Protein AF-A0A925TEC0-F1 (afdb_monomer_lite)

pLDDT: mean 92.55, std 8.25, range [44.81, 98.62]

Radius of gyration: 23.06 Å; chains: 1; bounding box: 63×45×70 Å

Structure (mmCIF, N/CA/C/O backbone):
data_AF-A0A925TEC0-F1
#
_entry.id   AF-A0A925TEC0-F1
#
loop_
_atom_site.group_PDB
_atom_site.id
_atom_site.type_symbol
_atom_site.label_atom_id
_atom_site.label_alt_id
_atom_site.label_comp_id
_atom_site.label_asym_id
_atom_site.label_entity_id
_atom_site.label_seq_id
_atom_site.pdbx_PDB_ins_code
_atom_site.Cartn_x
_atom_site.Cartn_y
_atom_site.Cartn_z
_atom_site.occupancy
_atom_site.B_iso_or_equiv
_atom_site.auth_seq_id
_atom_site.auth_comp_id
_atom_site.auth_asym_id
_atom_site.auth_atom_id
_atom_site.pdbx_PDB_model_num
ATOM 1 N N . MET A 1 1 ? -10.797 -6.899 39.713 1.00 44.81 1 MET A N 1
ATOM 2 C CA . MET A 1 1 ? -11.360 -7.718 38.610 1.00 44.81 1 MET A CA 1
ATOM 3 C C . MET A 1 1 ? -12.288 -6.944 37.660 1.00 44.81 1 MET A C 1
ATOM 5 O O . MET A 1 1 ? -12.122 -7.092 36.457 1.00 44.81 1 MET A O 1
ATOM 9 N N . ALA A 1 2 ? -13.184 -6.059 38.125 1.00 48.16 2 ALA A N 1
ATOM 10 C CA . ALA A 1 2 ? -14.105 -5.312 37.243 1.00 48.16 2 ALA A CA 1
ATOM 11 C C . ALA A 1 2 ? -13.432 -4.383 36.196 1.00 48.16 2 ALA A C 1
ATOM 13 O O . ALA A 1 2 ? -13.898 -4.311 35.063 1.00 48.16 2 ALA A O 1
ATOM 14 N N . LYS A 1 3 ? -12.300 -3.728 36.520 1.00 51.12 3 LYS A N 1
ATOM 15 C CA . LYS A 1 3 ? -11.536 -2.901 35.553 1.00 51.12 3 LYS A CA 1
ATOM 16 C C . LYS A 1 3 ? -10.879 -3.727 34.434 1.00 51.12 3 LYS A C 1
ATOM 18 O O . LYS A 1 3 ? -10.904 -3.309 33.281 1.00 51.12 3 LYS A O 1
ATOM 23 N N . ALA A 1 4 ? -10.361 -4.918 34.747 1.00 52.28 4 ALA A N 1
ATOM 24 C CA . ALA A 1 4 ? -9.819 -5.840 33.741 1.00 52.28 4 ALA A CA 1
ATOM 25 C C . ALA A 1 4 ? -10.928 -6.365 32.804 1.00 52.28 4 ALA A C 1
ATOM 27 O O . ALA A 1 4 ? -10.730 -6.463 31.595 1.00 52.28 4 ALA A O 1
ATOM 28 N N . ALA A 1 5 ? -12.135 -6.588 33.343 1.00 57.97 5 ALA A N 1
ATOM 29 C CA . ALA A 1 5 ? -13.320 -6.966 32.572 1.00 57.97 5 ALA A CA 1
ATOM 30 C C . ALA A 1 5 ? -13.859 -5.848 31.644 1.00 57.97 5 ALA A C 1
ATOM 32 O O . ALA A 1 5 ? -14.655 -6.126 30.752 1.00 57.97 5 ALA A O 1
ATOM 33 N N . ALA A 1 6 ? -13.451 -4.588 31.828 1.00 70.50 6 ALA A N 1
ATOM 34 C CA . ALA A 1 6 ? -13.818 -3.488 30.931 1.00 70.50 6 ALA A CA 1
ATOM 35 C C . ALA A 1 6 ? -12.845 -3.348 29.745 1.00 70.50 6 ALA A C 1
ATOM 37 O O . ALA A 1 6 ? -13.259 -2.970 28.649 1.00 70.50 6 ALA A O 1
ATOM 38 N N . GLY A 1 7 ? -11.565 -3.689 29.945 1.00 84.62 7 GLY A N 1
ATOM 39 C CA . GLY A 1 7 ? -10.521 -3.570 28.924 1.00 84.62 7 GLY A CA 1
ATOM 40 C C . GLY A 1 7 ? -10.767 -4.463 27.709 1.00 84.62 7 GLY A C 1
ATOM 41 O O . GLY A 1 7 ? -10.764 -3.972 26.583 1.00 84.62 7 GLY A O 1
ATOM 42 N N . TRP A 1 8 ? -11.062 -5.750 27.921 1.00 92.38 8 TRP A N 1
ATOM 43 C CA . TRP A 1 8 ? -11.270 -6.694 26.812 1.00 92.38 8 TRP A CA 1
ATOM 44 C C . TRP A 1 8 ? -12.442 -6.301 25.906 1.00 92.38 8 TRP A C 1
ATOM 46 O O . TRP A 1 8 ? -12.371 -6.508 24.700 1.00 92.38 8 TRP A O 1
ATOM 56 N N . ARG A 1 9 ? -13.497 -5.679 26.456 1.00 95.12 9 ARG A N 1
ATOM 57 C CA . ARG A 1 9 ? -14.646 -5.213 25.667 1.00 95.12 9 ARG A CA 1
ATOM 58 C C . ARG A 1 9 ? -14.238 -4.122 24.688 1.00 95.12 9 ARG A C 1
ATOM 60 O O . ARG A 1 9 ? -14.640 -4.180 23.536 1.00 95.12 9 ARG A O 1
ATOM 67 N N . LYS A 1 10 ? -13.410 -3.165 25.118 1.00 96.00 10 LYS A N 1
ATOM 68 C CA . LYS A 1 10 ? -12.874 -2.105 24.246 1.00 96.00 10 LYS A CA 1
ATOM 69 C C . LYS A 1 10 ? -12.049 -2.692 23.103 1.00 96.00 10 LYS A C 1
ATOM 71 O O . LYS A 1 10 ? -12.270 -2.334 21.951 1.00 96.00 10 LYS A O 1
ATOM 76 N N . PHE A 1 11 ? -11.180 -3.657 23.409 1.00 96.38 11 PHE A N 1
ATOM 77 C CA . PHE A 1 11 ? -10.449 -4.397 22.379 1.00 96.38 11 PHE A CA 1
ATOM 78 C C . PHE A 1 11 ? -11.386 -5.156 21.435 1.00 96.38 11 PHE A C 1
ATOM 80 O O . PHE A 1 11 ? -11.196 -5.090 20.228 1.00 96.38 11 PHE A O 1
ATOM 87 N N . ALA A 1 12 ? -12.432 -5.806 21.948 1.00 97.31 12 ALA A N 1
ATOM 88 C CA . ALA A 1 12 ? -13.419 -6.487 21.116 1.00 97.31 12 ALA A CA 1
ATOM 89 C C . ALA A 1 12 ? -14.160 -5.517 20.176 1.00 97.31 12 ALA A C 1
ATOM 91 O O . ALA A 1 12 ? -14.322 -5.834 19.003 1.00 97.31 12 ALA A O 1
ATOM 92 N N . VAL A 1 13 ? -14.544 -4.316 20.634 1.00 98.19 13 VAL A N 1
ATOM 93 C CA . VAL A 1 13 ? -15.137 -3.295 19.745 1.00 98.19 13 VAL A CA 1
ATOM 94 C C . VAL A 1 13 ? -14.142 -2.848 18.673 1.00 98.19 13 VAL A C 1
ATOM 96 O O . VAL A 1 13 ? -14.525 -2.731 17.512 1.00 98.19 13 VAL A O 1
ATOM 99 N N . LEU A 1 14 ? -12.868 -2.641 19.026 1.00 97.94 14 LEU A N 1
ATOM 100 C CA . LEU A 1 14 ? -11.838 -2.298 18.042 1.00 97.94 14 LEU A CA 1
ATOM 101 C C . LEU A 1 14 ? -11.656 -3.418 17.007 1.00 97.94 14 LEU A C 1
ATOM 103 O O . LEU A 1 14 ? -11.556 -3.127 15.821 1.00 97.94 14 LEU A O 1
ATOM 107 N N . LEU A 1 15 ? -11.668 -4.686 17.426 1.00 97.75 15 LEU A N 1
ATOM 108 C CA . LEU A 1 15 ? -11.610 -5.827 16.510 1.00 97.75 15 LEU A CA 1
ATOM 109 C C . LEU A 1 15 ? -12.811 -5.848 15.556 1.00 97.75 15 LEU A C 1
ATOM 111 O O . LEU A 1 15 ? -12.622 -6.046 14.361 1.00 97.75 15 LEU A O 1
ATOM 115 N N . LEU A 1 16 ? -14.029 -5.577 16.040 1.00 98.44 16 LEU A N 1
ATOM 116 C CA . LEU A 1 16 ? -15.203 -5.444 15.167 1.00 98.44 16 LEU A CA 1
ATOM 117 C C . LEU A 1 16 ? -15.046 -4.284 14.171 1.00 98.44 16 LEU A C 1
ATOM 119 O O . LEU A 1 16 ? -15.406 -4.432 13.007 1.00 98.44 16 LEU A O 1
ATOM 123 N N . ALA A 1 17 ? -14.472 -3.155 14.597 1.00 98.38 17 ALA A N 1
ATOM 124 C CA . ALA A 1 17 ? -14.176 -2.034 13.707 1.00 98.38 17 ALA A CA 1
ATOM 125 C C . ALA A 1 17 ? -13.133 -2.402 12.635 1.00 98.38 17 ALA A C 1
ATOM 127 O O . ALA A 1 17 ? -13.307 -2.044 11.473 1.00 98.38 17 ALA A O 1
ATOM 128 N N . LEU A 1 18 ? -12.091 -3.161 12.998 1.00 97.44 18 LEU A N 1
ATOM 129 C CA . LEU A 1 18 ? -11.103 -3.689 12.049 1.00 97.44 18 LEU A CA 1
ATOM 130 C C . LEU A 1 18 ? -11.749 -4.640 11.032 1.00 97.44 18 LEU A C 1
ATOM 132 O O . LEU A 1 18 ? -11.446 -4.552 9.847 1.00 97.44 18 LEU A O 1
ATOM 136 N N . VAL A 1 19 ? -12.682 -5.496 11.465 1.00 97.81 19 VAL A N 1
ATOM 137 C CA . VAL A 1 19 ? -13.437 -6.385 10.563 1.00 97.81 19 VAL A CA 1
ATOM 138 C C . VAL A 1 19 ? -14.316 -5.589 9.596 1.00 97.81 19 VAL A C 1
ATOM 140 O O . VAL A 1 19 ? -14.355 -5.926 8.419 1.00 97.81 19 VAL A O 1
ATOM 143 N N . ILE A 1 20 ? -14.988 -4.525 10.060 1.00 97.88 20 ILE A N 1
ATOM 144 C CA . ILE A 1 20 ? -15.769 -3.636 9.181 1.00 97.88 20 ILE A CA 1
ATOM 145 C C . ILE A 1 20 ? -14.870 -2.970 8.147 1.00 97.88 20 ILE A C 1
ATOM 147 O O . ILE A 1 20 ? -15.275 -2.802 7.008 1.00 97.88 20 ILE A O 1
ATOM 151 N N . VAL A 1 21 ? -13.679 -2.530 8.533 1.00 96.44 21 VAL A N 1
ATOM 152 C CA . VAL A 1 21 ? -12.781 -1.841 7.607 1.00 96.44 21 VAL A CA 1
ATOM 153 C C . VAL A 1 21 ? -12.166 -2.792 6.579 1.00 96.44 21 VAL A C 1
ATOM 155 O O . VAL A 1 21 ? -12.008 -2.408 5.421 1.00 96.44 21 VAL A O 1
ATOM 158 N N . GLY A 1 22 ? -11.864 -4.022 6.989 1.00 94.94 22 GLY A N 1
ATOM 159 C CA . GLY A 1 22 ? -11.175 -5.002 6.160 1.00 94.94 22 GLY A CA 1
ATOM 160 C C . GLY A 1 22 ? -9.656 -4.818 6.163 1.00 94.94 22 GLY A C 1
ATOM 161 O O . GLY A 1 22 ? -9.122 -3.806 6.617 1.00 94.94 22 GLY A O 1
ATOM 162 N N . LEU A 1 23 ? -8.951 -5.837 5.672 1.00 94.38 23 LEU A N 1
ATOM 163 C CA . LEU A 1 23 ? -7.495 -5.835 5.536 1.00 94.38 23 LEU A CA 1
ATOM 164 C C . LEU A 1 23 ? -7.096 -5.908 4.052 1.00 94.38 23 LEU A C 1
ATOM 166 O O . LEU A 1 23 ? -7.804 -6.550 3.272 1.00 94.38 23 LEU A O 1
ATOM 170 N N . PRO A 1 24 ? -5.963 -5.294 3.663 1.00 94.62 24 PRO A N 1
ATOM 171 C CA . PRO A 1 24 ? -5.069 -4.482 4.495 1.00 94.62 24 PRO A CA 1
ATOM 172 C C . PRO A 1 24 ? -5.565 -3.028 4.649 1.00 94.62 24 PRO A C 1
ATOM 174 O O . PRO A 1 24 ? -6.241 -2.483 3.780 1.00 94.62 24 PRO A O 1
ATOM 177 N N . ILE A 1 25 ? -5.193 -2.371 5.750 1.00 95.12 25 ILE A N 1
ATOM 178 C CA . ILE A 1 25 ? -5.482 -0.959 6.051 1.00 95.12 25 ILE A CA 1
ATOM 179 C C . ILE A 1 25 ? -4.328 -0.106 5.520 1.00 95.12 25 ILE A C 1
ATOM 181 O O . ILE A 1 25 ? -3.507 0.401 6.279 1.00 95.12 25 ILE A O 1
ATOM 185 N N . ASN A 1 26 ? -4.237 0.025 4.202 1.00 92.00 26 ASN A N 1
ATOM 186 C CA . ASN A 1 26 ? -3.167 0.780 3.538 1.00 92.00 26 ASN A CA 1
ATOM 187 C C . ASN A 1 26 ? -3.622 2.162 3.024 1.00 92.00 26 ASN A C 1
ATOM 189 O O . ASN A 1 26 ? -2.804 2.971 2.598 1.00 92.00 26 ASN A O 1
ATOM 193 N N . GLY A 1 27 ? -4.920 2.475 3.110 1.00 91.75 27 GLY A N 1
ATOM 194 C CA . GLY A 1 27 ? -5.467 3.787 2.763 1.00 91.75 27 GLY A CA 1
ATOM 195 C C . GLY A 1 27 ? -5.484 4.762 3.944 1.00 91.75 27 GLY A C 1
ATOM 196 O O . GLY A 1 27 ? -6.071 4.469 4.989 1.00 91.75 27 GLY A O 1
ATOM 197 N N . PHE A 1 28 ? -4.939 5.968 3.753 1.00 92.25 28 PHE A N 1
ATOM 198 C CA . PHE A 1 28 ? -4.869 7.003 4.794 1.00 92.25 28 PHE A CA 1
ATOM 199 C C . PHE A 1 28 ? -6.225 7.339 5.430 1.00 92.25 28 PHE A C 1
ATOM 201 O O . PHE A 1 28 ? -6.346 7.393 6.651 1.00 92.25 28 PHE A O 1
ATOM 208 N N . TYR A 1 29 ? -7.264 7.552 4.617 1.00 93.81 29 TYR A N 1
ATOM 209 C CA . TYR A 1 29 ? -8.585 7.952 5.119 1.00 93.81 29 TYR A CA 1
ATOM 210 C C . TYR A 1 29 ? -9.202 6.889 6.026 1.00 93.81 29 TYR A C 1
ATOM 212 O O . TYR A 1 29 ? -9.751 7.193 7.082 1.00 93.81 29 TYR A O 1
ATOM 220 N N . VAL A 1 30 ? -9.077 5.630 5.619 1.00 94.31 30 VAL A N 1
ATOM 221 C CA . VAL A 1 30 ? -9.582 4.477 6.358 1.00 94.31 30 VAL A CA 1
ATOM 222 C C . VAL A 1 30 ? -8.807 4.298 7.666 1.00 94.31 30 VAL A C 1
ATOM 224 O O . VAL A 1 30 ? -9.407 4.098 8.722 1.00 94.31 30 VAL A O 1
ATOM 227 N N . TYR A 1 31 ? -7.485 4.463 7.621 1.00 96.75 31 TYR A N 1
ATOM 228 C CA . TYR A 1 31 ? -6.643 4.491 8.811 1.00 96.75 31 TYR A CA 1
ATOM 229 C C . TYR A 1 31 ? -7.041 5.611 9.784 1.00 96.75 31 TYR A C 1
ATOM 231 O O . TYR A 1 31 ? -7.231 5.360 10.973 1.00 96.75 31 TYR A O 1
ATOM 239 N N . ALA A 1 32 ? -7.236 6.837 9.292 1.00 96.81 32 ALA A N 1
ATOM 240 C CA . ALA A 1 32 ? -7.643 7.974 10.113 1.00 96.81 32 ALA A CA 1
ATOM 241 C C . ALA A 1 32 ? -9.000 7.730 10.797 1.00 96.81 32 ALA A C 1
ATOM 243 O O . ALA A 1 32 ? -9.152 8.022 11.984 1.00 96.81 32 ALA A O 1
ATOM 244 N N . LEU A 1 33 ? -9.964 7.129 10.087 1.00 96.88 33 LEU A N 1
ATOM 245 C CA . LEU A 1 33 ? -11.244 6.712 10.669 1.00 96.88 33 LEU A CA 1
ATOM 246 C C . LEU A 1 33 ? -11.056 5.699 11.804 1.00 96.88 33 LEU A C 1
ATOM 248 O O . LEU A 1 33 ? -11.700 5.832 12.844 1.00 96.88 33 LEU A O 1
ATOM 252 N N . LEU A 1 34 ? -10.159 4.722 11.644 1.00 97.75 34 LEU A N 1
ATOM 253 C CA . LEU A 1 34 ? -9.844 3.761 12.702 1.00 97.75 34 LEU A CA 1
ATOM 254 C C . LEU A 1 34 ? -9.149 4.404 13.900 1.00 97.75 34 LEU A C 1
ATOM 256 O O . LEU A 1 34 ? -9.467 4.044 15.030 1.00 97.75 34 LEU A O 1
ATOM 260 N N . VAL A 1 35 ? -8.253 5.371 13.691 1.00 97.75 35 VAL A N 1
ATOM 261 C CA . VAL A 1 35 ? -7.633 6.131 14.789 1.00 97.75 35 VAL A CA 1
ATOM 262 C C . VAL A 1 35 ? -8.696 6.909 15.566 1.00 97.75 35 VAL A C 1
ATOM 264 O O . VAL A 1 35 ? -8.737 6.831 16.794 1.00 97.75 35 VAL A O 1
ATOM 267 N N . ILE A 1 36 ? -9.606 7.600 14.871 1.00 97.69 36 ILE A N 1
ATOM 268 C CA . ILE A 1 36 ? -10.729 8.314 15.497 1.00 97.69 36 ILE A CA 1
ATOM 269 C C . ILE A 1 36 ? -11.619 7.335 16.274 1.00 97.69 36 ILE A C 1
ATOM 271 O O . ILE A 1 36 ? -11.936 7.576 17.441 1.00 97.69 36 ILE A O 1
ATOM 275 N N . ALA A 1 37 ? -11.984 6.204 15.665 1.00 97.94 37 ALA A N 1
ATOM 276 C CA . ALA A 1 37 ? -12.775 5.167 16.316 1.00 97.94 37 ALA A CA 1
ATOM 277 C C . ALA A 1 37 ? -12.063 4.608 17.556 1.00 97.94 37 ALA A C 1
ATOM 279 O O . ALA A 1 37 ? -12.692 4.462 18.602 1.00 97.94 37 ALA A O 1
ATOM 280 N N . ALA A 1 38 ? -10.754 4.356 17.482 1.00 97.75 38 ALA A N 1
ATOM 281 C CA . ALA A 1 38 ? -9.958 3.885 18.608 1.00 97.75 38 ALA A CA 1
ATOM 282 C C . ALA A 1 38 ? -9.974 4.897 19.760 1.00 97.75 38 ALA A C 1
ATOM 284 O O . ALA A 1 38 ? -10.249 4.510 20.897 1.00 97.75 38 ALA A O 1
ATOM 285 N N . VAL A 1 39 ? -9.769 6.191 19.487 1.00 97.00 39 VAL A N 1
ATOM 286 C CA . VAL A 1 39 ? -9.889 7.238 20.515 1.00 97.00 39 VAL A CA 1
ATOM 287 C C . VAL A 1 39 ? -11.272 7.175 21.168 1.00 97.00 39 VAL A C 1
ATOM 289 O O . VAL A 1 39 ? -11.348 7.031 22.387 1.00 97.00 39 VAL A O 1
ATOM 292 N N . ILE A 1 40 ? -12.349 7.156 20.374 1.00 97.44 40 ILE A N 1
ATOM 293 C CA . ILE A 1 40 ? -13.733 7.082 20.872 1.00 97.44 40 ILE A CA 1
ATOM 294 C C . ILE A 1 40 ? -13.965 5.847 21.752 1.00 97.44 40 ILE A C 1
ATOM 296 O O . ILE A 1 40 ? -14.497 5.965 22.858 1.00 97.44 40 ILE A O 1
ATOM 300 N N . ILE A 1 41 ? -13.542 4.667 21.296 1.00 96.81 41 ILE A N 1
ATOM 301 C CA . ILE A 1 41 ? -13.701 3.394 22.009 1.00 96.81 41 ILE A CA 1
ATOM 302 C C . ILE A 1 41 ? -12.943 3.416 23.340 1.00 96.81 41 ILE A C 1
ATOM 304 O O . ILE A 1 41 ? -13.470 2.988 24.372 1.00 96.81 41 ILE A O 1
ATOM 308 N N . PHE A 1 42 ? -11.701 3.909 23.349 1.00 95.06 42 PHE A N 1
ATOM 309 C CA . PHE A 1 42 ? -10.857 3.848 24.539 1.00 95.06 42 PHE A CA 1
ATOM 310 C C . PHE A 1 42 ? -11.163 4.931 25.573 1.00 95.06 42 PHE A C 1
ATOM 312 O O . PHE A 1 42 ? -10.939 4.685 26.765 1.00 95.06 42 PHE A O 1
ATOM 319 N N . THR A 1 43 ? -11.735 6.069 25.177 1.00 93.75 43 THR A N 1
ATOM 320 C CA . THR A 1 43 ? -12.199 7.114 26.107 1.00 93.75 43 THR A CA 1
ATOM 321 C C . THR A 1 43 ? -13.650 6.936 26.547 1.00 93.75 43 THR A C 1
ATOM 323 O O . THR A 1 43 ? -14.013 7.398 27.627 1.00 93.75 43 THR A O 1
ATOM 326 N N . GLY A 1 44 ? -14.478 6.291 25.722 1.00 93.69 44 GLY A N 1
ATOM 327 C CA . GLY A 1 44 ? -15.888 6.043 26.003 1.00 93.69 44 GLY A CA 1
ATOM 328 C C . GLY A 1 44 ? -16.134 4.882 26.968 1.00 93.69 44 GLY A C 1
ATOM 329 O O . GLY A 1 44 ? -15.218 4.143 27.353 1.00 93.69 44 GLY A O 1
ATOM 330 N N . GLU A 1 45 ? -17.401 4.720 27.341 1.00 94.81 45 GLU A N 1
ATOM 331 C CA . GLU A 1 45 ? -17.898 3.574 28.105 1.00 94.81 45 GLU A CA 1
ATOM 332 C C . GLU A 1 45 ? -18.559 2.572 27.153 1.00 94.81 45 GLU A C 1
ATOM 334 O O . GLU A 1 45 ? -19.419 2.935 26.348 1.00 94.81 45 GLU A O 1
ATOM 339 N N . VAL A 1 46 ? -18.149 1.302 27.228 1.00 96.00 46 VAL A N 1
ATOM 340 C CA . VAL A 1 46 ? -18.684 0.248 26.355 1.00 96.00 46 VAL A CA 1
ATOM 341 C C . VAL A 1 46 ? -19.901 -0.388 27.009 1.00 96.00 46 VAL A C 1
ATOM 343 O O . VAL A 1 46 ? -19.820 -0.924 28.118 1.00 96.00 46 VAL A O 1
ATOM 346 N N . ARG A 1 47 ? -21.031 -0.365 26.302 1.00 95.50 47 ARG A N 1
ATOM 347 C CA . ARG A 1 47 ? -22.288 -0.957 26.758 1.00 95.50 47 ARG A CA 1
ATOM 348 C C . ARG A 1 47 ? -22.128 -2.460 26.971 1.00 95.50 47 ARG A C 1
ATOM 350 O O . ARG A 1 47 ? -21.486 -3.166 26.196 1.00 95.50 47 ARG A O 1
ATOM 357 N N . THR A 1 48 ? -22.756 -2.965 28.024 1.00 94.38 48 THR A N 1
ATOM 358 C CA . THR A 1 48 ? -22.693 -4.383 28.417 1.00 94.38 48 THR A CA 1
ATOM 359 C C . THR A 1 48 ? -23.943 -5.166 28.033 1.00 94.38 48 THR A C 1
ATOM 361 O O . THR A 1 48 ? -23.959 -6.388 28.149 1.00 94.38 48 THR A O 1
ATOM 364 N N . ALA A 1 49 ? -24.986 -4.473 27.570 1.00 95.81 49 ALA A N 1
ATOM 365 C CA . ALA A 1 49 ? -26.264 -5.073 27.225 1.00 95.81 49 ALA A CA 1
ATOM 366 C C . ALA A 1 49 ? -26.103 -6.082 26.067 1.00 95.81 49 ALA A C 1
ATOM 368 O O . ALA A 1 49 ? -25.678 -5.676 24.980 1.00 95.81 49 ALA A O 1
ATOM 369 N N . PRO A 1 50 ? -26.505 -7.359 26.234 1.00 95.44 50 PRO A N 1
ATOM 370 C CA . PRO A 1 50 ? -26.373 -8.379 25.189 1.00 95.44 50 PRO A CA 1
ATOM 371 C C . PRO A 1 50 ? -27.051 -7.995 23.869 1.00 95.44 50 PRO A C 1
ATOM 373 O O . PRO A 1 50 ? -26.519 -8.260 22.797 1.00 95.44 50 PRO A O 1
ATOM 376 N N . ARG A 1 51 ? -28.193 -7.294 23.937 1.00 97.38 51 ARG A N 1
ATOM 377 C CA . ARG A 1 51 ? -28.911 -6.798 22.751 1.00 97.38 51 ARG A CA 1
ATOM 378 C C . ARG A 1 51 ? -28.080 -5.814 21.921 1.00 97.38 51 ARG A C 1
ATOM 380 O O . ARG A 1 51 ? -28.155 -5.853 20.700 1.00 97.38 51 ARG A O 1
ATOM 387 N N . ALA A 1 52 ? -27.279 -4.963 22.568 1.00 97.12 52 ALA A N 1
ATOM 388 C CA . ALA A 1 52 ? -26.408 -4.020 21.868 1.00 97.12 52 ALA A CA 1
ATOM 389 C C . ALA A 1 52 ? -25.262 -4.751 21.151 1.00 97.12 52 ALA A C 1
ATOM 391 O O . ALA A 1 52 ? -24.952 -4.436 20.008 1.00 97.12 52 ALA A O 1
ATOM 392 N N . TRP A 1 53 ? -24.685 -5.774 21.788 1.00 98.12 53 TRP A N 1
ATOM 393 C CA . TRP A 1 53 ? -23.666 -6.628 21.168 1.00 98.12 53 TRP A CA 1
ATOM 394 C C . TRP A 1 53 ? -24.211 -7.441 19.999 1.00 98.12 53 TRP A C 1
ATOM 396 O O . TRP A 1 53 ? -23.562 -7.507 18.961 1.00 98.12 53 TRP A O 1
ATOM 406 N N . LEU A 1 54 ? -25.420 -7.993 20.124 1.00 98.19 54 LEU A N 1
ATOM 407 C CA . LEU A 1 54 ? -26.075 -8.683 19.016 1.00 98.19 54 LEU A CA 1
ATOM 408 C C . LEU A 1 54 ? -26.299 -7.737 17.829 1.00 98.19 54 LEU A C 1
ATOM 410 O O . LEU A 1 54 ? -25.930 -8.072 16.710 1.00 98.19 54 LEU A O 1
ATOM 414 N N . ALA A 1 55 ? -26.829 -6.534 18.075 1.00 98.38 55 ALA A N 1
ATOM 415 C CA . ALA A 1 55 ? -27.014 -5.526 17.031 1.00 98.38 55 ALA A CA 1
ATOM 416 C C . ALA A 1 55 ? -25.685 -5.133 16.362 1.00 98.38 55 ALA A C 1
ATOM 418 O O . ALA A 1 55 ? -25.617 -5.043 15.140 1.00 98.38 55 ALA A O 1
ATOM 419 N N . ALA A 1 56 ? -24.618 -4.958 17.144 1.00 98.31 56 ALA A N 1
ATOM 420 C CA . ALA A 1 56 ? -23.285 -4.660 16.630 1.00 98.31 56 ALA A CA 1
ATOM 421 C C . ALA A 1 56 ? -22.731 -5.766 15.725 1.00 98.31 56 ALA A C 1
ATOM 423 O O . ALA A 1 56 ? -22.225 -5.472 14.645 1.00 98.31 56 ALA A O 1
ATOM 424 N N . VAL A 1 57 ? -22.860 -7.032 16.130 1.00 98.50 57 VAL A N 1
ATOM 425 C CA . VAL A 1 57 ? -22.462 -8.174 15.294 1.00 98.50 57 VAL A CA 1
ATOM 426 C C . VAL A 1 57 ? -23.281 -8.204 14.004 1.00 98.50 57 VAL A C 1
ATOM 428 O O . VAL A 1 57 ? -22.706 -8.378 12.935 1.00 98.50 57 VAL A O 1
ATOM 431 N N . THR A 1 58 ? -24.591 -7.954 14.066 1.00 98.50 58 THR A N 1
ATOM 432 C CA . THR A 1 58 ? -25.433 -7.860 12.864 1.00 98.50 58 THR A CA 1
ATOM 433 C C . THR A 1 58 ? -24.969 -6.744 11.928 1.00 98.50 58 THR A C 1
ATOM 435 O O . THR A 1 58 ? -24.858 -6.978 10.728 1.00 98.50 58 THR A O 1
ATOM 438 N N . ILE A 1 59 ? -24.643 -5.556 12.453 1.00 98.62 59 ILE A N 1
ATOM 439 C CA . ILE A 1 59 ? -24.095 -4.443 11.657 1.00 98.62 59 ILE A CA 1
ATOM 440 C C . ILE A 1 59 ? -22.809 -4.877 10.948 1.00 98.62 59 ILE A C 1
ATOM 442 O O . ILE A 1 59 ? -22.674 -4.654 9.747 1.00 98.62 59 ILE A O 1
ATOM 446 N N . VAL A 1 60 ? -21.890 -5.529 11.666 1.00 98.56 60 VAL A N 1
ATOM 447 C CA . VAL A 1 60 ? -20.622 -6.019 11.105 1.00 98.56 60 VAL A CA 1
ATOM 448 C C . VAL A 1 60 ? -20.878 -7.041 9.996 1.00 98.56 60 VAL A C 1
ATOM 450 O O . VAL A 1 60 ? -20.318 -6.908 8.914 1.00 98.56 60 VAL A O 1
ATOM 453 N N . LEU A 1 61 ? -21.754 -8.024 10.221 1.00 98.44 61 LEU A N 1
ATOM 454 C CA . LEU A 1 61 ? -22.073 -9.053 9.225 1.00 98.44 61 LEU A CA 1
ATOM 455 C C . LEU A 1 61 ? -22.708 -8.462 7.962 1.00 98.44 61 LEU A C 1
ATOM 457 O O . LEU A 1 61 ? -22.321 -8.829 6.855 1.00 98.44 61 LEU A O 1
ATOM 461 N N . VAL A 1 62 ? -23.647 -7.523 8.117 1.00 98.38 62 VAL A N 1
ATOM 462 C CA . VAL A 1 62 ? -24.273 -6.822 6.986 1.00 98.38 62 VAL A CA 1
ATOM 463 C C . VAL A 1 62 ? -23.247 -5.979 6.232 1.00 98.38 62 VAL A C 1
ATOM 465 O O . VAL A 1 62 ? -23.262 -5.972 5.004 1.00 98.38 62 VAL A O 1
ATOM 468 N N . ALA A 1 63 ? -22.336 -5.304 6.938 1.00 98.19 63 ALA A N 1
ATOM 469 C CA . ALA A 1 63 ? -21.277 -4.517 6.317 1.00 98.19 63 ALA A CA 1
ATOM 470 C C . ALA A 1 63 ? -20.305 -5.395 5.519 1.00 98.19 63 ALA A C 1
ATOM 472 O O . ALA A 1 63 ? -20.051 -5.107 4.354 1.00 98.19 63 ALA A O 1
ATOM 473 N N . VAL A 1 64 ? -19.825 -6.497 6.105 1.00 97.88 64 VAL A N 1
ATOM 474 C CA . VAL A 1 64 ? -18.925 -7.447 5.430 1.00 97.88 64 VAL A CA 1
ATOM 475 C C . VAL A 1 64 ? -19.604 -8.058 4.206 1.00 97.88 64 VAL A C 1
ATOM 477 O O . VAL A 1 64 ? -19.016 -8.081 3.127 1.00 97.88 64 VAL A O 1
ATOM 480 N N . ALA A 1 65 ? -20.862 -8.496 4.333 1.00 98.06 65 ALA A N 1
ATOM 481 C CA . ALA A 1 65 ? -21.624 -8.982 3.189 1.00 98.06 65 ALA A CA 1
ATOM 482 C C . ALA A 1 65 ? -21.744 -7.885 2.121 1.00 98.06 65 ALA A C 1
ATOM 484 O O . ALA A 1 65 ? -21.324 -8.085 0.986 1.00 98.06 65 ALA A O 1
ATOM 485 N N . GLY A 1 66 ? -22.224 -6.695 2.479 1.00 97.81 66 GLY A N 1
ATOM 486 C CA . GLY A 1 66 ? -22.369 -5.584 1.541 1.00 97.81 66 GLY A CA 1
ATOM 487 C C . GLY A 1 66 ? -21.062 -5.214 0.834 1.00 97.81 66 GLY A C 1
ATOM 488 O O . GLY A 1 66 ? -21.081 -4.953 -0.362 1.00 97.81 66 GLY A O 1
ATOM 489 N N . GLN A 1 67 ? -19.916 -5.269 1.515 1.00 95.62 67 GLN A N 1
ATOM 490 C CA . GLN A 1 67 ? -18.605 -5.026 0.906 1.00 95.62 67 GLN A CA 1
ATOM 491 C C . GLN A 1 67 ? -18.203 -6.085 -0.118 1.00 95.62 67 GLN A C 1
ATOM 493 O O . GLN A 1 67 ? -17.589 -5.731 -1.120 1.00 95.62 67 GLN A O 1
ATOM 498 N N . ILE A 1 68 ? -18.542 -7.356 0.112 1.00 95.00 68 ILE A N 1
ATOM 499 C CA . ILE A 1 68 ? -18.306 -8.437 -0.855 1.00 95.00 68 ILE A CA 1
ATOM 500 C C . ILE A 1 68 ? -19.186 -8.230 -2.094 1.00 95.00 68 ILE A C 1
ATOM 502 O O . ILE A 1 68 ? -18.701 -8.327 -3.217 1.00 95.00 68 ILE A O 1
ATOM 506 N N . TRP A 1 69 ? -20.465 -7.899 -1.895 1.00 96.44 69 TRP A N 1
ATOM 507 C CA . TRP A 1 69 ? -21.426 -7.691 -2.985 1.00 96.44 69 TRP A CA 1
ATOM 508 C C . TRP A 1 69 ? -21.164 -6.409 -3.792 1.00 96.44 69 TRP A C 1
ATOM 510 O O . TRP A 1 69 ? -21.423 -6.378 -4.991 1.00 96.44 69 TRP A O 1
ATOM 520 N N . LEU A 1 70 ? -20.648 -5.358 -3.149 1.00 95.56 70 LEU A N 1
ATOM 521 C CA . LEU A 1 70 ? -20.331 -4.063 -3.766 1.00 95.56 70 LEU A CA 1
ATOM 522 C C . LEU A 1 70 ? -18.851 -3.925 -4.149 1.00 95.56 70 LEU A C 1
ATOM 524 O O . LEU A 1 70 ? -18.408 -2.816 -4.455 1.00 95.56 70 LEU A O 1
ATOM 528 N N . ALA A 1 71 ? -18.075 -5.011 -4.105 1.00 93.75 71 ALA A N 1
ATOM 529 C CA . ALA A 1 71 ? -16.649 -4.967 -4.393 1.00 93.75 71 ALA A CA 1
ATOM 530 C C . ALA A 1 71 ? -16.415 -4.449 -5.825 1.00 93.75 71 ALA A C 1
ATOM 532 O O . ALA A 1 71 ? -16.882 -5.069 -6.785 1.00 93.75 71 ALA A O 1
ATOM 533 N N . PRO A 1 72 ? -15.701 -3.322 -6.005 1.00 94.50 72 PRO A N 1
ATOM 534 C CA . PRO A 1 72 ? -15.401 -2.828 -7.337 1.00 94.50 72 PRO A CA 1
ATOM 535 C C . PRO A 1 72 ? -14.482 -3.816 -8.075 1.00 94.50 72 PRO A C 1
ATOM 537 O O . PRO A 1 72 ? -13.664 -4.495 -7.441 1.00 94.50 72 PRO A O 1
ATOM 540 N N . PRO A 1 73 ? -14.588 -3.889 -9.415 1.00 95.75 73 PRO A N 1
ATOM 541 C CA . PRO A 1 73 ? -13.691 -4.702 -10.227 1.00 95.75 73 PRO A CA 1
ATOM 542 C C . PRO A 1 73 ? -12.242 -4.292 -9.968 1.00 95.75 73 PRO A C 1
ATOM 544 O O . PRO A 1 73 ? -11.950 -3.110 -9.785 1.00 95.75 73 PRO A O 1
ATOM 547 N N . ARG A 1 74 ? -11.338 -5.272 -9.945 1.00 96.12 74 ARG A N 1
ATOM 548 C CA . ARG A 1 74 ? -9.933 -5.038 -9.619 1.00 96.12 74 ARG A CA 1
ATOM 549 C C . ARG A 1 74 ? -9.033 -5.071 -10.842 1.00 96.12 74 ARG A C 1
ATOM 551 O O . ARG A 1 74 ? -9.281 -5.796 -11.798 1.00 96.12 74 ARG A O 1
ATOM 558 N N . ILE A 1 75 ? -7.980 -4.278 -10.763 1.00 97.44 75 ILE A N 1
ATOM 559 C CA . ILE A 1 75 ? -6.903 -4.130 -11.727 1.00 97.44 75 ILE A CA 1
ATOM 560 C C . ILE A 1 75 ? -5.753 -4.992 -11.227 1.00 97.44 75 ILE A C 1
ATOM 562 O O . ILE A 1 75 ? -5.320 -4.832 -10.083 1.00 97.44 75 ILE A O 1
ATOM 566 N N . ASP A 1 76 ? -5.257 -5.889 -12.069 1.00 98.00 76 ASP A N 1
ATOM 567 C CA . ASP A 1 76 ? -4.011 -6.578 -11.754 1.00 98.00 76 ASP A CA 1
ATOM 568 C C . ASP A 1 76 ? -2.856 -5.608 -11.952 1.00 98.00 76 ASP A C 1
ATOM 570 O O . ASP A 1 76 ? -2.756 -4.950 -12.989 1.00 98.00 76 ASP A O 1
ATOM 574 N N . GLU A 1 77 ? -1.999 -5.517 -10.945 1.00 98.38 77 GLU A N 1
ATOM 575 C CA . GLU A 1 77 ? -0.870 -4.608 -10.919 1.00 98.38 77 GLU A CA 1
ATOM 576 C C . GLU A 1 77 ? 0.387 -5.377 -10.522 1.00 98.38 77 GLU A C 1
ATOM 578 O O . GLU A 1 77 ? 0.487 -5.954 -9.437 1.00 98.38 77 GLU A O 1
ATOM 583 N N . GLY A 1 78 ? 1.372 -5.372 -11.410 1.00 98.06 78 GLY A N 1
ATOM 584 C CA . GLY A 1 78 ? 2.683 -5.958 -11.189 1.00 98.06 78 GLY A CA 1
ATOM 585 C C . GLY A 1 78 ? 3.748 -4.897 -11.279 1.00 98.06 78 GLY A C 1
ATOM 586 O O . GLY A 1 78 ? 3.700 -4.023 -12.135 1.00 98.06 78 GLY A O 1
ATOM 587 N N . HIS A 1 79 ? 4.725 -4.971 -10.397 1.00 98.19 79 HIS A N 1
ATOM 588 C CA . HIS A 1 79 ? 5.829 -4.033 -10.392 1.00 98.19 79 HIS A CA 1
ATOM 589 C C . HIS A 1 79 ? 7.088 -4.736 -9.915 1.00 98.19 79 HIS A C 1
ATOM 591 O O . HIS A 1 79 ? 7.033 -5.697 -9.144 1.00 98.19 79 HIS A O 1
ATOM 597 N N . ASN A 1 80 ? 8.234 -4.273 -10.389 1.00 97.94 80 ASN A N 1
ATOM 598 C CA . ASN A 1 80 ? 9.514 -4.749 -9.896 1.00 97.94 80 ASN A CA 1
ATOM 599 C C . ASN A 1 80 ? 10.615 -3.742 -10.206 1.00 97.94 80 ASN A C 1
ATOM 601 O O . ASN A 1 80 ? 10.492 -2.905 -11.105 1.00 97.94 80 ASN A O 1
ATOM 605 N N . LEU A 1 81 ? 11.712 -3.886 -9.477 1.00 97.00 81 LEU A N 1
ATOM 606 C CA . LEU A 1 81 ? 12.991 -3.308 -9.832 1.00 97.00 81 LEU A CA 1
ATOM 607 C C . LEU A 1 81 ? 13.423 -3.833 -11.211 1.00 97.00 81 LEU A C 1
ATOM 609 O O . LEU A 1 81 ? 13.296 -5.025 -11.497 1.00 97.00 81 LEU A O 1
ATOM 613 N N . PHE A 1 82 ? 13.978 -2.958 -12.044 1.00 97.62 82 PHE A N 1
ATOM 614 C CA . PHE A 1 82 ? 14.596 -3.335 -13.308 1.00 97.62 82 PHE A CA 1
ATOM 615 C C . PHE A 1 82 ? 16.119 -3.280 -13.194 1.00 97.62 82 PHE A C 1
ATOM 617 O O . PHE A 1 82 ? 16.718 -2.214 -13.277 1.00 97.62 82 PHE A O 1
ATOM 624 N N . LEU A 1 83 ? 16.743 -4.446 -13.031 1.00 96.00 83 LEU A N 1
ATOM 625 C CA . LEU A 1 83 ? 18.187 -4.620 -13.182 1.00 96.00 83 LEU A CA 1
ATOM 626 C C . LEU A 1 83 ? 18.439 -5.669 -14.274 1.00 96.00 83 LEU A C 1
ATOM 628 O O . LEU A 1 83 ? 18.072 -6.837 -14.077 1.00 96.00 83 LEU A O 1
ATOM 632 N N . PRO A 1 84 ? 19.023 -5.293 -15.426 1.00 94.19 84 PRO A N 1
ATOM 633 C CA . PRO A 1 84 ? 19.314 -6.246 -16.487 1.00 94.19 84 PRO A CA 1
ATOM 634 C C . PRO A 1 84 ? 20.459 -7.188 -16.084 1.00 94.19 84 PRO A C 1
ATOM 636 O O . PRO A 1 84 ? 21.278 -6.880 -15.222 1.00 94.19 84 PRO A O 1
ATOM 639 N N . GLY A 1 85 ? 20.526 -8.362 -16.717 1.00 87.12 85 GLY A N 1
ATOM 640 C CA . GLY A 1 85 ? 21.685 -9.256 -16.584 1.00 87.12 85 GLY A CA 1
ATOM 641 C C . GLY A 1 85 ? 21.718 -10.159 -15.343 1.00 87.12 85 GLY A C 1
ATOM 642 O O . GLY A 1 85 ? 22.690 -10.886 -15.163 1.00 87.12 85 GLY A O 1
ATOM 643 N N . GLY A 1 86 ? 20.665 -10.182 -14.519 1.00 89.62 86 GLY A N 1
ATOM 644 C CA . GLY A 1 86 ? 20.601 -11.068 -13.351 1.00 89.62 86 GLY A CA 1
ATOM 645 C C . GLY A 1 86 ? 20.732 -12.566 -13.696 1.00 89.62 86 GLY A C 1
ATOM 646 O O . GLY A 1 86 ? 20.312 -12.993 -14.775 1.00 89.62 86 GLY A O 1
ATOM 647 N N . PRO A 1 87 ? 21.255 -13.407 -12.783 1.00 90.94 87 PRO A N 1
ATOM 648 C CA . PRO A 1 87 ? 21.596 -14.808 -13.065 1.00 90.94 87 PRO A CA 1
ATOM 649 C C . PRO A 1 87 ? 20.387 -15.665 -13.460 1.00 90.94 87 PRO A C 1
ATOM 651 O O . PRO A 1 87 ? 20.490 -16.563 -14.289 1.00 90.94 87 PRO A O 1
ATOM 654 N N . THR A 1 88 ? 19.213 -15.371 -12.899 1.00 92.12 88 THR A N 1
ATOM 655 C CA . THR A 1 88 ? 17.961 -16.072 -13.215 1.00 92.12 88 THR A CA 1
ATOM 656 C C . THR A 1 88 ? 17.323 -15.586 -14.514 1.00 92.12 88 THR A C 1
ATOM 658 O O . THR A 1 88 ? 16.389 -16.226 -15.001 1.00 92.12 88 THR A O 1
ATOM 661 N N . GLN A 1 89 ? 17.751 -14.437 -15.053 1.00 94.75 89 GLN A N 1
ATOM 662 C CA . GLN A 1 89 ? 17.128 -13.774 -16.203 1.00 94.75 89 GLN A CA 1
ATOM 663 C C . GLN A 1 89 ? 15.594 -13.653 -16.058 1.00 94.75 89 GLN A C 1
ATOM 665 O O . GLN A 1 89 ? 14.859 -13.738 -17.041 1.00 94.75 89 GLN A O 1
ATOM 670 N N . ALA A 1 90 ? 15.083 -13.520 -14.825 1.00 96.56 90 ALA A N 1
ATOM 671 C CA . ALA A 1 90 ? 13.650 -13.617 -14.540 1.00 96.56 90 ALA A CA 1
ATOM 672 C C . ALA A 1 90 ? 12.825 -12.520 -15.231 1.00 96.56 90 ALA A C 1
ATOM 674 O O . ALA A 1 90 ? 11.726 -12.783 -15.720 1.00 96.56 90 ALA A O 1
ATOM 675 N N . LEU A 1 91 ? 13.381 -11.308 -15.328 1.00 97.69 91 LEU A N 1
ATOM 676 C CA . LEU A 1 91 ? 12.753 -10.206 -16.055 1.00 97.69 91 LEU A CA 1
ATOM 677 C C . LEU A 1 91 ? 12.693 -10.496 -17.559 1.00 97.69 91 LEU A C 1
ATOM 679 O O . LEU A 1 91 ? 11.625 -10.397 -18.148 1.00 97.69 91 LEU A O 1
ATOM 683 N N . LYS A 1 92 ? 13.804 -10.941 -18.161 1.00 97.56 92 LYS A N 1
ATOM 684 C CA . LYS A 1 92 ? 13.877 -11.269 -19.594 1.00 97.56 92 LYS A CA 1
ATOM 685 C C . LYS A 1 92 ? 12.940 -12.411 -19.992 1.00 97.56 92 LYS A C 1
ATOM 687 O O . LYS A 1 92 ? 12.399 -12.403 -21.088 1.00 97.56 92 LYS A O 1
ATOM 692 N N . ARG A 1 93 ? 12.764 -13.404 -19.113 1.00 96.38 93 ARG A N 1
ATOM 693 C CA . ARG A 1 93 ? 11.902 -14.568 -19.374 1.00 96.38 93 ARG A CA 1
ATOM 694 C C . ARG A 1 93 ? 10.413 -14.287 -19.191 1.00 96.38 93 ARG A C 1
ATOM 696 O O . ARG A 1 93 ? 9.618 -14.954 -19.840 1.00 96.38 93 ARG A O 1
ATOM 703 N N . GLY A 1 94 ? 10.038 -13.380 -18.288 1.00 96.12 94 GLY A N 1
ATOM 704 C CA . GLY A 1 94 ? 8.625 -13.152 -17.967 1.00 96.12 94 GLY A CA 1
ATOM 705 C C . GLY A 1 94 ? 8.030 -11.841 -18.472 1.00 96.12 94 GLY A C 1
ATOM 706 O O . GLY A 1 94 ? 6.808 -11.721 -18.498 1.00 96.12 94 GLY A O 1
ATOM 707 N N . LEU A 1 95 ? 8.843 -10.863 -18.883 1.00 97.38 95 LEU A N 1
ATOM 708 C CA . LEU A 1 95 ? 8.341 -9.675 -19.575 1.00 97.38 95 LEU A CA 1
ATOM 709 C C . LEU A 1 95 ? 8.155 -9.952 -21.073 1.00 97.38 95 LEU A C 1
ATOM 711 O O . LEU A 1 95 ? 8.926 -10.722 -21.649 1.00 97.38 95 LEU A O 1
ATOM 715 N N . PRO A 1 96 ? 7.186 -9.288 -21.733 1.00 97.19 96 PRO A N 1
ATOM 716 C CA . PRO A 1 96 ? 7.117 -9.279 -23.188 1.00 97.19 96 PRO A CA 1
ATOM 717 C C . PRO A 1 96 ? 8.452 -8.807 -23.792 1.00 97.19 96 PRO A C 1
ATOM 719 O O . PRO A 1 96 ? 8.999 -7.814 -23.300 1.00 97.19 96 PRO A O 1
ATOM 722 N N . PRO A 1 97 ? 8.968 -9.449 -24.859 1.00 96.94 97 PRO A N 1
ATOM 723 C CA . PRO A 1 97 ? 10.292 -9.138 -25.401 1.00 96.94 97 PRO A CA 1
ATOM 724 C C . PRO A 1 97 ? 10.491 -7.653 -25.723 1.00 96.94 97 PRO A C 1
ATOM 726 O O . PRO A 1 97 ? 11.459 -7.053 -25.272 1.00 96.94 97 PRO A O 1
ATOM 729 N N . GLN A 1 98 ? 9.511 -7.025 -26.383 1.00 97.62 98 GLN A N 1
ATOM 730 C CA . GLN A 1 98 ? 9.562 -5.598 -26.728 1.00 97.62 98 GLN A CA 1
ATOM 731 C C . GLN A 1 98 ? 9.666 -4.688 -25.500 1.00 97.62 98 GLN A C 1
ATOM 733 O O . GLN A 1 98 ? 10.341 -3.665 -25.545 1.00 97.62 98 GLN A O 1
ATOM 738 N N . VAL A 1 99 ? 9.009 -5.066 -24.401 1.00 97.94 99 VAL A N 1
ATOM 739 C CA . VAL A 1 99 ? 9.041 -4.310 -23.146 1.00 97.94 99 VAL A CA 1
ATOM 740 C C . VAL A 1 99 ? 10.401 -4.457 -22.474 1.00 97.94 99 VAL A C 1
ATOM 742 O O . VAL A 1 99 ? 10.975 -3.462 -22.040 1.00 97.94 99 VAL A O 1
ATOM 745 N N . TYR A 1 100 ? 10.937 -5.680 -22.405 1.00 98.12 100 TYR A N 1
ATOM 746 C CA . TYR A 1 100 ? 12.266 -5.917 -21.841 1.00 98.12 100 TYR A CA 1
ATOM 747 C C . TYR A 1 100 ? 13.351 -5.176 -22.627 1.00 98.12 100 TYR A C 1
ATOM 749 O O . TYR A 1 100 ? 14.186 -4.506 -22.024 1.00 98.12 100 TYR A O 1
ATOM 757 N N . ASP A 1 101 ? 13.319 -5.274 -23.956 1.00 97.75 101 ASP A N 1
ATOM 758 C CA . ASP A 1 101 ? 14.311 -4.646 -24.826 1.00 97.75 101 ASP A CA 1
ATOM 759 C C . ASP A 1 101 ? 14.268 -3.118 -24.692 1.00 97.75 101 ASP A C 1
ATOM 761 O O . ASP A 1 101 ? 15.314 -2.484 -24.565 1.00 97.75 101 ASP A O 1
ATOM 765 N N . GLN A 1 102 ? 13.070 -2.524 -24.624 1.00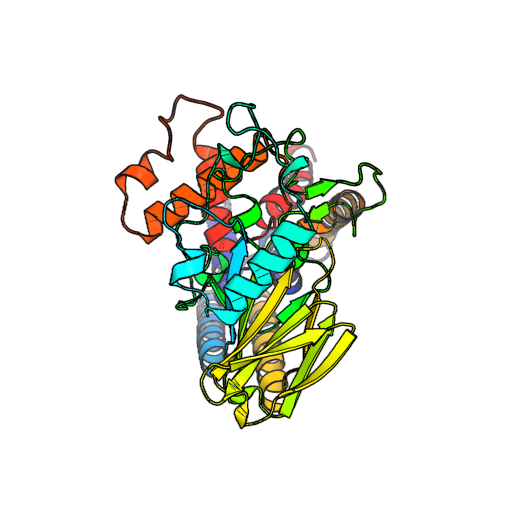 97.94 102 GLN A N 1
ATOM 766 C CA . GLN A 1 102 ? 12.922 -1.087 -24.394 1.00 97.94 102 GLN A CA 1
ATOM 767 C C . GLN A 1 102 ? 13.459 -0.666 -23.016 1.00 97.94 102 GLN A C 1
ATOM 769 O O . GLN A 1 102 ? 14.236 0.284 -22.935 1.00 97.94 102 GLN A O 1
ATOM 774 N N . LEU A 1 103 ? 13.115 -1.392 -21.944 1.00 98.12 103 LEU A N 1
ATOM 775 C CA . LEU A 1 103 ? 13.637 -1.121 -20.597 1.00 98.12 103 LEU A CA 1
ATOM 776 C C . LEU A 1 103 ? 15.167 -1.242 -20.538 1.00 98.12 103 LEU A C 1
ATOM 778 O O . LEU A 1 103 ? 15.812 -0.435 -19.875 1.00 98.12 103 LEU A O 1
ATOM 782 N N . ALA A 1 104 ? 15.749 -2.225 -21.230 1.00 97.56 104 ALA A N 1
ATOM 783 C CA . ALA A 1 104 ? 17.196 -2.410 -21.305 1.00 97.56 104 ALA A CA 1
ATOM 784 C C . ALA A 1 104 ? 17.877 -1.241 -22.032 1.00 97.56 104 ALA A C 1
ATOM 786 O O . ALA A 1 104 ? 18.844 -0.688 -21.517 1.00 97.56 104 ALA A O 1
ATOM 787 N N . VAL A 1 105 ? 17.326 -0.806 -23.171 1.00 96.62 105 VAL A N 1
ATOM 788 C CA . VAL A 1 105 ? 17.821 0.371 -23.907 1.00 96.62 105 VAL A CA 1
ATOM 789 C C . VAL A 1 105 ? 17.767 1.630 -23.040 1.00 96.62 105 VAL A C 1
ATOM 791 O O . VAL A 1 105 ? 18.729 2.399 -23.000 1.00 96.62 105 VAL A O 1
ATOM 794 N N . ASP A 1 106 ? 16.661 1.845 -22.327 1.00 96.81 106 ASP A N 1
ATOM 795 C CA . ASP A 1 106 ? 16.518 3.002 -21.443 1.00 96.81 106 ASP A CA 1
ATOM 796 C C . ASP A 1 106 ? 17.468 2.918 -20.240 1.00 96.81 106 ASP A C 1
ATOM 798 O O . ASP A 1 106 ? 17.998 3.944 -19.805 1.00 96.81 106 ASP A O 1
ATOM 802 N N . PHE A 1 107 ? 17.728 1.709 -19.730 1.00 96.94 107 PHE A N 1
ATOM 803 C CA . PHE A 1 107 ? 18.678 1.469 -18.644 1.00 96.94 107 PHE A CA 1
ATOM 804 C C . PHE A 1 107 ? 20.105 1.790 -19.074 1.00 96.94 107 PHE A C 1
ATOM 806 O O . PHE A 1 107 ? 20.745 2.608 -18.421 1.00 96.94 107 PHE A O 1
ATOM 813 N N . ASP A 1 108 ? 20.576 1.241 -20.193 1.00 95.62 108 ASP A N 1
ATOM 814 C CA . ASP A 1 108 ? 21.938 1.471 -20.690 1.00 95.62 108 ASP A CA 1
ATOM 815 C C . ASP A 1 108 ? 22.177 2.953 -21.019 1.00 95.62 108 ASP A C 1
ATOM 817 O O . ASP A 1 108 ? 23.259 3.499 -20.797 1.00 95.62 108 ASP A O 1
ATOM 821 N N . LYS A 1 109 ? 21.136 3.645 -21.500 1.00 95.12 109 LYS A N 1
ATOM 822 C CA . LYS A 1 109 ? 21.177 5.091 -21.736 1.00 95.12 109 LYS A CA 1
ATOM 823 C C . LYS A 1 109 ? 21.290 5.893 -20.436 1.00 95.12 109 LYS A C 1
ATOM 825 O O . LYS A 1 109 ? 21.970 6.921 -20.410 1.00 95.12 109 LYS A O 1
ATOM 830 N N . GLN A 1 110 ? 20.591 5.475 -19.382 1.00 95.50 110 GLN A N 1
ATOM 831 C CA . GLN A 1 110 ? 20.569 6.166 -18.091 1.00 95.50 110 GLN A CA 1
ATOM 832 C C . GLN A 1 110 ? 21.804 5.846 -17.232 1.00 95.50 110 GLN A C 1
ATOM 834 O O . GLN A 1 110 ? 22.283 6.725 -16.508 1.00 95.50 110 GLN A O 1
ATOM 839 N N . TYR A 1 111 ? 22.330 4.626 -17.345 1.00 93.94 111 TYR A N 1
ATOM 840 C CA . TYR A 1 111 ? 23.462 4.090 -16.590 1.00 93.94 111 TYR A CA 1
ATOM 841 C C . TYR A 1 111 ? 24.527 3.527 -17.554 1.00 93.94 111 TYR A C 1
ATOM 843 O O . TYR A 1 111 ? 24.637 2.312 -17.721 1.00 93.94 111 TYR A O 1
ATOM 851 N N . PRO A 1 112 ? 25.316 4.400 -18.218 1.00 91.69 112 PRO A N 1
ATOM 852 C CA . PRO A 1 112 ? 26.323 3.970 -19.185 1.00 91.69 112 PRO A CA 1
ATOM 853 C C . PRO A 1 112 ? 27.394 3.081 -18.554 1.00 91.69 112 PRO A C 1
ATOM 855 O O . PRO A 1 112 ? 27.855 3.354 -17.442 1.00 91.69 112 PRO A O 1
ATOM 858 N N . SER A 1 113 ? 27.838 2.064 -19.298 1.00 87.88 113 SER A N 1
ATOM 859 C CA . SER A 1 113 ? 28.775 1.036 -18.820 1.00 87.88 113 SER A CA 1
ATOM 860 C C . SER A 1 113 ? 30.085 1.586 -18.236 1.00 87.88 113 SER A C 1
ATOM 862 O O . SER A 1 113 ? 30.660 0.973 -17.340 1.00 87.88 113 SER A O 1
ATOM 864 N N . GLU A 1 114 ? 30.535 2.767 -18.672 1.00 88.69 114 GLU A N 1
ATOM 865 C CA . GLU A 1 114 ? 31.763 3.405 -18.188 1.00 88.69 114 GLU A CA 1
ATOM 866 C C . GLU A 1 114 ? 31.632 3.964 -16.763 1.00 88.69 114 GLU A C 1
ATOM 868 O O . GLU A 1 114 ? 32.641 4.251 -16.118 1.00 88.69 114 GLU A O 1
ATOM 873 N N . LYS A 1 115 ? 30.398 4.158 -16.280 1.00 88.25 115 LYS A N 1
ATOM 874 C CA . LYS A 1 115 ? 30.088 4.697 -14.946 1.00 88.25 115 LYS A CA 1
ATOM 875 C C . LYS A 1 115 ? 29.629 3.629 -13.958 1.00 88.25 115 LYS A C 1
ATOM 877 O O . LYS A 1 115 ? 29.470 3.950 -12.783 1.00 88.25 115 LYS A O 1
ATOM 882 N N . VAL A 1 116 ? 29.410 2.401 -14.424 1.00 91.12 116 VAL A N 1
ATOM 883 C CA . VAL A 1 116 ? 28.913 1.302 -13.594 1.00 91.12 116 VAL A CA 1
ATOM 884 C C . VAL A 1 116 ? 29.942 0.956 -12.519 1.00 91.12 116 VAL A C 1
ATOM 886 O O . VAL A 1 116 ? 31.134 0.811 -12.806 1.00 91.12 116 VAL A O 1
ATOM 889 N N . CYS A 1 117 ? 29.487 0.834 -11.269 1.00 92.12 117 CYS A N 1
ATOM 890 C CA . CYS A 1 117 ? 30.352 0.433 -10.160 1.00 92.12 117 CYS A CA 1
ATOM 891 C C . CYS A 1 117 ? 30.953 -0.963 -10.384 1.00 92.12 117 CYS A C 1
ATOM 893 O O . CYS A 1 117 ? 30.411 -1.789 -11.121 1.00 92.12 117 CYS A O 1
ATOM 895 N N . LYS A 1 118 ? 32.079 -1.275 -9.736 1.00 90.62 118 LYS A N 1
ATOM 896 C CA . LYS A 1 118 ? 32.691 -2.605 -9.892 1.00 90.62 118 LYS A CA 1
ATOM 897 C C . LYS A 1 118 ? 32.033 -3.602 -8.948 1.00 90.62 118 LYS A C 1
ATOM 899 O O . LYS A 1 118 ? 31.874 -3.324 -7.767 1.00 90.62 118 LYS A O 1
ATOM 904 N N . ALA A 1 119 ? 31.772 -4.823 -9.413 1.00 90.00 119 ALA A N 1
ATOM 905 C CA . ALA A 1 119 ? 31.210 -5.881 -8.563 1.00 90.00 119 ALA A CA 1
ATOM 906 C C . ALA A 1 119 ? 32.079 -6.213 -7.327 1.00 90.00 119 ALA A C 1
ATOM 908 O O . ALA A 1 119 ? 31.582 -6.721 -6.330 1.00 90.00 119 ALA A O 1
ATOM 909 N N . THR A 1 120 ? 33.378 -5.917 -7.346 1.00 90.75 120 THR A N 1
ATOM 910 C CA . THR A 1 120 ? 34.256 -6.093 -6.176 1.00 90.75 120 THR A CA 1
ATOM 911 C C . THR A 1 120 ? 34.120 -4.979 -5.135 1.00 90.75 120 THR A C 1
ATOM 913 O O . THR A 1 120 ? 34.623 -5.125 -4.025 1.00 90.75 120 THR A O 1
ATOM 916 N N . GLU A 1 121 ? 33.490 -3.854 -5.475 1.00 90.25 121 GLU A N 1
ATOM 917 C CA . GLU A 1 121 ? 33.304 -2.723 -4.568 1.00 90.25 121 GLU A CA 1
ATOM 918 C C . GLU A 1 121 ? 32.131 -2.996 -3.627 1.00 90.25 121 GLU A C 1
ATOM 920 O O . GLU A 1 121 ? 31.003 -3.272 -4.046 1.00 90.25 121 GLU A O 1
ATOM 925 N N . ALA A 1 122 ? 32.395 -2.924 -2.324 1.00 88.38 122 ALA A N 1
ATOM 926 C CA . ALA A 1 122 ? 31.357 -3.075 -1.318 1.00 88.38 122 ALA A CA 1
ATOM 927 C C . ALA A 1 122 ? 30.280 -2.000 -1.527 1.00 88.38 122 ALA A C 1
ATOM 929 O O . ALA A 1 122 ? 30.605 -0.820 -1.651 1.00 88.38 122 ALA A O 1
ATOM 930 N N . GLY A 1 123 ? 29.010 -2.410 -1.561 1.00 87.56 123 GLY A N 1
ATOM 931 C CA . GLY A 1 123 ? 27.887 -1.501 -1.791 1.00 87.56 123 GLY A CA 1
ATOM 932 C C . GLY A 1 123 ? 27.526 -1.266 -3.250 1.00 87.56 123 GLY A C 1
ATOM 933 O O . GLY A 1 123 ? 26.623 -0.472 -3.490 1.00 87.56 123 GLY A O 1
ATOM 934 N N . CYS A 1 124 ? 28.184 -1.929 -4.203 1.00 93.12 124 CYS A N 1
ATOM 935 C CA . CYS A 1 124 ? 27.797 -1.903 -5.610 1.00 93.12 124 CYS A CA 1
ATOM 936 C C . CYS A 1 124 ? 26.557 -2.773 -5.862 1.00 93.12 124 CYS A C 1
ATOM 938 O O . CYS A 1 124 ? 26.470 -3.901 -5.390 1.00 93.12 124 CYS A O 1
ATOM 940 N N . TRP A 1 125 ? 25.601 -2.299 -6.660 1.00 93.06 125 TRP A N 1
ATOM 941 C CA . TRP A 1 125 ? 24.384 -3.064 -6.958 1.00 93.06 125 TRP A CA 1
ATOM 942 C C . TRP A 1 125 ? 24.661 -4.423 -7.634 1.00 93.06 125 TRP A C 1
ATOM 944 O O . TRP A 1 125 ? 23.918 -5.376 -7.409 1.00 93.06 125 TRP A O 1
ATOM 954 N N . LEU A 1 126 ? 25.766 -4.547 -8.385 1.00 92.75 126 LEU A N 1
ATOM 955 C CA . LEU A 1 126 ? 26.165 -5.781 -9.078 1.00 92.75 126 LEU A CA 1
ATOM 956 C C . LEU A 1 126 ? 26.501 -6.959 -8.150 1.00 92.75 126 LEU A C 1
ATOM 958 O O . LEU A 1 126 ? 26.411 -8.104 -8.589 1.00 92.75 126 LEU A O 1
ATOM 962 N N . ASN A 1 127 ? 26.913 -6.711 -6.901 1.00 89.69 127 ASN A N 1
ATOM 963 C CA . ASN A 1 127 ? 27.262 -7.772 -5.943 1.00 89.69 127 ASN A CA 1
ATOM 964 C C . ASN A 1 127 ? 26.206 -8.019 -4.867 1.00 89.69 127 ASN A C 1
ATOM 966 O O . ASN A 1 127 ? 26.425 -8.829 -3.967 1.00 89.69 127 ASN A O 1
ATOM 970 N N . MET A 1 128 ? 25.073 -7.328 -4.974 1.00 89.81 128 MET A N 1
ATOM 971 C CA . MET A 1 128 ? 23.953 -7.469 -4.059 1.00 89.81 128 MET A CA 1
ATOM 972 C C . MET A 1 128 ? 22.999 -8.549 -4.581 1.00 89.81 128 MET A C 1
ATOM 974 O O . MET A 1 128 ? 23.337 -9.731 -4.625 1.00 89.81 128 MET A O 1
ATOM 978 N N . GLY A 1 129 ? 21.794 -8.165 -4.989 1.00 90.62 129 GLY A N 1
ATOM 979 C CA . GLY A 1 129 ? 20.763 -9.077 -5.452 1.00 90.62 129 GLY A CA 1
ATOM 980 C C . GLY A 1 129 ? 20.104 -8.575 -6.723 1.00 90.62 129 GLY A C 1
ATOM 981 O O . GLY A 1 129 ? 19.953 -7.376 -6.938 1.00 90.62 129 GLY A O 1
ATOM 982 N N . PHE A 1 130 ? 19.656 -9.526 -7.536 1.00 95.38 130 PHE A N 1
ATOM 983 C CA . PHE A 1 130 ? 18.851 -9.276 -8.725 1.00 95.38 130 PHE A CA 1
ATOM 984 C C . PHE A 1 130 ? 17.435 -9.821 -8.522 1.00 95.38 130 PHE A C 1
ATOM 986 O O . PHE A 1 130 ? 17.259 -10.776 -7.755 1.00 95.38 130 PHE A O 1
ATOM 993 N N . PRO A 1 131 ? 16.437 -9.278 -9.238 1.00 96.19 131 PRO A N 1
ATOM 994 C CA . PRO A 1 131 ? 15.108 -9.869 -9.290 1.00 96.19 131 PRO A CA 1
ATOM 995 C C . PRO A 1 131 ? 15.152 -11.336 -9.746 1.00 96.19 131 PRO A C 1
ATOM 997 O O . PRO A 1 131 ? 15.723 -11.672 -10.784 1.00 96.19 131 PRO A O 1
ATOM 1000 N N . ASP A 1 132 ? 14.526 -12.223 -8.976 1.00 95.19 132 ASP A N 1
ATOM 1001 C CA . ASP A 1 132 ? 14.403 -13.663 -9.259 1.00 95.19 132 ASP A CA 1
ATOM 1002 C C . ASP A 1 132 ? 13.032 -14.075 -9.808 1.00 95.19 132 ASP A C 1
ATOM 1004 O O . ASP A 1 132 ? 12.828 -15.225 -10.192 1.00 95.19 132 ASP A O 1
ATOM 1008 N N . ARG A 1 133 ? 12.121 -13.113 -9.914 1.00 95.62 133 ARG A N 1
ATOM 1009 C CA . ARG A 1 133 ? 10.774 -13.230 -10.475 1.00 95.62 133 ARG A CA 1
ATOM 1010 C C . ARG A 1 133 ? 10.437 -11.975 -11.260 1.00 95.62 133 ARG A C 1
ATOM 1012 O O . ARG A 1 133 ? 11.053 -10.930 -11.062 1.00 95.62 133 ARG A O 1
ATOM 1019 N N . THR A 1 134 ? 9.459 -12.080 -12.149 1.00 97.31 134 THR A N 1
ATOM 1020 C CA . THR A 1 134 ? 9.030 -10.965 -13.001 1.00 97.31 134 THR A CA 1
ATOM 1021 C C . THR A 1 134 ? 8.378 -9.863 -12.180 1.00 97.31 134 THR A C 1
ATOM 1023 O O . THR A 1 134 ? 8.827 -8.725 -12.236 1.00 97.31 134 THR A O 1
ATOM 1026 N N . PHE A 1 135 ? 7.396 -10.206 -11.348 1.00 98.00 135 PHE A N 1
ATOM 1027 C CA . PHE A 1 135 ? 6.706 -9.267 -10.465 1.00 98.00 135 PHE A CA 1
ATOM 1028 C C . PHE A 1 135 ? 7.132 -9.489 -9.018 1.00 98.00 135 PHE A C 1
ATOM 1030 O O . PHE A 1 135 ? 7.187 -10.629 -8.556 1.00 98.00 135 PHE A O 1
ATOM 1037 N N . ALA A 1 136 ? 7.457 -8.411 -8.307 1.00 97.00 136 ALA A N 1
ATOM 1038 C CA . ALA A 1 136 ? 7.868 -8.487 -6.914 1.00 97.00 136 ALA A CA 1
ATOM 1039 C C . ALA A 1 136 ? 6.699 -8.877 -6.006 1.00 97.00 136 ALA A C 1
ATOM 1041 O O . ALA A 1 136 ? 5.534 -8.631 -6.324 1.00 97.00 136 ALA A O 1
ATOM 1042 N N . PHE A 1 137 ? 7.023 -9.439 -4.843 1.00 96.38 137 PHE A N 1
ATOM 1043 C CA . PHE A 1 137 ? 6.042 -9.648 -3.785 1.00 96.38 137 PHE A CA 1
ATOM 1044 C C . PHE A 1 137 ? 5.547 -8.299 -3.238 1.00 96.38 137 PHE A C 1
ATOM 1046 O O . PHE A 1 137 ? 6.353 -7.423 -2.920 1.00 96.38 137 PHE A O 1
ATOM 1053 N N . SER A 1 138 ? 4.232 -8.163 -3.065 1.00 96.50 138 SER A N 1
ATOM 1054 C CA . SER A 1 138 ? 3.610 -7.032 -2.375 1.00 96.50 138 SER A CA 1
ATOM 1055 C C . SER A 1 138 ? 2.731 -7.530 -1.231 1.00 96.50 138 SER A C 1
ATOM 1057 O O . SER A 1 138 ? 1.861 -8.384 -1.423 1.00 96.50 138 SER A O 1
ATOM 1059 N N . ALA A 1 139 ? 2.922 -6.964 -0.042 1.00 95.75 139 ALA A N 1
ATOM 1060 C CA . ALA A 1 139 ? 2.091 -7.236 1.124 1.00 95.75 139 ALA A CA 1
ATOM 1061 C C . ALA A 1 139 ? 0.624 -6.818 0.906 1.00 95.75 139 ALA A C 1
ATOM 1063 O O . ALA A 1 139 ? -0.289 -7.443 1.444 1.00 95.75 139 ALA A O 1
ATOM 1064 N N . ASP A 1 140 ? 0.375 -5.830 0.042 1.00 94.75 140 ASP A N 1
ATOM 1065 C CA . ASP A 1 140 ? -0.983 -5.420 -0.329 1.00 94.75 140 ASP A CA 1
ATOM 1066 C C . ASP A 1 140 ? -1.750 -6.517 -1.097 1.00 94.75 140 ASP A C 1
ATOM 1068 O O . ASP A 1 140 ? -2.981 -6.505 -1.140 1.00 94.75 140 ASP A O 1
ATOM 1072 N N . GLY A 1 141 ? -1.038 -7.476 -1.703 1.00 94.12 141 GLY A N 1
ATOM 1073 C CA . GLY A 1 141 ? -1.608 -8.579 -2.481 1.00 94.12 141 GLY A CA 1
ATOM 1074 C C . GLY A 1 141 ? -2.039 -9.802 -1.661 1.00 94.12 141 GLY A C 1
ATOM 1075 O O . GLY A 1 141 ? -2.649 -10.715 -2.212 1.00 94.12 141 GLY A O 1
ATOM 1076 N N . ILE A 1 142 ? -1.763 -9.847 -0.351 1.00 94.75 142 ILE A N 1
ATOM 1077 C CA . ILE A 1 142 ? -1.961 -11.054 0.482 1.00 94.75 142 ILE A CA 1
ATOM 1078 C C . ILE A 1 142 ? -3.422 -11.514 0.509 1.00 94.75 142 ILE A C 1
ATOM 1080 O O . ILE A 1 142 ? -3.711 -12.704 0.385 1.00 94.75 142 ILE A O 1
ATOM 1084 N N . PHE A 1 143 ? -4.349 -10.568 0.659 1.00 92.56 143 PHE A N 1
ATOM 1085 C CA . PHE A 1 143 ? -5.780 -10.862 0.780 1.00 92.56 143 PHE A CA 1
ATOM 1086 C C . PHE A 1 143 ? -6.484 -10.983 -0.575 1.00 92.56 143 PHE A C 1
ATOM 1088 O O . PHE A 1 143 ? -7.610 -11.473 -0.649 1.00 92.56 143 PHE A O 1
ATOM 1095 N N . HIS A 1 144 ? -5.823 -10.564 -1.656 1.00 91.12 144 HIS A N 1
ATOM 1096 C CA . HIS A 1 144 ? -6.379 -10.551 -3.004 1.00 91.12 144 HIS A CA 1
ATOM 1097 C C . HIS A 1 144 ? -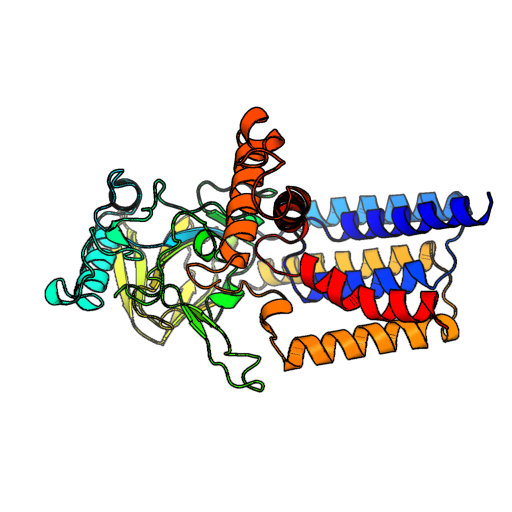5.337 -11.050 -3.996 1.00 91.12 144 HIS A C 1
ATOM 1099 O O . HIS A 1 144 ? -4.569 -10.271 -4.562 1.00 91.12 144 HIS A O 1
ATOM 1105 N N . LYS A 1 145 ? -5.333 -12.373 -4.183 1.00 88.44 145 LYS A N 1
ATOM 1106 C CA . LYS A 1 145 ? -4.393 -13.061 -5.067 1.00 88.44 145 LYS A CA 1
ATOM 1107 C C . LYS A 1 145 ? -4.464 -12.503 -6.489 1.00 88.44 145 LYS A C 1
ATOM 1109 O O . LYS A 1 145 ? -5.550 -12.297 -7.026 1.00 88.44 145 LYS A O 1
ATOM 1114 N N . SER A 1 146 ? -3.293 -12.319 -7.082 1.00 93.38 146 SER A N 1
ATOM 1115 C CA . SER A 1 146 ? -3.082 -11.986 -8.487 1.00 93.38 146 SER A CA 1
ATOM 1116 C C . SER A 1 146 ? -1.860 -12.760 -8.974 1.00 93.38 146 SER A C 1
ATOM 1118 O O . SER A 1 146 ? -0.987 -13.091 -8.171 1.00 93.38 146 SER A O 1
ATOM 1120 N N . ASP A 1 147 ? -1.785 -13.018 -10.278 1.00 93.88 147 ASP A N 1
ATOM 1121 C CA . ASP A 1 147 ? -0.568 -13.543 -10.918 1.00 93.88 147 ASP A CA 1
ATOM 1122 C C . ASP A 1 147 ? 0.524 -12.458 -11.049 1.00 93.88 147 ASP A C 1
ATOM 1124 O O . ASP A 1 147 ? 1.660 -12.735 -11.435 1.00 93.88 147 ASP A O 1
ATOM 1128 N N . PHE A 1 148 ? 0.166 -11.208 -10.737 1.00 97.31 148 PHE A N 1
ATOM 1129 C CA . PHE A 1 148 ? 1.042 -10.045 -10.675 1.00 97.31 148 PHE A CA 1
ATOM 1130 C C . PHE A 1 148 ? 1.504 -9.803 -9.220 1.00 97.31 148 PHE A C 1
ATOM 1132 O O . PHE A 1 148 ? 1.496 -10.711 -8.393 1.00 97.31 148 PHE A O 1
ATOM 1139 N N . SER A 1 149 ? 1.929 -8.582 -8.878 1.00 97.75 149 SER A N 1
ATOM 1140 C CA . SER A 1 149 ? 2.331 -8.237 -7.506 1.00 97.75 149 SER A CA 1
ATOM 1141 C C . SER A 1 149 ? 1.129 -8.130 -6.566 1.00 97.75 149 SER A C 1
ATOM 1143 O O . SER A 1 149 ? 1.207 -8.563 -5.417 1.00 97.75 149 SER A O 1
ATOM 1145 N N . ARG A 1 150 ? 0.027 -7.530 -7.036 1.00 97.25 150 ARG A N 1
ATOM 1146 C CA . ARG A 1 150 ? -1.207 -7.312 -6.268 1.00 97.25 150 ARG A CA 1
ATOM 1147 C C . ARG A 1 150 ? -2.404 -7.032 -7.181 1.00 97.25 150 ARG A C 1
ATOM 1149 O O . ARG A 1 150 ? -2.265 -6.863 -8.389 1.00 97.25 150 ARG A O 1
ATOM 1156 N N . SER A 1 151 ? -3.587 -6.952 -6.577 1.00 96.19 151 SER A N 1
ATOM 1157 C CA . SER A 1 151 ? -4.837 -6.590 -7.247 1.00 96.19 151 SER A CA 1
ATOM 1158 C C . SER A 1 151 ? -5.459 -5.369 -6.568 1.00 96.19 151 SER A C 1
ATOM 1160 O O . SER A 1 151 ? -5.836 -5.438 -5.395 1.00 96.19 151 SER A O 1
ATOM 1162 N N . VAL A 1 152 ? -5.566 -4.248 -7.282 1.00 95.38 152 VAL A N 1
ATOM 1163 C CA . VAL A 1 152 ? -5.977 -2.940 -6.738 1.00 95.38 152 VAL A CA 1
ATOM 1164 C C . VAL A 1 152 ? -7.289 -2.454 -7.340 1.00 95.38 152 VAL A C 1
ATOM 1166 O O . VAL A 1 152 ? -7.742 -2.948 -8.362 1.00 95.38 152 VAL A O 1
ATOM 1169 N N . THR A 1 153 ? -7.930 -1.472 -6.715 1.00 93.56 153 THR A N 1
ATOM 1170 C CA . THR A 1 153 ? -9.195 -0.892 -7.208 1.00 93.56 153 THR A CA 1
ATOM 1171 C C . THR A 1 153 ? -8.997 0.470 -7.879 1.00 93.56 153 THR A C 1
ATOM 1173 O O . THR A 1 153 ? -9.907 0.981 -8.536 1.00 93.56 153 THR A O 1
ATOM 1176 N N . GLN A 1 154 ? -7.814 1.072 -7.727 1.00 93.50 154 GLN A N 1
ATOM 1177 C CA . GLN A 1 154 ? -7.465 2.391 -8.247 1.00 93.50 154 GLN A CA 1
ATOM 1178 C C . GLN A 1 154 ? -5.982 2.441 -8.622 1.00 93.50 154 GLN A C 1
ATOM 1180 O O . GLN A 1 154 ? -5.151 1.837 -7.950 1.00 93.50 154 GLN A O 1
ATOM 1185 N N . ILE A 1 155 ? -5.666 3.212 -9.664 1.00 96.06 155 ILE A N 1
ATOM 1186 C CA . ILE A 1 155 ? -4.303 3.619 -10.019 1.00 96.06 155 ILE A CA 1
ATOM 1187 C C . ILE A 1 155 ? -4.290 5.142 -9.979 1.00 96.06 155 ILE A C 1
ATOM 1189 O O . ILE A 1 155 ? -4.969 5.787 -10.776 1.00 96.06 155 ILE A O 1
ATOM 1193 N N . ASN A 1 156 ? -3.585 5.724 -9.015 1.00 95.19 156 ASN A N 1
ATOM 1194 C CA . ASN A 1 156 ? -3.456 7.171 -8.897 1.00 95.19 156 ASN A CA 1
ATOM 1195 C C . ASN A 1 156 ? -2.189 7.515 -8.119 1.00 95.19 156 ASN A C 1
ATOM 1197 O O . ASN A 1 156 ? -2.193 7.511 -6.889 1.00 95.19 156 ASN A O 1
ATOM 1201 N N . PHE A 1 157 ? -1.112 7.809 -8.835 1.00 94.19 157 PHE A N 1
ATOM 1202 C CA . PHE A 1 157 ? 0.129 8.266 -8.232 1.00 94.19 157 PHE A CA 1
ATOM 1203 C C . PHE A 1 157 ? 0.830 9.275 -9.139 1.00 94.19 157 PHE A C 1
ATOM 1205 O O . PHE A 1 157 ? 0.888 9.118 -10.357 1.00 94.19 157 PHE A O 1
ATOM 1212 N N . SER A 1 158 ? 1.394 10.302 -8.514 1.00 92.25 158 SER A N 1
ATOM 1213 C CA . SER A 1 158 ? 2.342 11.233 -9.137 1.00 92.25 158 SER A CA 1
ATOM 1214 C C . SER A 1 158 ? 3.771 11.037 -8.636 1.00 92.25 158 SER A C 1
ATOM 1216 O O . SER A 1 158 ? 4.700 11.635 -9.164 1.00 92.25 158 SER A O 1
ATOM 1218 N N . ASP A 1 159 ? 3.937 10.253 -7.571 1.00 89.94 159 ASP A N 1
ATOM 1219 C CA . ASP A 1 159 ? 5.211 9.968 -6.928 1.00 89.94 159 ASP A CA 1
ATOM 1220 C C . ASP A 1 159 ? 5.185 8.505 -6.444 1.00 89.94 159 ASP A C 1
ATOM 1222 O O . ASP A 1 159 ? 4.232 8.109 -5.758 1.00 89.94 159 ASP A O 1
ATOM 1226 N N . PRO A 1 160 ? 6.193 7.688 -6.805 1.00 90.75 160 PRO A N 1
ATOM 1227 C CA . PRO A 1 160 ? 6.237 6.261 -6.478 1.00 90.75 160 PRO A CA 1
ATOM 1228 C C . PRO A 1 160 ? 6.286 5.965 -4.973 1.00 90.75 160 PRO A C 1
ATOM 1230 O O . PRO A 1 160 ? 5.937 4.861 -4.561 1.00 90.75 160 PRO A O 1
ATOM 1233 N N . THR A 1 161 ? 6.645 6.942 -4.137 1.00 89.06 161 THR A N 1
ATOM 1234 C CA . THR A 1 161 ? 6.575 6.838 -2.669 1.00 89.06 161 THR A CA 1
ATOM 1235 C C . THR A 1 161 ? 5.157 6.492 -2.204 1.00 89.06 161 THR A C 1
ATOM 1237 O O . THR A 1 161 ? 4.983 5.800 -1.207 1.00 89.06 161 THR A O 1
ATOM 1240 N N . TRP A 1 162 ? 4.126 6.921 -2.935 1.00 90.38 162 TRP A N 1
ATOM 1241 C CA . TRP A 1 162 ? 2.718 6.665 -2.602 1.00 90.38 162 TRP A CA 1
ATOM 1242 C C . TRP A 1 162 ? 2.139 5.438 -3.301 1.00 90.38 162 TRP A C 1
ATOM 1244 O O . TRP A 1 162 ? 0.971 5.115 -3.111 1.00 90.38 162 TRP A O 1
ATOM 1254 N N . LEU A 1 163 ? 2.946 4.752 -4.111 1.00 91.81 163 LEU A N 1
ATOM 1255 C CA . LEU A 1 163 ? 2.515 3.566 -4.833 1.00 91.81 163 LEU A CA 1
ATOM 1256 C C . LEU A 1 163 ? 2.671 2.291 -3.991 1.00 91.81 163 LEU A C 1
ATOM 1258 O O . LEU A 1 163 ? 2.107 1.267 -4.348 1.00 91.81 163 LEU A O 1
ATOM 1262 N N . GLY A 1 164 ? 3.398 2.315 -2.870 1.00 92.50 164 GLY A N 1
ATOM 1263 C CA . GLY A 1 164 ? 3.577 1.122 -2.029 1.00 92.50 164 GLY A CA 1
ATOM 1264 C C . GLY A 1 164 ? 4.404 0.033 -2.725 1.00 92.50 164 GLY A C 1
ATOM 1265 O O . GLY A 1 164 ? 4.027 -1.135 -2.748 1.00 92.50 164 GLY A O 1
ATOM 1266 N N . LEU A 1 165 ? 5.516 0.421 -3.353 1.00 94.75 165 LEU A N 1
ATOM 1267 C CA . LEU A 1 165 ? 6.424 -0.494 -4.050 1.00 94.75 165 LEU A CA 1
ATOM 1268 C C . LEU A 1 165 ? 7.311 -1.254 -3.050 1.00 94.75 165 LEU A C 1
ATOM 1270 O O . LEU A 1 165 ? 8.456 -0.879 -2.799 1.00 94.75 165 LEU A O 1
ATOM 1274 N N . GLY A 1 166 ? 6.792 -2.340 -2.477 1.00 93.19 166 GLY A N 1
ATOM 1275 C CA . GLY A 1 166 ? 7.458 -3.080 -1.397 1.00 93.19 166 GLY A CA 1
ATOM 1276 C C . GLY A 1 166 ? 8.875 -3.577 -1.710 1.00 93.19 166 GLY A C 1
ATOM 1277 O O . GLY A 1 166 ? 9.702 -3.686 -0.803 1.00 93.19 166 GLY A O 1
ATOM 1278 N N . PHE A 1 167 ? 9.196 -3.837 -2.986 1.00 95.19 167 PHE A N 1
ATOM 1279 C CA . PHE A 1 167 ? 10.541 -4.276 -3.378 1.00 95.19 167 PHE A CA 1
ATOM 1280 C C . PHE A 1 167 ? 11.626 -3.265 -3.012 1.00 95.19 167 PHE A C 1
ATOM 1282 O O . PHE A 1 167 ? 12.771 -3.665 -2.833 1.00 95.19 167 PHE A O 1
ATOM 1289 N N . ILE A 1 168 ? 11.291 -1.975 -2.880 1.00 94.19 168 ILE A N 1
ATOM 1290 C CA . ILE A 1 168 ? 12.269 -0.933 -2.562 1.00 94.19 168 ILE A CA 1
ATOM 1291 C C . ILE A 1 168 ? 13.025 -1.305 -1.288 1.00 94.19 168 ILE A C 1
ATOM 1293 O O . ILE A 1 168 ? 14.246 -1.196 -1.257 1.00 94.19 168 ILE A O 1
ATOM 1297 N N . ASN A 1 169 ? 12.337 -1.816 -0.267 1.00 94.56 169 ASN A N 1
ATOM 1298 C CA . ASN A 1 169 ? 12.942 -2.170 1.016 1.00 94.56 169 ASN A CA 1
ATOM 1299 C C . ASN A 1 169 ? 13.271 -3.664 1.152 1.00 94.56 169 ASN A C 1
ATOM 1301 O O . ASN A 1 169 ? 13.418 -4.177 2.259 1.00 94.56 169 ASN A O 1
ATOM 1305 N N . GLU A 1 170 ? 13.416 -4.394 0.045 1.00 94.25 170 GLU A N 1
ATOM 1306 C CA . GLU A 1 170 ? 13.973 -5.741 0.127 1.00 94.25 170 GLU A CA 1
ATOM 1307 C C . GLU A 1 170 ? 15.460 -5.691 0.488 1.00 94.25 170 GLU A C 1
ATOM 1309 O O . GLU A 1 170 ? 16.264 -5.026 -0.169 1.00 94.25 170 GLU A O 1
ATOM 1314 N N . TYR A 1 171 ? 15.834 -6.461 1.512 1.00 91.88 171 TYR A N 1
ATOM 1315 C CA . TYR A 1 171 ? 17.207 -6.514 2.019 1.00 91.88 171 TYR A CA 1
ATOM 1316 C C . TYR A 1 171 ? 18.223 -6.946 0.950 1.00 91.88 171 TYR A C 1
ATOM 1318 O O . TYR A 1 171 ? 19.374 -6.526 0.968 1.00 91.88 171 TYR A O 1
ATOM 1326 N N . ARG A 1 172 ? 17.800 -7.733 -0.044 1.00 92.38 172 ARG A N 1
ATOM 1327 C CA . ARG A 1 172 ? 18.672 -8.145 -1.153 1.00 92.38 172 ARG A CA 1
ATOM 1328 C C . ARG A 1 172 ? 19.148 -6.979 -2.026 1.00 92.38 172 ARG A C 1
ATOM 1330 O O . ARG A 1 172 ? 20.101 -7.134 -2.776 1.00 92.38 172 ARG A O 1
ATOM 1337 N N . TYR A 1 173 ? 18.482 -5.831 -1.951 1.00 93.88 173 TYR A N 1
ATOM 1338 C CA . TYR A 1 173 ? 18.810 -4.631 -2.712 1.00 93.88 173 TYR A CA 1
ATOM 1339 C C . TYR A 1 173 ? 19.588 -3.613 -1.858 1.00 93.88 173 TYR A C 1
ATOM 1341 O O . TYR A 1 173 ? 19.505 -2.411 -2.090 1.00 93.88 173 TYR A O 1
ATOM 1349 N N . ASN A 1 174 ? 20.344 -4.069 -0.854 1.00 92.88 174 ASN A N 1
ATOM 1350 C CA . ASN A 1 174 ? 21.067 -3.244 0.123 1.00 92.88 174 ASN A CA 1
ATOM 1351 C C . ASN A 1 174 ? 22.373 -2.605 -0.411 1.00 92.88 174 ASN A C 1
ATOM 1353 O O . ASN A 1 174 ? 23.394 -2.577 0.275 1.00 92.88 174 ASN A O 1
ATOM 1357 N N . TRP A 1 175 ? 22.365 -2.087 -1.641 1.00 93.00 175 TRP A N 1
ATOM 1358 C CA . TRP A 1 175 ? 23.464 -1.258 -2.151 1.00 93.00 175 TRP A CA 1
ATOM 1359 C C . TRP A 1 175 ? 23.383 0.166 -1.592 1.00 93.00 175 TRP A C 1
ATOM 1361 O O . TRP A 1 175 ? 22.304 0.658 -1.269 1.00 93.00 175 TRP A O 1
ATOM 1371 N N . TYR A 1 176 ? 24.520 0.847 -1.469 1.00 87.31 176 TYR A N 1
ATOM 1372 C CA . TYR A 1 176 ? 24.624 2.154 -0.807 1.00 87.31 176 TYR A CA 1
ATOM 1373 C C . TYR A 1 176 ? 25.367 3.169 -1.699 1.00 87.31 176 TYR A C 1
ATOM 1375 O O . TYR A 1 176 ? 25.824 2.787 -2.777 1.00 87.31 176 TYR A O 1
ATOM 1383 N N . PRO A 1 177 ? 25.464 4.466 -1.326 1.00 79.25 177 PRO A N 1
ATOM 1384 C CA . PRO A 1 177 ? 25.726 5.571 -2.264 1.00 79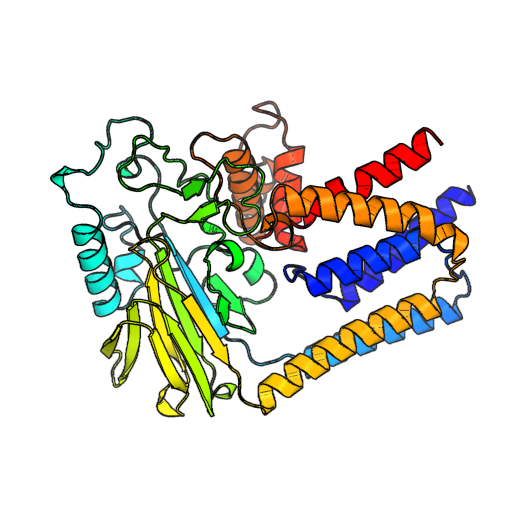.25 177 PRO A CA 1
ATOM 1385 C C . PRO A 1 177 ? 27.037 5.598 -3.067 1.00 79.25 177 PRO A C 1
ATOM 1387 O O . PRO A 1 177 ? 27.284 6.583 -3.756 1.00 79.25 177 PRO A O 1
ATOM 1390 N N . VAL A 1 178 ? 27.855 4.549 -3.017 1.00 80.94 178 VAL A N 1
ATOM 1391 C CA . VAL A 1 178 ? 28.991 4.325 -3.928 1.00 80.94 178 VAL A CA 1
ATOM 1392 C C . VAL A 1 178 ? 28.563 3.762 -5.292 1.00 80.94 178 VAL A C 1
ATOM 1394 O O . VAL A 1 178 ? 29.338 3.785 -6.239 1.00 80.94 178 VAL A O 1
ATOM 1397 N N . SER A 1 179 ? 27.331 3.259 -5.383 1.00 82.25 179 SER A N 1
ATOM 1398 C CA . SER A 1 179 ? 26.722 2.670 -6.577 1.00 82.25 179 SER A CA 1
ATOM 1399 C C . SER A 1 179 ? 26.245 3.738 -7.571 1.00 82.25 179 SER A C 1
ATOM 1401 O O . SER A 1 179 ? 25.677 4.751 -7.176 1.00 82.25 179 SER A O 1
ATOM 1403 N N . ASP A 1 180 ? 26.408 3.523 -8.871 1.00 87.75 180 ASP A N 1
ATOM 1404 C CA . ASP A 1 180 ? 25.840 4.400 -9.904 1.00 87.75 180 ASP A CA 1
ATOM 1405 C C . ASP A 1 180 ? 24.305 4.327 -9.933 1.00 87.75 180 ASP A C 1
ATOM 1407 O O . ASP A 1 180 ? 23.617 5.350 -10.018 1.00 87.75 180 ASP A O 1
ATOM 1411 N N . VAL A 1 181 ? 23.758 3.124 -9.749 1.00 91.94 181 VAL A N 1
ATOM 1412 C CA . VAL A 1 181 ? 22.336 2.918 -9.479 1.00 91.94 181 VAL A CA 1
ATOM 1413 C C . VAL A 1 181 ? 22.073 3.231 -8.011 1.00 91.94 181 VAL A C 1
ATOM 1415 O O . VAL A 1 181 ? 22.481 2.495 -7.113 1.00 91.94 181 VAL A O 1
ATOM 1418 N N . GLN A 1 182 ? 21.377 4.329 -7.742 1.00 90.62 182 GLN A N 1
ATOM 1419 C CA . GLN A 1 182 ? 21.049 4.764 -6.383 1.00 90.62 182 GLN A CA 1
ATOM 1420 C C . GLN A 1 182 ? 19.671 4.243 -5.962 1.00 90.62 182 GLN A C 1
ATOM 1422 O O . GLN A 1 182 ? 18.752 4.177 -6.779 1.00 90.62 182 GLN A O 1
ATOM 1427 N N . ARG A 1 183 ? 19.499 3.908 -4.676 1.00 91.25 183 ARG A N 1
ATOM 1428 C CA . ARG A 1 183 ? 18.202 3.468 -4.124 1.00 91.25 183 ARG A CA 1
ATOM 1429 C C . ARG A 1 183 ? 17.196 4.620 -4.094 1.00 91.25 183 ARG A C 1
ATOM 1431 O O . ARG A 1 183 ? 16.143 4.576 -4.724 1.00 91.25 183 ARG A O 1
ATOM 1438 N N . ALA A 1 184 ? 17.546 5.676 -3.379 1.00 89.69 184 ALA A N 1
ATOM 1439 C CA . ALA A 1 184 ? 16.765 6.894 -3.296 1.00 89.69 184 ALA A CA 1
ATOM 1440 C C . ALA A 1 184 ? 17.678 8.077 -2.994 1.00 89.69 184 ALA A C 1
ATOM 1442 O O . ALA A 1 184 ? 18.816 7.910 -2.556 1.00 89.69 184 ALA A O 1
ATOM 1443 N N . SER A 1 185 ? 17.157 9.282 -3.192 1.00 86.81 185 SER A N 1
ATOM 1444 C CA . SER A 1 185 ? 17.730 10.486 -2.608 1.00 86.81 185 SER A CA 1
ATOM 1445 C C . SER A 1 185 ? 16.774 11.068 -1.572 1.00 86.81 185 SER A C 1
ATOM 1447 O O . SER A 1 185 ? 15.550 10.994 -1.708 1.00 86.81 185 SER A O 1
ATOM 1449 N N . ARG A 1 186 ? 17.349 11.621 -0.499 1.00 84.38 186 ARG A N 1
ATOM 1450 C CA . ARG A 1 186 ? 16.600 12.240 0.594 1.00 84.38 186 ARG A CA 1
ATOM 1451 C C . ARG A 1 186 ? 16.946 13.713 0.717 1.00 84.38 186 ARG A C 1
ATOM 1453 O O . ARG A 1 186 ? 18.099 14.055 0.989 1.00 84.38 186 ARG A O 1
ATOM 1460 N N . ASP A 1 187 ? 15.938 14.572 0.636 1.00 80.25 187 ASP A N 1
ATOM 1461 C CA . ASP A 1 187 ? 16.079 15.970 1.021 1.00 80.25 187 ASP A CA 1
ATOM 1462 C C . ASP A 1 187 ? 16.148 16.073 2.552 1.00 80.25 187 ASP A C 1
ATOM 1464 O O . ASP A 1 187 ? 15.256 15.632 3.279 1.00 80.25 187 ASP A O 1
ATOM 1468 N N . ARG A 1 188 ? 17.252 16.608 3.077 1.00 76.19 188 ARG A N 1
ATOM 1469 C CA . ARG A 1 188 ? 17.501 16.667 4.527 1.00 76.19 188 ARG A CA 1
ATOM 1470 C C . ARG A 1 188 ? 16.898 17.903 5.195 1.00 76.19 188 ARG A C 1
ATOM 1472 O O . ARG A 1 188 ? 16.983 18.027 6.414 1.00 76.19 188 ARG A O 1
ATOM 1479 N N . ARG A 1 189 ? 16.298 18.816 4.430 1.00 77.94 189 ARG A N 1
ATOM 1480 C CA . ARG A 1 189 ? 15.670 20.027 4.968 1.00 77.94 189 ARG A CA 1
ATOM 1481 C C . ARG A 1 189 ? 14.386 19.661 5.712 1.00 77.94 189 ARG A C 1
ATOM 1483 O O . ARG A 1 189 ? 13.518 18.986 5.167 1.00 77.94 189 ARG A O 1
ATOM 1490 N N . PHE A 1 190 ? 14.249 20.127 6.954 1.00 67.31 190 PHE A N 1
ATOM 1491 C CA . PHE A 1 190 ? 13.167 19.697 7.852 1.00 67.31 190 PHE A CA 1
ATOM 1492 C C . PHE A 1 190 ? 11.752 20.074 7.371 1.00 67.31 190 PHE A C 1
ATOM 1494 O O . PHE A 1 190 ? 10.791 19.467 7.821 1.00 67.31 190 PHE A O 1
ATOM 1501 N N . TRP A 1 191 ? 11.610 21.051 6.466 1.00 67.00 191 TRP A N 1
ATOM 1502 C CA . TRP A 1 191 ? 10.318 21.529 5.948 1.00 67.00 191 TRP A CA 1
ATOM 1503 C C . TRP A 1 191 ? 9.856 20.839 4.656 1.00 67.00 191 TRP A C 1
ATOM 1505 O O . TRP A 1 191 ? 8.771 21.130 4.157 1.00 67.00 191 TRP A O 1
ATOM 1515 N N . MET A 1 192 ? 10.652 19.933 4.082 1.00 61.50 192 MET A N 1
ATOM 1516 C CA . MET A 1 192 ? 10.364 19.307 2.782 1.00 61.50 192 MET A CA 1
ATOM 1517 C C . MET A 1 192 ? 9.370 18.136 2.866 1.00 61.50 192 MET A C 1
ATOM 1519 O O . MET A 1 192 ? 9.347 17.301 1.966 1.00 61.50 192 MET A O 1
ATOM 1523 N N . GLY A 1 193 ? 8.526 18.079 3.906 1.00 63.16 193 GLY A N 1
ATOM 1524 C CA . GLY A 1 193 ? 7.714 16.919 4.306 1.00 63.16 193 GLY A CA 1
ATOM 1525 C C . GLY A 1 193 ? 7.050 16.113 3.176 1.00 63.16 193 GLY A C 1
ATOM 1526 O O . GLY A 1 193 ? 7.030 14.891 3.262 1.00 63.16 193 GLY A O 1
ATOM 1527 N N . TRP A 1 194 ? 6.566 16.762 2.107 1.00 60.22 194 TRP A N 1
ATOM 1528 C CA . TRP A 1 194 ? 5.893 16.131 0.953 1.00 60.22 194 TRP A CA 1
ATOM 1529 C C . TRP A 1 194 ? 6.833 15.479 -0.072 1.00 60.22 194 TRP A C 1
ATOM 1531 O O . TRP A 1 194 ? 6.422 14.573 -0.786 1.00 60.22 194 TRP A O 1
ATOM 1541 N N . LYS A 1 195 ? 8.067 15.975 -0.192 1.00 68.44 195 LYS A N 1
ATOM 1542 C CA . LYS A 1 195 ? 9.052 15.607 -1.225 1.00 68.44 195 LYS A CA 1
ATOM 1543 C C . LYS A 1 195 ? 10.372 15.175 -0.595 1.00 68.44 195 LYS A C 1
ATOM 1545 O O . LYS A 1 195 ? 11.440 15.362 -1.161 1.00 68.44 195 LYS A O 1
ATOM 1550 N N . ARG A 1 196 ? 10.310 14.670 0.636 1.00 78.75 196 ARG A N 1
ATOM 1551 C CA . ARG A 1 196 ? 11.509 14.319 1.392 1.00 78.75 196 ARG A CA 1
ATOM 1552 C C . ARG A 1 196 ? 12.250 13.151 0.751 1.00 78.75 196 ARG A C 1
ATOM 1554 O O . ARG A 1 196 ? 13.475 13.136 0.778 1.00 78.75 196 ARG A O 1
ATOM 1561 N N . TRP A 1 197 ? 11.510 12.199 0.197 1.00 83.56 197 TRP A N 1
ATOM 1562 C CA . TRP A 1 197 ? 12.038 10.982 -0.398 1.00 83.56 197 TRP A CA 1
ATOM 1563 C C . TRP A 1 197 ? 11.807 10.996 -1.903 1.00 83.56 197 TRP A C 1
ATOM 1565 O O . TRP A 1 197 ? 10.708 11.288 -2.364 1.00 83.56 197 TRP A O 1
ATOM 1575 N N . HIS A 1 198 ? 12.848 10.664 -2.656 1.00 88.19 198 HIS A N 1
ATOM 1576 C CA . HIS A 1 198 ? 12.791 10.524 -4.101 1.00 88.19 198 HIS A CA 1
ATOM 1577 C C . HIS A 1 198 ? 13.351 9.165 -4.485 1.00 88.19 198 HIS A C 1
ATOM 1579 O O . HIS A 1 198 ? 14.552 8.927 -4.357 1.00 88.19 198 HIS A O 1
ATOM 1585 N N . LEU A 1 199 ? 12.483 8.276 -4.963 1.00 91.50 199 LEU A N 1
ATOM 1586 C CA . LEU A 1 199 ? 12.918 6.992 -5.490 1.00 91.50 199 LEU A CA 1
ATOM 1587 C C . LEU A 1 199 ? 13.761 7.202 -6.751 1.00 91.50 199 LEU A C 1
ATOM 1589 O O . LEU A 1 199 ? 13.335 7.874 -7.693 1.00 91.50 199 LEU A O 1
ATOM 1593 N N . THR A 1 200 ? 14.947 6.602 -6.759 1.00 92.69 200 THR A N 1
ATOM 1594 C CA . THR A 1 200 ? 15.888 6.658 -7.886 1.00 92.69 200 THR A CA 1
ATOM 1595 C C . THR A 1 200 ? 16.182 5.288 -8.478 1.00 92.69 200 THR A C 1
ATOM 1597 O O . THR A 1 200 ? 16.829 5.224 -9.520 1.00 92.69 200 THR A O 1
ATOM 1600 N N . MET A 1 201 ? 15.724 4.210 -7.832 1.00 94.56 201 MET A N 1
ATOM 1601 C CA . MET A 1 201 ? 15.810 2.867 -8.396 1.00 94.56 201 MET A CA 1
ATOM 1602 C C . MET A 1 201 ? 15.116 2.822 -9.761 1.00 94.56 201 MET A C 1
ATOM 1604 O O . MET A 1 201 ? 14.018 3.364 -9.867 1.00 94.56 201 MET A O 1
ATOM 1608 N N . PRO A 1 202 ? 15.688 2.145 -10.766 1.00 96.69 202 PRO A N 1
ATOM 1609 C CA . PRO A 1 202 ? 15.007 1.872 -12.023 1.00 96.69 202 PRO A CA 1
ATOM 1610 C C . PRO A 1 202 ? 13.943 0.798 -11.811 1.00 96.69 202 PRO A C 1
ATOM 1612 O O . PRO A 1 202 ? 14.225 -0.270 -11.271 1.00 96.69 202 PRO A O 1
ATOM 1615 N N . TRP A 1 203 ? 12.710 1.057 -12.226 1.00 97.62 203 TRP A N 1
ATOM 1616 C CA . TRP A 1 203 ? 11.605 0.119 -12.037 1.00 97.62 203 TRP A CA 1
ATOM 1617 C C . TRP A 1 203 ? 10.602 0.189 -13.183 1.00 97.62 203 TRP A C 1
ATOM 1619 O O . TRP A 1 203 ? 10.672 1.056 -14.056 1.00 97.62 203 TRP A O 1
ATOM 1629 N N . PHE A 1 204 ? 9.664 -0.750 -13.185 1.00 98.12 204 PHE A N 1
ATOM 1630 C CA . PHE A 1 204 ? 8.531 -0.744 -14.101 1.00 98.12 204 PHE A CA 1
ATOM 1631 C C . PHE A 1 204 ? 7.246 -1.124 -13.370 1.00 98.12 204 PHE A C 1
ATOM 1633 O O . PHE A 1 204 ? 7.268 -1.806 -12.339 1.00 98.12 204 PHE A O 1
ATOM 1640 N N . GLN A 1 205 ? 6.124 -0.716 -13.952 1.00 98.06 205 GLN A N 1
ATOM 1641 C CA . GLN A 1 205 ? 4.788 -1.127 -13.544 1.00 98.06 205 GLN A CA 1
ATOM 1642 C C . GLN A 1 205 ? 4.062 -1.705 -14.744 1.00 98.06 205 GLN A C 1
ATOM 1644 O O . GLN A 1 205 ? 4.057 -1.094 -15.802 1.00 98.06 205 GLN A O 1
ATOM 1649 N N . MET A 1 206 ? 3.405 -2.841 -14.582 1.00 98.44 206 MET A N 1
ATOM 1650 C CA . MET A 1 206 ? 2.492 -3.410 -15.557 1.00 98.44 206 MET A CA 1
ATOM 1651 C C . MET A 1 206 ? 1.107 -3.494 -14.933 1.00 98.44 206 MET A C 1
ATOM 1653 O O . MET A 1 206 ? 0.948 -4.059 -13.853 1.00 98.44 206 MET A O 1
ATOM 1657 N N . ILE A 1 207 ? 0.107 -2.957 -15.622 1.00 98.25 207 ILE A N 1
ATOM 1658 C CA . ILE A 1 207 ? -1.294 -3.077 -15.231 1.00 98.25 207 ILE A CA 1
ATOM 1659 C C . ILE A 1 207 ? -2.076 -3.845 -16.289 1.00 98.25 207 ILE A C 1
ATOM 1661 O O . ILE A 1 207 ? -1.777 -3.763 -17.482 1.00 98.25 207 ILE A O 1
ATOM 1665 N N . ARG A 1 208 ? -3.106 -4.565 -15.846 1.00 97.81 208 ARG A N 1
ATOM 1666 C CA . ARG A 1 208 ? -4.106 -5.192 -16.712 1.00 97.81 208 ARG A CA 1
ATOM 1667 C C . ARG A 1 208 ? -5.496 -4.764 -16.263 1.00 97.81 208 ARG A C 1
ATOM 1669 O O . ARG A 1 208 ? -5.929 -5.075 -15.153 1.00 97.81 208 ARG A O 1
ATOM 1676 N N . LEU A 1 209 ? -6.184 -4.030 -17.132 1.00 96.25 209 LEU A N 1
ATOM 1677 C CA . LEU A 1 209 ? -7.496 -3.455 -16.841 1.00 96.25 209 LEU A CA 1
ATOM 1678 C C . LEU A 1 209 ? -8.609 -4.461 -17.174 1.00 96.25 209 LEU A C 1
ATOM 1680 O O . LEU A 1 209 ? -8.621 -4.995 -18.287 1.00 96.25 209 LEU A O 1
ATOM 1684 N N . PRO A 1 210 ? -9.576 -4.723 -16.275 1.00 96.38 210 PRO A N 1
ATOM 1685 C CA . PRO A 1 210 ? -10.728 -5.544 -16.623 1.00 96.38 210 PRO A CA 1
ATOM 1686 C C . PRO A 1 210 ? -11.712 -4.747 -17.494 1.00 96.38 210 PRO A C 1
ATOM 1688 O O . PRO A 1 210 ? -11.753 -3.516 -17.450 1.00 96.38 210 PRO A O 1
ATOM 1691 N N . ALA A 1 211 ? -12.577 -5.453 -18.229 1.00 97.06 211 ALA A N 1
ATOM 1692 C CA . ALA A 1 211 ? -13.555 -4.851 -19.146 1.00 97.06 211 ALA A CA 1
ATOM 1693 C C . ALA A 1 211 ? -14.481 -3.809 -18.490 1.00 97.06 211 ALA A C 1
ATOM 1695 O O . ALA A 1 211 ? -14.993 -2.916 -19.156 1.00 97.06 211 ALA A O 1
ATOM 1696 N N . ALA A 1 212 ? -14.669 -3.876 -17.171 1.00 97.25 212 ALA A N 1
ATOM 1697 C CA . ALA A 1 212 ? -15.477 -2.915 -16.430 1.00 97.25 212 ALA A CA 1
ATOM 1698 C C . ALA A 1 212 ? -14.911 -1.478 -16.418 1.00 97.25 212 ALA A C 1
ATOM 1700 O O . ALA A 1 212 ? -15.642 -0.562 -16.051 1.00 97.25 212 ALA A O 1
ATOM 1701 N N . TYR A 1 213 ? -13.645 -1.266 -16.801 1.00 97.00 213 TYR A N 1
ATOM 1702 C CA . TYR A 1 213 ? -13.042 0.071 -16.920 1.00 97.00 213 TYR A CA 1
ATOM 1703 C C . TYR A 1 213 ? -13.184 0.690 -18.317 1.00 97.00 213 TYR A C 1
ATOM 1705 O O . TYR A 1 213 ? -12.745 1.821 -18.515 1.00 97.00 213 TYR A O 1
ATOM 1713 N N . VAL A 1 214 ? -13.813 -0.007 -19.269 1.00 97.44 214 VAL A N 1
ATOM 1714 C CA . VAL A 1 214 ? -14.138 0.552 -20.590 1.00 97.44 214 VAL A CA 1
ATOM 1715 C C . VAL A 1 214 ? -15.006 1.804 -20.429 1.00 97.44 214 VAL A C 1
ATOM 1717 O O . VAL A 1 214 ? -15.944 1.829 -19.631 1.00 97.44 214 VAL A O 1
ATOM 1720 N N . GLY A 1 215 ? -14.671 2.860 -21.174 1.00 96.44 215 GLY A N 1
ATOM 1721 C CA . GLY A 1 215 ? -15.273 4.190 -21.033 1.00 96.44 215 GLY A CA 1
ATOM 1722 C C . GLY A 1 215 ? -14.686 5.037 -19.895 1.00 96.44 215 GLY A C 1
ATOM 1723 O O . GLY A 1 215 ? -15.135 6.163 -19.685 1.00 96.44 215 GLY A O 1
ATOM 1724 N N . GLY A 1 216 ? -13.705 4.513 -19.155 1.00 97.50 216 GLY A N 1
ATOM 1725 C CA . GLY A 1 216 ? -12.815 5.303 -18.306 1.00 97.50 216 GLY A CA 1
ATOM 1726 C C . GLY A 1 216 ? -11.674 5.944 -19.102 1.00 97.50 216 GLY A C 1
ATOM 1727 O O . GLY A 1 216 ? -11.624 5.865 -20.329 1.00 97.50 216 GLY A O 1
ATOM 1728 N N . GLU A 1 217 ? -10.727 6.548 -18.392 1.00 98.00 217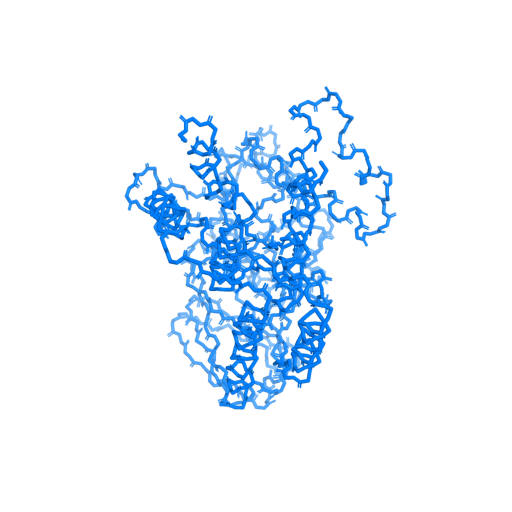 GLU A N 1
ATOM 1729 C CA . GLU A 1 217 ? -9.572 7.234 -18.981 1.00 98.00 217 GLU A CA 1
ATOM 1730 C C . GLU A 1 217 ? -8.310 6.972 -18.156 1.00 98.00 217 GLU A C 1
ATOM 1732 O O . GLU A 1 217 ? -8.338 7.085 -16.929 1.00 98.00 217 GLU A O 1
ATOM 1737 N N . LEU A 1 218 ? -7.201 6.641 -18.821 1.00 98.19 218 LEU A N 1
ATOM 1738 C CA . LEU A 1 218 ? -5.875 6.589 -18.212 1.00 98.19 218 LEU A CA 1
ATOM 1739 C C . LEU A 1 218 ? -5.076 7.812 -18.657 1.00 98.19 218 LEU A C 1
ATOM 1741 O O . LEU A 1 218 ? -4.797 7.976 -19.842 1.00 98.19 218 LEU A O 1
ATOM 1745 N N . CYS A 1 219 ? -4.681 8.637 -17.695 1.00 98.12 219 CYS A N 1
ATOM 1746 C CA . CYS A 1 219 ? -3.717 9.710 -17.881 1.00 98.12 219 CYS A CA 1
ATOM 1747 C C . CYS A 1 219 ? -2.361 9.289 -17.326 1.00 98.12 219 CYS A C 1
ATOM 1749 O O . CYS A 1 219 ? -2.294 8.679 -16.255 1.00 98.12 219 CYS A O 1
ATOM 1751 N N . TRP A 1 220 ? -1.283 9.642 -18.015 1.00 97.56 220 TRP A N 1
ATOM 1752 C CA . TRP A 1 220 ? 0.075 9.363 -17.568 1.00 97.56 220 TRP A CA 1
ATOM 1753 C C . TRP A 1 220 ? 1.029 10.513 -17.877 1.00 97.56 220 TRP A C 1
ATOM 1755 O O . TRP A 1 220 ? 0.739 11.382 -18.697 1.00 97.56 220 TRP A O 1
ATOM 1765 N N . SER A 1 221 ? 2.164 10.482 -17.188 1.00 97.12 221 SER A N 1
ATOM 1766 C CA . SER A 1 221 ? 3.368 11.253 -17.484 1.00 97.12 221 SER A CA 1
ATOM 1767 C C . SER A 1 221 ? 4.527 10.278 -17.654 1.00 97.12 221 SER A C 1
ATOM 1769 O O . SER A 1 221 ? 4.582 9.274 -16.936 1.00 97.12 221 SER A O 1
ATOM 1771 N N . GLY A 1 222 ? 5.429 10.564 -18.591 1.00 95.88 222 GLY A N 1
ATOM 1772 C CA . GLY A 1 222 ? 6.600 9.737 -18.881 1.00 95.88 222 GLY A CA 1
ATOM 1773 C C . GLY A 1 222 ? 6.389 8.759 -20.030 1.00 95.88 222 GLY A C 1
ATOM 1774 O O . GLY A 1 222 ? 5.671 9.054 -20.986 1.00 95.88 222 GLY A O 1
ATOM 1775 N N . ASP A 1 223 ? 7.051 7.608 -19.945 1.00 97.00 223 ASP A N 1
ATOM 1776 C CA . ASP A 1 223 ? 7.069 6.609 -21.010 1.00 97.00 223 ASP A CA 1
ATOM 1777 C C . ASP A 1 223 ? 6.188 5.413 -20.636 1.00 97.00 223 ASP A C 1
ATOM 1779 O O . ASP A 1 223 ? 6.283 4.842 -19.545 1.00 97.00 223 ASP A O 1
ATOM 1783 N N . LEU A 1 224 ? 5.310 5.040 -21.564 1.00 97.31 224 LEU A N 1
ATOM 1784 C CA . LEU A 1 224 ? 4.315 3.998 -21.382 1.00 97.31 224 LEU A CA 1
ATOM 1785 C C . LEU A 1 224 ? 4.240 3.130 -22.638 1.00 97.31 224 LEU A C 1
ATOM 1787 O O . LEU A 1 224 ? 4.143 3.630 -23.754 1.00 97.31 224 LEU A O 1
ATOM 1791 N N . MET A 1 225 ? 4.268 1.814 -22.470 1.00 98.00 225 MET A N 1
ATOM 1792 C CA . MET A 1 225 ? 4.080 0.847 -23.545 1.00 98.00 225 MET A CA 1
ATOM 1793 C C . MET A 1 225 ? 2.684 0.247 -23.454 1.00 98.00 225 MET A C 1
ATOM 1795 O O . MET A 1 225 ? 2.320 -0.356 -22.446 1.00 98.00 225 MET A O 1
ATOM 1799 N N . TRP A 1 226 ? 1.902 0.408 -24.515 1.00 97.62 226 TRP A N 1
ATOM 1800 C CA . TRP A 1 226 ? 0.513 -0.039 -24.573 1.00 97.62 226 TRP A CA 1
ATOM 1801 C C . TRP A 1 226 ? 0.381 -1.246 -25.496 1.00 97.62 226 TRP A C 1
ATOM 1803 O O . TRP A 1 226 ? 0.760 -1.164 -26.665 1.00 97.62 226 TRP A O 1
ATOM 1813 N N . GLU A 1 227 ? -0.150 -2.358 -24.990 1.00 97.56 227 GLU A N 1
ATOM 1814 C CA . GLU A 1 227 ? -0.371 -3.564 -25.788 1.00 97.56 227 GLU A CA 1
ATOM 1815 C C . GLU A 1 227 ? -1.544 -3.383 -26.764 1.00 97.56 227 GLU A C 1
ATOM 1817 O O . GLU A 1 227 ? -2.680 -3.135 -26.361 1.00 97.56 227 GLU A O 1
ATOM 1822 N N . GLY A 1 228 ? -1.269 -3.554 -28.053 1.00 93.19 228 GLY A N 1
ATOM 1823 C CA . GLY A 1 228 ? -2.252 -3.657 -29.123 1.00 93.19 228 GLY A CA 1
ATOM 1824 C C . GLY A 1 228 ? -2.557 -5.108 -29.510 1.00 93.19 228 GLY A C 1
ATOM 1825 O O . GLY A 1 228 ? -2.533 -6.038 -28.700 1.00 93.19 228 GLY A O 1
ATOM 1826 N N . HIS A 1 229 ? -2.867 -5.325 -30.787 1.00 88.50 229 HIS A N 1
ATOM 1827 C CA . HIS A 1 229 ? -3.134 -6.665 -31.309 1.00 88.50 229 HIS A CA 1
ATOM 1828 C C . HIS A 1 229 ? -1.859 -7.519 -31.391 1.00 88.50 229 HIS A C 1
ATOM 1830 O O . HIS A 1 229 ? -0.782 -7.019 -31.704 1.00 88.50 229 HIS A O 1
ATOM 1836 N N . GLY A 1 230 ? -1.999 -8.826 -31.140 1.00 86.44 230 GLY A N 1
ATOM 1837 C CA . GLY A 1 230 ? -0.907 -9.795 -31.297 1.00 86.44 230 GLY A CA 1
ATOM 1838 C C . GLY A 1 230 ? 0.264 -9.602 -30.329 1.00 86.44 230 GLY A C 1
ATOM 1839 O O . GLY A 1 230 ? 1.393 -9.881 -30.710 1.00 86.44 230 GLY A O 1
ATOM 1840 N N . GLU A 1 231 ? 0.006 -9.094 -29.117 1.00 88.50 231 GLU A N 1
ATOM 1841 C CA . GLU A 1 231 ? 1.031 -8.789 -28.101 1.00 88.50 231 GLU A CA 1
ATOM 1842 C C . GLU A 1 231 ? 2.087 -7.764 -28.554 1.00 88.50 231 GLU A C 1
ATOM 1844 O O . GLU A 1 231 ? 3.191 -7.708 -28.013 1.00 88.50 231 GLU A O 1
ATOM 1849 N N . HIS A 1 232 ? 1.757 -6.938 -29.548 1.00 94.12 232 HIS A N 1
ATOM 1850 C CA . HIS A 1 232 ? 2.619 -5.853 -29.998 1.00 94.12 232 HIS A CA 1
ATOM 1851 C C . HIS A 1 232 ? 2.415 -4.615 -29.126 1.00 94.12 232 HIS A C 1
ATOM 1853 O O . HIS A 1 232 ? 1.279 -4.230 -28.861 1.00 94.12 232 HIS A O 1
ATOM 1859 N N . PHE A 1 233 ? 3.494 -3.961 -28.712 1.00 97.12 233 PHE A N 1
ATOM 1860 C CA . PHE A 1 233 ? 3.456 -2.802 -27.832 1.00 97.12 233 PHE A CA 1
ATOM 1861 C C . PHE A 1 233 ? 3.825 -1.525 -28.582 1.00 97.12 233 PHE A C 1
ATOM 1863 O O . PHE A 1 233 ? 4.879 -1.432 -29.208 1.00 97.12 233 PHE A O 1
ATOM 1870 N N . SER A 1 234 ? 2.978 -0.504 -28.467 1.00 96.50 234 SER A N 1
ATOM 1871 C CA . SER A 1 234 ? 3.290 0.848 -28.930 1.00 96.50 234 SER A CA 1
ATOM 1872 C C . SER A 1 234 ? 3.864 1.678 -27.788 1.00 96.50 234 SER A C 1
ATOM 1874 O O . SER A 1 234 ? 3.246 1.760 -26.724 1.00 96.50 234 SER A O 1
ATOM 1876 N N . LEU A 1 235 ? 5.006 2.326 -28.017 1.00 96.94 235 LEU A N 1
ATOM 1877 C CA . LEU A 1 235 ? 5.599 3.257 -27.062 1.00 96.94 235 LEU A CA 1
ATOM 1878 C C . LEU A 1 235 ? 4.953 4.641 -27.183 1.00 96.94 235 LEU A C 1
ATOM 1880 O O . LEU A 1 235 ? 5.020 5.285 -28.230 1.00 96.94 235 LEU A O 1
ATOM 1884 N N . LEU A 1 236 ? 4.359 5.099 -26.090 1.00 96.50 236 LEU A N 1
ATOM 1885 C CA . LEU A 1 236 ? 3.722 6.397 -25.924 1.00 96.50 236 LEU A CA 1
ATOM 1886 C C . LEU A 1 236 ? 4.545 7.215 -24.925 1.00 96.50 236 LEU A C 1
ATOM 1888 O O . LEU A 1 236 ? 4.985 6.686 -23.907 1.00 96.50 236 LEU A O 1
ATOM 1892 N N . ARG A 1 237 ? 4.775 8.498 -25.218 1.00 95.06 237 ARG A N 1
ATOM 1893 C CA . ARG A 1 237 ? 5.663 9.358 -24.422 1.00 95.06 237 ARG A CA 1
ATOM 1894 C C . ARG A 1 237 ? 5.002 10.670 -24.024 1.00 95.06 237 ARG A C 1
ATOM 1896 O O . ARG A 1 237 ? 4.217 11.231 -24.791 1.00 95.06 237 ARG A O 1
ATOM 1903 N N . GLY A 1 238 ? 5.437 11.201 -22.887 1.00 92.19 238 GLY A N 1
ATOM 1904 C CA . GLY A 1 238 ? 5.054 12.515 -22.382 1.00 92.19 238 GLY A CA 1
ATOM 1905 C C . GLY A 1 238 ? 3.771 12.487 -21.558 1.00 92.19 238 GLY A C 1
ATOM 1906 O O . GLY A 1 238 ? 3.402 11.456 -21.001 1.00 92.19 238 GLY A O 1
ATOM 1907 N N . ASP A 1 239 ? 3.116 13.643 -21.478 1.00 95.75 239 ASP A N 1
ATOM 1908 C CA . ASP A 1 239 ? 1.920 13.840 -20.662 1.00 95.75 239 ASP A CA 1
ATOM 1909 C C . ASP A 1 239 ? 0.675 13.713 -21.539 1.00 95.75 239 ASP A C 1
ATOM 1911 O O . ASP A 1 239 ? 0.380 14.594 -22.350 1.00 95.75 239 ASP A O 1
ATOM 1915 N N . GLN A 1 240 ? -0.033 12.592 -21.419 1.00 96.38 240 GLN A N 1
ATOM 1916 C CA . GLN A 1 240 ? -1.175 12.271 -22.273 1.00 96.38 240 GLN A CA 1
ATOM 1917 C C . GLN A 1 240 ? -2.288 11.591 -21.477 1.00 96.38 240 GLN A C 1
ATOM 1919 O O . GLN A 1 240 ? -2.061 11.010 -20.416 1.00 96.38 240 GLN A O 1
ATOM 1924 N N . CYS A 1 241 ? -3.500 11.655 -22.019 1.00 97.38 241 CYS A N 1
ATOM 1925 C CA . CYS A 1 241 ? -4.653 10.902 -21.547 1.00 97.38 24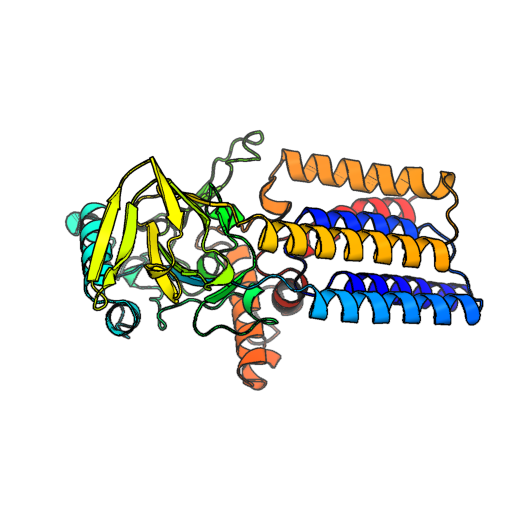1 CYS A CA 1
ATOM 1926 C C . CYS A 1 241 ? -5.239 10.112 -22.714 1.00 97.38 241 CYS A C 1
ATOM 1928 O O . CYS A 1 241 ? -5.312 10.613 -23.838 1.00 97.38 241 CYS A O 1
ATOM 1930 N N . ARG A 1 242 ? -5.658 8.875 -22.446 1.00 97.06 242 ARG A N 1
ATOM 1931 C CA . ARG A 1 242 ? -6.305 8.004 -23.425 1.00 97.06 242 ARG A CA 1
ATOM 1932 C C . ARG A 1 242 ? -7.527 7.338 -22.805 1.00 97.06 242 ARG A C 1
ATOM 1934 O O . ARG A 1 242 ? -7.453 6.781 -21.708 1.00 97.06 242 ARG A O 1
ATOM 1941 N N . ALA A 1 243 ? -8.640 7.382 -23.530 1.00 97.50 243 ALA A N 1
ATOM 1942 C CA . ALA A 1 243 ? -9.848 6.655 -23.168 1.00 97.50 243 ALA A CA 1
ATOM 1943 C C . ALA A 1 243 ? -9.615 5.139 -23.258 1.00 97.50 243 ALA A C 1
ATOM 1945 O O . ALA A 1 243 ? -8.921 4.665 -24.156 1.00 97.50 243 ALA A O 1
ATOM 1946 N N . ILE A 1 244 ? -10.206 4.384 -22.333 1.00 97.38 244 ILE A N 1
ATOM 1947 C CA . ILE A 1 244 ? -10.135 2.921 -22.332 1.00 97.38 244 ILE A CA 1
ATOM 1948 C C . ILE A 1 244 ? -11.204 2.375 -23.273 1.00 97.38 244 ILE A C 1
ATOM 1950 O O . ILE A 1 244 ? -12.405 2.473 -22.992 1.00 97.38 244 ILE A O 1
ATOM 1954 N N . GLU A 1 245 ? -10.769 1.782 -24.378 1.00 96.75 245 GLU A N 1
ATOM 1955 C CA . GLU A 1 245 ? -11.649 1.210 -25.390 1.00 96.75 245 GLU A CA 1
ATOM 1956 C C . GLU A 1 245 ? -11.943 -0.272 -25.105 1.00 96.75 245 GLU A C 1
ATOM 1958 O O . GLU A 1 245 ? -11.185 -0.939 -24.396 1.00 96.75 245 GLU A O 1
ATOM 1963 N N . PRO A 1 246 ? -13.017 -0.851 -25.679 1.00 96.62 246 PRO A N 1
ATOM 1964 C CA . PRO A 1 246 ? -13.301 -2.281 -25.536 1.00 96.62 246 PRO A CA 1
ATOM 1965 C C . PRO A 1 246 ? -12.132 -3.193 -25.939 1.00 96.62 246 PRO A C 1
ATOM 1967 O O . PRO A 1 246 ? -11.958 -4.258 -25.351 1.00 96.62 246 PRO A O 1
ATOM 1970 N N . ALA A 1 247 ? -11.319 -2.772 -26.914 1.00 94.94 247 ALA A N 1
ATOM 1971 C CA . ALA A 1 247 ? -10.148 -3.515 -27.380 1.00 94.94 247 ALA A CA 1
ATOM 1972 C C . ALA A 1 247 ? -8.993 -3.552 -26.358 1.00 94.94 247 ALA A C 1
ATOM 1974 O O . ALA A 1 247 ? -8.155 -4.456 -26.425 1.00 94.94 247 ALA A O 1
ATOM 1975 N N . ASP A 1 248 ? -8.972 -2.612 -25.407 1.00 95.38 248 ASP A N 1
ATOM 1976 C CA . ASP A 1 248 ? -7.960 -2.515 -24.351 1.00 95.38 248 ASP A CA 1
ATOM 1977 C C . ASP A 1 248 ? -8.276 -3.430 -23.151 1.00 95.38 248 ASP A C 1
ATOM 1979 O O . ASP A 1 248 ? -7.429 -3.655 -22.285 1.00 95.38 248 ASP A O 1
ATOM 1983 N N . ALA A 1 249 ? -9.489 -3.990 -23.076 1.00 95.38 249 ALA A N 1
ATOM 1984 C CA . ALA A 1 249 ? -9.883 -4.871 -21.983 1.00 95.38 249 ALA A CA 1
ATOM 1985 C C . ALA A 1 249 ? -8.994 -6.127 -21.925 1.00 95.38 249 ALA A C 1
ATOM 1987 O O . ALA A 1 249 ? -8.877 -6.882 -22.890 1.00 95.38 249 ALA A O 1
ATOM 1988 N N . GLY A 1 250 ? -8.375 -6.368 -20.767 1.00 94.69 250 GLY A N 1
ATOM 1989 C CA . GLY A 1 250 ? -7.453 -7.483 -20.549 1.00 94.69 250 GLY A CA 1
ATOM 1990 C C . GLY A 1 250 ? -6.059 -7.297 -21.160 1.00 94.69 250 GLY A C 1
ATOM 1991 O O . GLY A 1 250 ? -5.207 -8.163 -20.954 1.00 94.69 250 GLY A O 1
ATOM 1992 N N . ARG A 1 251 ? -5.802 -6.185 -21.861 1.00 95.75 251 ARG A N 1
ATOM 1993 C CA . ARG A 1 251 ? -4.481 -5.835 -22.395 1.00 95.75 251 ARG A CA 1
ATOM 1994 C C . A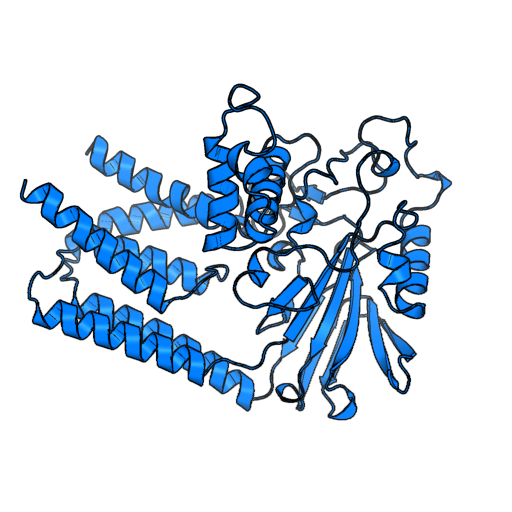RG A 1 251 ? -3.562 -5.315 -21.296 1.00 95.75 251 ARG A C 1
ATOM 1996 O O . ARG A 1 251 ? -4.014 -4.783 -20.278 1.00 95.75 251 ARG A O 1
ATOM 2003 N N . ARG A 1 252 ? -2.258 -5.493 -21.506 1.00 97.31 252 ARG A N 1
ATOM 2004 C CA . ARG A 1 252 ? -1.201 -5.018 -20.614 1.00 97.31 252 ARG A CA 1
ATOM 2005 C C . ARG A 1 252 ? -0.794 -3.604 -20.994 1.00 97.31 252 ARG A C 1
ATOM 2007 O O . ARG A 1 252 ? -0.540 -3.291 -22.155 1.00 97.31 252 ARG A O 1
ATOM 2014 N N . ILE A 1 253 ? -0.665 -2.767 -19.982 1.00 98.12 253 ILE A N 1
ATOM 2015 C CA . ILE A 1 253 ? -0.111 -1.426 -20.101 1.00 98.12 253 ILE A CA 1
ATOM 2016 C C . ILE A 1 253 ? 1.097 -1.363 -19.178 1.00 98.12 253 ILE A C 1
ATOM 2018 O O . ILE A 1 253 ? 0.985 -1.722 -18.007 1.00 98.12 253 ILE A O 1
ATOM 2022 N N . VAL A 1 254 ? 2.251 -0.947 -19.696 1.00 98.44 254 VAL A N 1
ATOM 2023 C CA . VAL A 1 254 ? 3.511 -0.932 -18.948 1.00 98.44 254 VAL A CA 1
ATOM 2024 C C . VAL A 1 254 ? 4.032 0.489 -18.816 1.00 98.44 254 VAL A C 1
ATOM 2026 O O . VAL A 1 254 ? 4.407 1.096 -19.810 1.00 98.44 254 VAL A O 1
ATOM 2029 N N . GLY A 1 255 ? 4.092 1.015 -17.599 1.00 97.94 255 GLY A N 1
ATOM 2030 C CA . GLY A 1 255 ? 4.812 2.247 -17.294 1.00 97.94 255 GLY A CA 1
ATOM 2031 C C . GLY A 1 255 ? 6.299 1.968 -17.079 1.00 97.94 255 GLY A C 1
ATOM 2032 O O . GLY A 1 255 ? 6.661 1.052 -16.333 1.00 97.94 255 GLY A O 1
ATOM 2033 N N . LEU A 1 256 ? 7.158 2.761 -17.720 1.00 97.81 256 LEU A N 1
ATOM 2034 C CA . LEU A 1 256 ? 8.611 2.631 -17.649 1.00 97.81 256 LEU A CA 1
ATOM 2035 C C . LEU A 1 256 ? 9.173 3.733 -16.745 1.00 97.81 256 LEU A C 1
ATOM 2037 O O . LEU A 1 256 ? 9.017 4.918 -17.028 1.00 97.81 256 LEU A O 1
ATOM 2041 N N . ALA A 1 257 ? 9.843 3.355 -15.659 1.00 96.81 257 ALA A N 1
ATOM 2042 C CA . ALA A 1 257 ? 10.383 4.290 -14.674 1.00 96.81 257 ALA A CA 1
ATOM 2043 C C . ALA A 1 257 ? 11.877 4.041 -14.429 1.00 96.81 257 ALA A C 1
ATOM 2045 O O . ALA A 1 257 ? 12.348 3.960 -13.294 1.00 96.81 257 ALA A O 1
ATOM 2046 N N . ILE A 1 258 ? 12.631 3.911 -15.523 1.00 96.69 258 ILE A N 1
ATOM 2047 C CA . ILE A 1 258 ? 14.094 3.812 -15.488 1.00 96.69 258 ILE A CA 1
ATOM 2048 C C . ILE A 1 258 ? 14.718 5.155 -15.106 1.00 96.69 258 ILE A C 1
ATOM 2050 O O . ILE A 1 258 ? 15.614 5.222 -14.268 1.00 96.69 258 ILE A O 1
ATOM 2054 N N . LYS A 1 259 ? 14.211 6.248 -15.687 1.00 92.62 259 LYS A N 1
ATOM 2055 C CA . LYS A 1 259 ? 14.584 7.602 -15.283 1.00 92.62 259 LYS A CA 1
ATOM 2056 C C . LYS A 1 259 ? 13.859 7.961 -13.975 1.00 92.62 259 LYS A C 1
ATOM 2058 O O . LYS A 1 259 ? 12.629 7.866 -13.937 1.00 92.62 259 LYS A O 1
ATOM 2063 N N . PRO A 1 260 ? 14.555 8.440 -12.930 1.00 87.31 260 PRO A N 1
ATOM 2064 C CA . PRO A 1 260 ? 13.912 8.852 -11.683 1.00 87.31 260 PRO A CA 1
ATOM 2065 C C . PRO A 1 260 ? 12.834 9.922 -11.892 1.00 87.31 260 PRO A C 1
ATOM 2067 O O . PRO A 1 260 ? 12.997 10.817 -12.724 1.00 87.31 260 PRO A O 1
ATOM 2070 N N . ALA A 1 261 ? 11.753 9.836 -11.108 1.00 84.44 261 ALA A N 1
ATOM 2071 C CA . ALA A 1 261 ? 10.630 10.785 -11.108 1.00 84.44 261 ALA A CA 1
ATOM 2072 C C . ALA A 1 261 ? 10.017 11.064 -12.499 1.00 84.44 261 ALA A C 1
ATOM 2074 O O . ALA A 1 261 ? 9.559 12.174 -12.763 1.00 84.44 261 ALA A O 1
ATOM 2075 N N . SER A 1 262 ? 10.038 10.071 -13.395 1.00 90.62 262 SER A N 1
ATOM 2076 C CA . SER A 1 262 ? 9.523 10.209 -14.764 1.00 90.62 262 SER A CA 1
ATOM 2077 C C . SER A 1 262 ? 8.111 9.667 -14.962 1.00 90.62 262 SER A C 1
ATOM 2079 O O . SER A 1 262 ? 7.438 10.132 -15.871 1.00 90.62 262 SER A O 1
ATOM 2081 N N . LEU A 1 263 ? 7.664 8.719 -14.131 1.00 95.88 263 LEU A N 1
ATOM 2082 C CA . LEU A 1 263 ? 6.386 8.033 -14.306 1.00 95.88 263 LEU A CA 1
ATOM 2083 C C . LEU A 1 263 ? 5.347 8.509 -13.288 1.00 95.88 263 LEU A C 1
ATOM 2085 O O . LEU A 1 263 ? 5.569 8.444 -12.077 1.00 95.88 263 LEU A O 1
ATOM 2089 N N . ALA A 1 264 ? 4.185 8.900 -13.798 1.00 96.81 264 ALA A N 1
ATOM 2090 C CA . ALA A 1 264 ? 2.964 9.113 -13.031 1.00 96.81 264 ALA A CA 1
ATOM 2091 C C . ALA A 1 264 ? 1.790 8.509 -13.797 1.00 96.81 264 ALA A C 1
ATOM 2093 O O . ALA A 1 264 ? 1.767 8.579 -15.024 1.00 96.81 264 ALA A O 1
ATOM 2094 N N . MET A 1 265 ? 0.806 7.947 -13.098 1.00 97.56 265 MET A N 1
ATOM 2095 C CA . MET A 1 265 ? -0.407 7.425 -13.729 1.00 97.56 265 MET A CA 1
ATOM 2096 C C . MET A 1 265 ? -1.642 7.690 -12.881 1.00 97.56 265 MET A C 1
ATOM 2098 O O . MET A 1 265 ? -1.638 7.525 -11.659 1.00 97.56 265 MET A O 1
ATOM 2102 N N . ARG A 1 266 ? -2.732 8.051 -13.554 1.00 97.81 266 ARG A N 1
ATOM 2103 C CA . ARG A 1 266 ? -4.050 8.252 -12.964 1.00 97.81 266 ARG A CA 1
ATOM 2104 C C . ARG A 1 266 ? -5.116 7.632 -13.853 1.00 97.81 266 ARG A C 1
ATOM 2106 O O . ARG A 1 266 ? -5.338 8.079 -14.972 1.00 97.81 266 ARG A O 1
ATOM 2113 N N . LEU A 1 267 ? -5.812 6.644 -13.312 1.00 97.62 267 LEU A N 1
ATOM 2114 C CA . LEU A 1 267 ? -6.958 6.007 -13.937 1.00 97.62 267 LEU A CA 1
ATOM 2115 C C . LEU A 1 267 ? -8.246 6.610 -13.377 1.00 97.62 267 LEU A C 1
ATOM 2117 O O . LEU A 1 267 ? -8.573 6.438 -12.200 1.00 97.62 267 LEU A O 1
ATOM 2121 N N . THR A 1 268 ? -8.992 7.292 -14.234 1.00 97.88 268 THR A N 1
ATOM 2122 C CA . THR A 1 268 ? -10.344 7.757 -13.942 1.00 97.88 268 THR A CA 1
ATOM 2123 C C . THR A 1 268 ? -11.329 6.656 -14.348 1.00 97.88 268 THR A C 1
ATOM 2125 O O . THR A 1 268 ? -11.483 6.389 -15.542 1.00 97.88 268 THR A O 1
ATOM 2128 N N . PRO A 1 269 ? -11.992 5.979 -13.392 1.00 97.44 269 PRO A N 1
ATOM 2129 C CA . PRO A 1 269 ? -12.924 4.905 -13.712 1.00 97.44 269 PRO A CA 1
ATOM 2130 C C . PRO A 1 269 ? -14.221 5.445 -14.340 1.00 97.44 269 PRO A C 1
ATOM 2132 O O . PRO A 1 269 ? -14.611 6.584 -14.054 1.00 97.44 269 PRO A O 1
ATOM 2135 N N . PRO A 1 270 ? -14.954 4.621 -15.113 1.00 97.62 270 PRO A N 1
ATOM 2136 C CA . PRO A 1 270 ? -16.295 4.974 -15.567 1.00 97.62 270 PRO A CA 1
ATOM 2137 C C . PRO A 1 270 ? -17.265 5.125 -14.383 1.00 97.62 270 PRO A C 1
ATOM 2139 O O . PRO A 1 270 ? -17.028 4.631 -13.274 1.00 97.62 270 PRO A O 1
ATOM 2142 N N . ALA A 1 271 ? -18.395 5.802 -14.616 1.00 97.06 271 ALA A N 1
ATOM 2143 C CA . ALA A 1 271 ? -19.361 6.148 -13.568 1.00 97.06 271 ALA A CA 1
ATOM 2144 C C . ALA A 1 271 ? -19.890 4.931 -12.785 1.00 97.06 271 ALA A C 1
ATOM 2146 O O . ALA A 1 271 ? -20.100 5.030 -11.577 1.00 97.06 271 ALA A O 1
ATOM 2147 N N . SER A 1 272 ? -20.056 3.782 -13.447 1.00 96.44 272 SER A N 1
ATOM 2148 C CA . SER A 1 272 ? -20.497 2.523 -12.832 1.00 96.44 272 SER A CA 1
ATOM 2149 C C . SER A 1 272 ? -19.530 2.040 -11.745 1.00 96.44 272 SER A C 1
ATOM 2151 O O . SER A 1 272 ? -19.936 1.795 -10.611 1.00 96.44 272 SER A O 1
ATOM 2153 N N . VAL A 1 273 ? -18.236 1.972 -12.061 1.00 97.12 273 VAL A N 1
ATOM 2154 C CA . VAL A 1 273 ? -17.185 1.572 -11.115 1.00 97.12 273 VAL A CA 1
ATOM 2155 C C . VAL A 1 273 ? -17.017 2.622 -10.018 1.00 97.12 273 VAL A C 1
ATOM 2157 O O . VAL A 1 273 ? -16.889 2.275 -8.844 1.00 97.12 273 VAL A O 1
ATOM 2160 N N . ARG A 1 274 ? -17.085 3.913 -10.366 1.00 96.81 274 ARG A N 1
ATOM 2161 C CA . ARG A 1 274 ? -17.025 5.005 -9.385 1.00 96.81 274 ARG A CA 1
ATOM 2162 C C . ARG A 1 274 ? -18.167 4.925 -8.365 1.00 96.81 274 ARG A C 1
ATOM 2164 O O . ARG A 1 274 ? -17.932 5.155 -7.181 1.00 96.81 274 ARG A O 1
ATOM 2171 N N . LEU A 1 275 ? -19.382 4.585 -8.800 1.00 97.00 275 LEU A N 1
ATOM 2172 C CA . LEU A 1 275 ? -20.531 4.421 -7.910 1.00 97.00 275 LEU A CA 1
ATOM 2173 C C . LEU A 1 275 ? -20.316 3.269 -6.922 1.00 97.00 275 LEU A C 1
ATOM 2175 O O . LEU A 1 275 ? -20.585 3.448 -5.737 1.00 97.00 275 LEU A O 1
ATOM 2179 N N . LEU A 1 276 ? -19.778 2.132 -7.379 1.00 96.88 276 LEU A N 1
ATOM 2180 C CA . LEU A 1 276 ? -19.433 1.004 -6.503 1.00 96.88 276 LEU A CA 1
ATOM 2181 C C . LEU A 1 276 ? -18.392 1.402 -5.450 1.00 96.88 276 LEU A C 1
ATOM 2183 O O . LEU A 1 276 ? -18.585 1.135 -4.267 1.00 96.88 276 LEU A O 1
ATOM 2187 N N . GLN A 1 277 ? -17.334 2.112 -5.854 1.00 95.06 277 GLN A N 1
ATOM 2188 C CA . GLN A 1 277 ? -16.307 2.606 -4.928 1.00 95.06 277 GLN A CA 1
ATOM 2189 C C . GLN A 1 277 ? -16.895 3.541 -3.858 1.00 95.06 277 GLN A C 1
ATOM 2191 O O . GLN A 1 277 ? -16.591 3.401 -2.673 1.00 95.06 277 GLN A O 1
ATOM 2196 N N . ILE A 1 278 ? -17.768 4.474 -4.256 1.00 96.31 278 ILE A N 1
ATOM 2197 C CA . ILE A 1 278 ? -18.446 5.386 -3.321 1.00 96.31 278 ILE A CA 1
ATOM 2198 C C . ILE A 1 278 ? -19.381 4.609 -2.390 1.00 96.31 278 ILE A C 1
ATOM 2200 O O . ILE A 1 278 ? -19.352 4.830 -1.181 1.00 96.31 278 ILE A O 1
ATOM 2204 N N . ALA A 1 279 ? -20.189 3.693 -2.928 1.00 97.00 279 ALA A N 1
ATOM 2205 C CA . ALA A 1 279 ? -21.125 2.890 -2.149 1.00 97.00 279 ALA A CA 1
ATOM 2206 C C . ALA A 1 279 ? -20.398 2.042 -1.096 1.00 97.00 279 ALA A C 1
ATOM 2208 O O . ALA A 1 279 ? -20.804 2.031 0.066 1.00 97.00 279 ALA A O 1
ATOM 2209 N N . GLN A 1 280 ? -19.284 1.407 -1.471 1.00 95.50 280 GLN A N 1
ATOM 2210 C CA . GLN A 1 280 ? -18.440 0.651 -0.549 1.00 95.50 280 GLN A CA 1
ATOM 2211 C C . GLN A 1 280 ? -17.867 1.552 0.556 1.00 95.50 280 GLN A C 1
ATOM 2213 O O . GLN A 1 280 ? -17.958 1.211 1.734 1.00 95.50 280 GLN A O 1
ATOM 2218 N N . GLY A 1 281 ? -17.340 2.730 0.202 1.00 95.12 281 GLY A N 1
ATOM 2219 C CA . GLY A 1 281 ? -16.831 3.698 1.178 1.00 95.12 281 GLY A CA 1
ATOM 2220 C C . GLY A 1 281 ? -17.905 4.189 2.156 1.00 95.12 281 GLY A C 1
ATOM 2221 O O . GLY A 1 281 ? -17.677 4.213 3.367 1.00 95.12 281 GLY A O 1
ATOM 2222 N N . MET A 1 282 ? -19.099 4.527 1.655 1.00 97.31 282 MET A N 1
ATOM 2223 C CA . MET A 1 282 ? -20.224 4.951 2.497 1.00 97.31 282 MET A CA 1
ATOM 2224 C C . MET A 1 282 ? -20.714 3.833 3.415 1.00 97.31 282 MET A C 1
ATOM 2226 O O . MET A 1 282 ? -21.024 4.104 4.575 1.00 97.31 282 MET A O 1
ATOM 2230 N N . LEU A 1 283 ? -20.745 2.586 2.935 1.00 97.88 283 LEU A N 1
ATOM 2231 C CA . LEU A 1 283 ? -21.088 1.428 3.756 1.00 97.88 283 LEU A CA 1
ATOM 2232 C C . LEU A 1 283 ? -20.104 1.265 4.920 1.00 97.88 283 LEU A C 1
ATOM 2234 O O . LEU A 1 283 ? -20.542 1.116 6.058 1.00 97.88 283 LEU A O 1
ATOM 2238 N N . THR A 1 284 ? -18.795 1.355 4.663 1.00 96.94 284 THR A N 1
ATOM 2239 C CA . THR A 1 284 ? -17.763 1.261 5.708 1.00 96.94 284 THR A CA 1
ATOM 2240 C C . THR A 1 284 ? -17.923 2.360 6.758 1.00 96.94 284 THR A C 1
ATOM 2242 O O . THR A 1 284 ? -17.950 2.072 7.956 1.00 96.94 284 THR A O 1
ATOM 2245 N N . VAL A 1 285 ? -18.086 3.618 6.332 1.00 98.19 285 VAL A N 1
ATOM 2246 C CA . VAL A 1 285 ? -18.287 4.753 7.251 1.00 98.19 285 VAL A CA 1
ATOM 2247 C C . VAL A 1 285 ? -19.579 4.584 8.053 1.00 98.19 285 VAL A C 1
ATOM 2249 O O . VAL A 1 285 ? -19.564 4.708 9.278 1.00 98.19 285 VAL A O 1
ATOM 2252 N N . GLY A 1 286 ? -20.689 4.264 7.386 1.00 98.44 286 GLY A N 1
ATOM 2253 C CA . GLY A 1 286 ? -21.989 4.066 8.024 1.00 98.44 286 GLY A CA 1
ATOM 2254 C C . GLY A 1 286 ? -21.981 2.919 9.034 1.00 98.44 286 GLY A C 1
ATOM 2255 O O . GLY A 1 286 ? -22.501 3.072 10.139 1.00 98.44 286 GLY A O 1
ATOM 2256 N N . ALA A 1 287 ? -21.335 1.800 8.703 1.00 98.50 287 ALA A N 1
ATOM 2257 C CA . ALA A 1 287 ? -21.199 0.652 9.592 1.00 98.50 287 ALA A CA 1
ATOM 2258 C C . ALA A 1 287 ? -20.327 0.962 10.816 1.00 98.50 287 ALA A C 1
ATOM 2260 O O . ALA A 1 287 ? -20.709 0.612 11.932 1.00 98.50 287 ALA A O 1
ATOM 2261 N N . LEU A 1 288 ? -19.200 1.665 10.642 1.00 98.38 288 LEU A N 1
ATOM 2262 C CA . LEU A 1 288 ? -18.368 2.114 11.763 1.00 98.38 288 LEU A CA 1
ATOM 2263 C C . LEU A 1 288 ? -19.136 3.055 12.696 1.00 98.38 288 LEU A C 1
ATOM 2265 O O . LEU A 1 288 ? -19.120 2.866 13.912 1.00 98.38 288 LEU A O 1
ATOM 2269 N N . LEU A 1 289 ? -19.848 4.041 12.146 1.00 98.38 289 LEU A N 1
ATOM 2270 C CA . LEU A 1 289 ? -20.677 4.948 12.942 1.00 98.38 289 LEU A CA 1
ATOM 2271 C C . LEU A 1 289 ? -21.789 4.189 13.673 1.00 98.38 289 LEU A C 1
ATOM 2273 O O . LEU A 1 289 ? -21.973 4.380 14.875 1.00 98.38 289 LEU A O 1
ATOM 2277 N N . GLY A 1 290 ? -22.487 3.286 12.981 1.00 98.44 290 GLY A N 1
ATOM 2278 C CA . GLY A 1 290 ? -23.515 2.429 13.570 1.00 98.44 290 GLY A CA 1
ATOM 2279 C C . GLY A 1 290 ? -22.973 1.569 14.713 1.00 98.44 290 GLY A C 1
ATOM 2280 O O . GLY A 1 290 ? -23.592 1.506 15.777 1.00 98.44 290 GLY A O 1
ATOM 2281 N N . LEU A 1 291 ? -21.792 0.967 14.541 1.00 98.56 291 LEU A N 1
ATOM 2282 C CA . LEU A 1 291 ? -21.099 0.198 15.576 1.00 98.56 291 LEU A CA 1
ATOM 2283 C C . LEU A 1 291 ? -20.817 1.063 16.814 1.00 98.56 291 LEU A C 1
ATOM 2285 O O . LEU A 1 291 ? -21.171 0.677 17.932 1.00 98.56 291 LEU A O 1
ATOM 2289 N N . LEU A 1 292 ? -20.212 2.239 16.617 1.00 98.19 292 LEU A N 1
ATOM 2290 C CA . LEU A 1 292 ? -19.851 3.152 17.703 1.00 98.19 292 LEU A CA 1
ATOM 2291 C C . LEU A 1 292 ? -21.089 3.654 18.456 1.00 98.19 292 LEU A C 1
ATOM 2293 O O . LEU A 1 292 ? -21.119 3.569 19.679 1.00 98.19 292 LEU A O 1
ATOM 2297 N N . LEU A 1 293 ? -22.135 4.096 17.752 1.00 97.81 293 LEU A N 1
ATOM 2298 C CA . LEU A 1 293 ? -23.391 4.556 18.365 1.00 97.81 293 LEU A CA 1
ATOM 2299 C C . LEU A 1 293 ? -24.114 3.440 19.136 1.00 97.81 293 LEU A C 1
ATOM 2301 O O . LEU A 1 293 ? -24.784 3.694 20.143 1.00 97.81 293 LEU A O 1
ATOM 2305 N N . THR A 1 294 ? -23.973 2.195 18.676 1.00 98.00 294 THR A N 1
ATOM 2306 C CA . THR A 1 294 ? -24.600 1.031 19.308 1.00 98.00 294 THR A CA 1
ATOM 2307 C C . THR A 1 294 ? -23.877 0.620 20.588 1.00 98.00 294 THR A C 1
ATOM 2309 O O . THR A 1 294 ? -24.544 0.327 21.585 1.00 98.00 294 THR A O 1
ATOM 2312 N N . LEU A 1 295 ? -22.537 0.597 20.583 1.00 97.88 295 LEU A N 1
ATOM 2313 C CA . LEU A 1 295 ? -21.731 0.014 21.663 1.00 97.88 295 LEU A CA 1
ATOM 2314 C C . LEU A 1 295 ? -21.037 1.013 22.580 1.00 97.88 295 LEU A C 1
ATOM 2316 O O . LEU A 1 295 ? -20.705 0.634 23.701 1.00 97.88 295 LEU A O 1
ATOM 2320 N N . VAL A 1 296 ? -20.804 2.251 22.155 1.00 97.19 296 VAL A N 1
ATOM 2321 C CA . VAL A 1 296 ? -19.980 3.207 22.899 1.00 97.19 296 VAL A CA 1
ATOM 2322 C C . VAL A 1 296 ? -20.818 4.415 23.295 1.00 97.19 296 VAL A C 1
ATOM 2324 O O . VAL A 1 296 ? -21.332 5.146 22.454 1.00 97.19 296 VAL A O 1
ATOM 2327 N N . SER A 1 297 ? -20.952 4.655 24.599 1.00 95.00 297 SER A N 1
ATOM 2328 C CA . SER A 1 297 ? -21.449 5.936 25.107 1.00 95.00 297 SER A CA 1
ATOM 2329 C C . SER A 1 297 ? -20.282 6.890 25.317 1.00 95.00 297 SER A C 1
ATOM 2331 O O . SER A 1 297 ? -19.312 6.567 26.010 1.00 95.00 297 SER A O 1
ATOM 2333 N N . VAL A 1 298 ? -20.389 8.065 24.706 1.00 93.56 298 VAL A N 1
ATOM 2334 C CA . VAL A 1 298 ? -19.313 9.047 24.629 1.00 93.56 298 VAL A CA 1
ATOM 2335 C C . VAL A 1 298 ? -19.608 10.223 25.549 1.00 93.56 298 VAL A C 1
ATOM 2337 O O . VAL A 1 298 ? -20.641 10.874 25.426 1.00 93.56 298 VAL A O 1
ATOM 2340 N N . GLU A 1 299 ? -18.662 10.544 26.426 1.00 91.88 299 GLU A N 1
ATOM 2341 C CA . GLU A 1 299 ? -18.639 11.819 27.138 1.00 91.88 299 GLU A CA 1
ATOM 2342 C C . GLU A 1 299 ? -17.641 12.750 26.446 1.00 91.88 299 GLU A C 1
ATOM 2344 O O . GLU A 1 299 ? -16.434 12.507 26.487 1.00 91.88 299 GLU A O 1
ATOM 2349 N N . VAL A 1 300 ? -18.131 13.835 25.833 1.00 91.94 300 VAL A N 1
ATOM 2350 C CA . VAL A 1 300 ? -17.302 14.762 25.035 1.00 91.94 300 VAL A CA 1
ATOM 2351 C C . VAL A 1 300 ? -16.086 15.259 25.818 1.00 91.94 300 VAL A C 1
ATOM 2353 O O . VAL A 1 300 ? -14.985 15.307 25.282 1.00 91.94 300 VAL A O 1
ATOM 2356 N N . ARG A 1 301 ? -16.242 15.538 27.117 1.00 92.44 301 ARG A N 1
ATOM 2357 C CA . ARG A 1 301 ? -15.140 16.003 27.976 1.00 92.44 301 ARG A CA 1
ATOM 2358 C C . ARG A 1 301 ? -13.965 15.019 28.032 1.00 92.44 301 ARG A C 1
ATOM 2360 O O . ARG A 1 301 ? -12.821 15.457 28.062 1.00 92.44 301 ARG A O 1
ATOM 2367 N N . ARG A 1 302 ? -14.228 13.706 27.995 1.00 91.56 302 ARG A N 1
ATOM 2368 C CA . ARG A 1 302 ? -13.186 12.663 28.031 1.00 91.56 302 ARG A CA 1
ATOM 2369 C C . ARG A 1 302 ? -12.471 12.484 26.690 1.00 91.56 302 ARG A C 1
ATOM 2371 O O . ARG A 1 302 ? -11.390 11.902 26.663 1.00 91.56 302 ARG A O 1
ATOM 2378 N N . LEU A 1 303 ? -13.052 12.975 25.593 1.00 94.12 303 LEU A N 1
ATOM 2379 C CA . LEU A 1 303 ? -12.442 12.921 24.262 1.00 94.12 303 LEU A CA 1
ATOM 2380 C C . LEU A 1 303 ? -11.413 14.020 24.026 1.00 94.12 303 LEU A C 1
ATOM 2382 O O . LEU A 1 303 ? -10.483 13.799 23.253 1.00 94.12 303 LEU A O 1
ATOM 2386 N N . ILE A 1 304 ? -11.590 15.192 24.646 1.00 95.06 304 ILE A N 1
ATOM 2387 C CA . ILE A 1 304 ? -10.849 16.410 24.288 1.00 95.06 304 ILE A CA 1
ATOM 2388 C C . ILE A 1 304 ? -9.341 16.180 24.386 1.00 95.06 304 ILE A C 1
ATOM 2390 O O . ILE A 1 304 ? -8.641 16.315 23.387 1.00 95.06 304 ILE A O 1
ATOM 2394 N N . VAL A 1 305 ? -8.842 15.785 25.562 1.00 95.56 305 VAL A N 1
ATOM 2395 C CA . VAL A 1 305 ? -7.393 15.670 25.788 1.00 95.56 305 VAL A CA 1
ATOM 2396 C C . VAL A 1 305 ? -6.753 14.606 24.884 1.00 95.56 305 VAL A C 1
ATOM 2398 O O . VAL A 1 305 ? -5.817 14.953 24.165 1.00 95.56 305 VAL A O 1
ATOM 2401 N N . PRO A 1 306 ? -7.248 13.352 24.812 1.00 95.69 306 PRO A N 1
ATOM 2402 C CA . PRO A 1 306 ? -6.661 12.351 23.919 1.00 95.69 306 PRO A CA 1
ATOM 2403 C C . PRO A 1 306 ? -6.713 12.752 22.443 1.00 95.69 306 PRO A C 1
ATOM 2405 O O . PRO A 1 306 ? -5.739 12.537 21.728 1.00 95.69 306 PRO A O 1
ATOM 2408 N N . SER A 1 307 ? -7.805 13.380 21.991 1.00 96.56 307 SER A N 1
ATOM 2409 C CA . SER A 1 307 ? -7.933 13.829 20.598 1.00 96.56 307 SER A CA 1
ATOM 2410 C C . SER A 1 307 ? -6.940 14.941 20.268 1.00 96.56 307 SER A C 1
ATOM 2412 O O . SER A 1 307 ? -6.320 14.907 19.209 1.00 96.56 307 SER A O 1
ATOM 2414 N N . VAL A 1 308 ? -6.745 15.901 21.180 1.00 97.31 308 VAL A N 1
ATOM 2415 C CA . VAL A 1 308 ? -5.752 16.973 21.018 1.00 97.31 308 VAL A CA 1
ATOM 2416 C C . VAL A 1 308 ? -4.337 16.397 20.988 1.00 97.31 308 VAL A C 1
ATOM 2418 O O . VAL A 1 308 ? -3.566 16.754 20.105 1.00 97.31 308 VAL A O 1
ATOM 2421 N N . LEU A 1 309 ? -3.999 15.472 21.891 1.00 97.44 309 LEU A N 1
ATOM 2422 C CA . LEU A 1 309 ? -2.674 14.842 21.925 1.00 97.44 309 LEU A CA 1
ATOM 2423 C C . LEU A 1 309 ? -2.374 14.052 20.645 1.00 97.44 309 LEU A C 1
ATOM 2425 O O . LEU A 1 309 ? -1.303 14.217 20.063 1.00 97.44 309 LEU A O 1
ATOM 2429 N N . VAL A 1 310 ? -3.326 13.236 20.181 1.00 97.25 310 VAL A N 1
ATOM 2430 C CA . VAL A 1 310 ? -3.198 12.484 18.922 1.00 97.25 310 VAL A CA 1
ATOM 2431 C C . VAL A 1 310 ? -3.105 13.437 17.729 1.00 97.25 310 VAL A C 1
ATOM 2433 O O . VAL A 1 310 ? -2.248 13.252 16.869 1.00 97.25 310 VAL A O 1
ATOM 2436 N N . GLY A 1 311 ? -3.939 14.480 17.686 1.00 96.81 311 GLY A N 1
ATOM 2437 C CA . GLY A 1 311 ? -3.926 15.481 16.620 1.00 96.81 311 GLY A CA 1
ATOM 2438 C C . GLY A 1 311 ? -2.602 16.241 16.541 1.00 96.81 311 GLY A C 1
ATOM 2439 O O . GLY A 1 311 ? -2.025 16.358 15.463 1.00 96.81 311 GLY A O 1
ATOM 2440 N N . LEU A 1 312 ? -2.072 16.697 17.679 1.00 96.94 312 LEU A N 1
ATOM 2441 C CA . LEU A 1 312 ? -0.772 17.368 17.745 1.00 96.94 312 LEU A CA 1
ATOM 2442 C C . LEU A 1 312 ? 0.371 16.433 17.339 1.00 96.94 312 LEU A C 1
ATOM 2444 O O . LEU A 1 312 ? 1.241 16.843 16.575 1.00 96.94 312 LEU A O 1
ATOM 2448 N N . ALA A 1 313 ? 0.355 15.174 17.785 1.00 96.06 313 ALA A N 1
ATOM 2449 C CA . ALA A 1 313 ? 1.347 14.188 17.361 1.00 96.06 313 ALA A CA 1
ATOM 2450 C C . ALA A 1 313 ? 1.297 13.941 15.849 1.00 96.06 313 ALA A C 1
ATOM 2452 O O . ALA A 1 313 ? 2.340 13.941 15.199 1.00 96.06 313 ALA A O 1
ATOM 2453 N N . ALA A 1 314 ? 0.100 13.811 15.271 1.00 95.06 314 ALA A N 1
ATOM 2454 C CA . ALA A 1 314 ? -0.071 13.669 13.828 1.00 95.06 314 ALA A CA 1
ATOM 2455 C C . ALA A 1 314 ? 0.468 14.889 13.067 1.00 95.06 314 ALA A C 1
ATOM 2457 O O . ALA A 1 314 ? 1.151 14.717 12.061 1.00 95.06 314 ALA A O 1
ATOM 2458 N N . VAL A 1 315 ? 0.229 16.109 13.567 1.00 93.50 315 VAL A N 1
ATOM 2459 C CA . VAL A 1 315 ? 0.784 17.344 12.988 1.00 93.50 315 VAL A CA 1
ATOM 2460 C C . VAL A 1 315 ? 2.310 17.348 13.056 1.00 93.50 315 VAL A C 1
ATOM 2462 O O . VAL A 1 315 ? 2.952 17.623 12.049 1.00 93.50 315 VAL A O 1
ATOM 2465 N N . VAL A 1 316 ? 2.911 17.004 14.199 1.00 92.44 316 VAL A N 1
ATOM 2466 C CA . VAL A 1 316 ? 4.378 16.936 14.342 1.00 92.44 316 VAL A CA 1
ATOM 2467 C C . VAL A 1 316 ? 4.977 15.917 13.373 1.00 92.44 316 VAL A C 1
ATOM 2469 O O . VAL A 1 316 ? 5.951 16.221 12.682 1.00 92.44 316 VAL A O 1
ATOM 2472 N N . VAL A 1 317 ? 4.379 14.728 13.278 1.00 91.19 317 VAL A N 1
ATOM 2473 C CA . VAL A 1 317 ? 4.824 13.691 12.342 1.00 91.19 317 VAL A CA 1
ATOM 2474 C C . VAL A 1 317 ? 4.697 14.170 10.897 1.00 91.19 317 VAL A C 1
ATOM 2476 O O . VAL A 1 317 ? 5.650 14.038 10.137 1.00 91.19 317 VAL A O 1
ATOM 2479 N N . ALA A 1 318 ? 3.566 14.773 10.530 1.00 88.88 318 ALA A N 1
ATOM 2480 C CA . ALA A 1 318 ? 3.334 15.317 9.197 1.00 88.88 318 ALA A CA 1
ATOM 2481 C C . ALA A 1 318 ? 4.342 16.419 8.835 1.00 88.88 318 ALA A C 1
ATOM 2483 O O . ALA A 1 318 ? 4.898 16.411 7.741 1.00 88.88 318 ALA A O 1
ATOM 2484 N N . LEU A 1 319 ? 4.633 17.343 9.754 1.00 86.75 319 LEU A N 1
ATOM 2485 C CA . LEU A 1 319 ? 5.623 18.399 9.527 1.00 86.75 319 LEU A CA 1
ATOM 2486 C C . LEU A 1 319 ? 7.028 17.832 9.297 1.00 86.75 319 LEU A C 1
ATOM 2488 O O . LEU A 1 319 ? 7.780 18.386 8.501 1.00 86.75 319 LEU A O 1
ATOM 2492 N N . HIS A 1 320 ? 7.372 16.729 9.965 1.00 85.31 320 HIS A N 1
ATOM 2493 C CA . HIS A 1 320 ? 8.673 16.090 9.808 1.00 85.31 320 HIS A CA 1
ATOM 2494 C C . HIS A 1 320 ? 8.762 15.213 8.549 1.00 85.31 320 HIS A C 1
ATOM 2496 O O . HIS A 1 320 ? 9.781 15.230 7.849 1.00 85.31 320 HIS A O 1
ATOM 2502 N N . ASP A 1 321 ? 7.739 14.397 8.281 1.00 85.94 321 ASP A N 1
ATOM 2503 C CA . ASP A 1 321 ? 7.723 13.458 7.161 1.00 85.94 321 ASP A CA 1
ATOM 2504 C C . ASP A 1 321 ? 6.306 12.925 6.852 1.00 85.94 321 ASP A C 1
ATOM 2506 O O . ASP A 1 321 ? 5.833 11.964 7.468 1.00 85.94 321 ASP A O 1
ATOM 2510 N N . LEU A 1 322 ? 5.640 13.511 5.849 1.00 87.00 322 LEU A N 1
ATOM 2511 C CA . LEU A 1 322 ? 4.270 13.143 5.456 1.00 87.00 322 LEU A CA 1
ATOM 2512 C C . LEU A 1 322 ? 4.142 11.727 4.915 1.00 87.00 322 LEU A C 1
ATOM 2514 O O . LEU A 1 322 ? 3.052 11.164 4.964 1.00 87.00 322 LEU A O 1
ATOM 2518 N N . SER A 1 323 ? 5.238 11.133 4.450 1.00 86.06 323 SER A N 1
ATOM 2519 C CA . SER A 1 323 ? 5.280 9.739 4.014 1.00 86.06 323 SER A CA 1
ATOM 2520 C C . SER A 1 323 ? 4.733 8.776 5.082 1.00 86.06 323 SER A C 1
ATOM 2522 O O . SER A 1 323 ? 4.194 7.732 4.731 1.00 86.06 323 SER A O 1
ATOM 2524 N N . PHE A 1 324 ? 4.791 9.118 6.380 1.00 87.31 324 PHE A N 1
ATOM 2525 C CA . PHE A 1 324 ? 4.162 8.302 7.431 1.00 87.31 324 PHE A CA 1
ATOM 2526 C C . PHE A 1 324 ? 2.647 8.127 7.257 1.00 87.31 324 PHE A C 1
ATOM 2528 O O . PHE A 1 324 ? 2.098 7.149 7.752 1.00 87.31 324 PHE A O 1
ATOM 2535 N N . LEU A 1 325 ? 1.973 9.036 6.551 1.00 88.12 325 LEU A N 1
ATOM 2536 C CA . LEU A 1 325 ? 0.523 9.036 6.368 1.00 88.12 325 LEU A CA 1
ATOM 2537 C C . LEU A 1 325 ? 0.048 8.104 5.236 1.00 88.12 325 LEU A C 1
ATOM 2539 O O . LEU A 1 325 ? -1.042 8.298 4.714 1.00 88.12 325 LEU A O 1
ATOM 2543 N N . GLY A 1 326 ? 0.839 7.100 4.850 1.00 86.19 326 GLY A N 1
ATOM 2544 C CA . GLY A 1 326 ? 0.444 6.086 3.858 1.00 86.19 326 GLY A CA 1
ATOM 2545 C C . GLY A 1 326 ? 1.406 5.909 2.683 1.00 86.19 326 GLY A C 1
ATOM 2546 O O . GLY A 1 326 ? 1.110 5.138 1.782 1.00 86.19 326 GLY A O 1
ATOM 2547 N N . GLY A 1 327 ? 2.547 6.600 2.679 1.00 86.56 327 GLY A N 1
ATOM 2548 C CA . GLY A 1 327 ? 3.631 6.346 1.734 1.00 86.56 327 GLY A CA 1
ATOM 2549 C C . GLY A 1 327 ? 4.621 5.291 2.243 1.00 86.56 327 GLY A C 1
ATOM 2550 O O . GLY A 1 327 ? 4.703 4.998 3.439 1.00 86.56 327 GLY A O 1
ATOM 2551 N N . LEU A 1 328 ? 5.435 4.771 1.328 1.00 88.88 328 LEU A N 1
ATOM 2552 C CA . LEU A 1 328 ? 6.545 3.866 1.595 1.00 88.88 328 LEU A CA 1
ATOM 2553 C C . LEU A 1 328 ? 7.875 4.620 1.477 1.00 88.88 328 LEU A C 1
ATOM 2555 O O . LEU A 1 328 ? 8.241 5.111 0.413 1.00 88.88 328 LEU A O 1
ATOM 2559 N N . ARG A 1 329 ? 8.619 4.702 2.581 1.00 88.25 329 ARG A N 1
ATOM 2560 C CA . ARG A 1 329 ? 9.976 5.269 2.613 1.00 88.25 329 ARG A CA 1
ATOM 2561 C C . ARG A 1 329 ? 10.942 4.329 1.915 1.00 88.25 329 ARG A C 1
ATOM 2563 O O . ARG A 1 329 ? 11.003 3.156 2.276 1.00 88.25 329 ARG A O 1
ATOM 2570 N N . ALA A 1 330 ? 11.744 4.867 1.009 1.00 89.31 330 ALA A N 1
ATOM 2571 C CA . ALA A 1 330 ? 12.889 4.158 0.466 1.00 89.31 330 ALA A CA 1
ATOM 2572 C C . ALA A 1 330 ? 14.052 4.232 1.462 1.00 89.31 330 ALA A C 1
ATOM 2574 O O . ALA A 1 330 ? 14.720 5.257 1.555 1.00 89.31 330 ALA A O 1
ATOM 2575 N N . LEU A 1 331 ? 14.258 3.170 2.238 1.00 90.69 331 LEU A N 1
ATOM 2576 C CA . LEU A 1 331 ? 15.294 3.140 3.271 1.00 90.69 331 LEU A CA 1
ATOM 2577 C C . LEU A 1 331 ? 16.690 3.102 2.632 1.00 90.69 331 LEU A C 1
ATOM 2579 O O . LEU A 1 331 ? 16.890 2.464 1.587 1.00 90.69 331 LEU A O 1
ATOM 2583 N N . ASP A 1 332 ? 17.636 3.808 3.252 1.00 88.44 332 ASP A N 1
ATOM 2584 C CA . ASP A 1 332 ? 19.005 3.936 2.753 1.00 88.44 332 ASP A CA 1
ATOM 2585 C C . ASP A 1 332 ? 19.724 2.573 2.808 1.00 88.44 332 ASP A C 1
ATOM 2587 O O . ASP A 1 332 ? 19.452 1.729 3.662 1.00 88.44 332 ASP A O 1
ATOM 2591 N N . GLY A 1 333 ? 20.655 2.341 1.881 1.00 87.38 333 GLY A N 1
ATOM 2592 C CA . GLY A 1 333 ? 21.525 1.166 1.949 1.00 87.38 333 GLY A CA 1
ATOM 2593 C C . GLY A 1 333 ? 22.470 1.257 3.147 1.00 87.38 333 GLY A C 1
ATOM 2594 O O . GLY A 1 333 ? 23.057 2.311 3.393 1.00 87.38 333 GLY A O 1
ATOM 2595 N N . GLY A 1 334 ? 22.624 0.158 3.879 1.00 85.12 334 GLY A N 1
ATOM 2596 C CA . GLY A 1 334 ? 23.376 0.089 5.131 1.00 85.12 334 GLY A CA 1
ATOM 2597 C C . GLY A 1 334 ? 22.614 0.601 6.358 1.00 85.12 334 GLY A C 1
ATOM 2598 O O . GLY A 1 334 ? 23.184 0.593 7.443 1.00 85.12 334 GLY A O 1
ATOM 2599 N N . ASP A 1 335 ? 21.357 1.036 6.206 1.00 87.75 335 ASP A N 1
ATOM 2600 C CA . ASP A 1 335 ? 20.485 1.427 7.319 1.00 87.75 335 ASP A CA 1
ATOM 2601 C C . ASP A 1 335 ? 19.886 0.187 8.003 1.00 87.75 335 ASP A C 1
ATOM 2603 O O . ASP A 1 335 ? 19.340 -0.707 7.347 1.00 87.75 335 ASP A O 1
ATOM 2607 N N . ASP A 1 336 ? 19.913 0.160 9.333 1.00 88.25 336 ASP A N 1
ATOM 2608 C CA . ASP A 1 336 ? 19.262 -0.873 10.141 1.00 88.25 336 ASP A CA 1
ATOM 2609 C C . ASP A 1 336 ? 17.763 -0.950 9.844 1.00 88.25 336 ASP A C 1
ATOM 2611 O O . ASP A 1 336 ? 17.173 -2.032 9.861 1.00 88.25 336 ASP A O 1
ATOM 2615 N N . GLY A 1 337 ? 17.135 0.186 9.519 1.00 90.38 337 GLY A N 1
ATOM 2616 C CA . GLY A 1 337 ? 15.739 0.222 9.099 1.00 90.38 337 GLY A CA 1
ATOM 2617 C C . GLY A 1 337 ? 15.472 -0.705 7.911 1.00 90.38 337 GLY A C 1
ATOM 2618 O O . GLY A 1 337 ? 14.499 -1.463 7.935 1.00 90.38 337 GLY A O 1
ATOM 2619 N N . LEU A 1 338 ? 16.342 -0.675 6.892 1.00 92.75 338 LEU A N 1
ATOM 2620 C CA . LEU A 1 338 ? 16.225 -1.526 5.705 1.00 92.75 338 LEU A CA 1
ATOM 2621 C C . LEU A 1 338 ? 16.356 -3.005 6.070 1.00 92.75 338 LEU A C 1
ATOM 2623 O O . LEU A 1 338 ? 15.647 -3.846 5.519 1.00 92.75 338 LEU A O 1
ATOM 2627 N N . PHE A 1 339 ? 17.229 -3.322 7.024 1.00 91.94 339 PHE A N 1
ATOM 2628 C CA . PHE A 1 339 ? 17.365 -4.676 7.537 1.00 91.94 339 PHE A CA 1
ATOM 2629 C C . PHE A 1 339 ? 16.079 -5.156 8.228 1.00 91.94 339 PHE A C 1
ATOM 2631 O O . PHE A 1 339 ? 15.554 -6.204 7.856 1.00 91.94 339 PHE A O 1
ATOM 2638 N N . TYR A 1 340 ? 15.523 -4.403 9.186 1.00 92.12 340 TYR A N 1
ATOM 2639 C CA . TYR A 1 340 ? 14.308 -4.833 9.896 1.00 92.12 340 TYR A CA 1
ATOM 2640 C C . TYR A 1 340 ? 13.093 -4.945 8.979 1.00 92.12 340 TYR A C 1
ATOM 2642 O O . TYR A 1 340 ? 12.317 -5.893 9.118 1.00 92.12 340 TYR A O 1
ATOM 2650 N N . ASP A 1 341 ? 12.929 -4.000 8.053 1.00 93.56 341 ASP A N 1
ATOM 2651 C CA . ASP A 1 341 ? 11.837 -4.032 7.085 1.00 93.56 341 ASP A CA 1
ATOM 2652 C C . ASP A 1 341 ? 12.004 -5.211 6.121 1.00 93.56 341 ASP A C 1
ATOM 2654 O O . ASP A 1 341 ? 11.129 -6.070 6.018 1.00 93.56 341 ASP A O 1
ATOM 2658 N N . GLY A 1 342 ? 13.183 -5.337 5.507 1.00 93.88 342 GLY A N 1
ATOM 2659 C CA . GLY A 1 342 ? 13.501 -6.419 4.583 1.00 93.88 342 GLY A CA 1
ATOM 2660 C C . GLY A 1 342 ? 13.379 -7.807 5.216 1.00 93.88 342 GLY A C 1
ATOM 2661 O O . GLY A 1 342 ? 12.801 -8.709 4.610 1.00 93.88 342 GLY A O 1
ATOM 2662 N N . VAL A 1 343 ? 13.848 -7.989 6.455 1.00 92.94 343 VAL A N 1
ATOM 2663 C CA . VAL A 1 343 ? 13.681 -9.250 7.195 1.00 92.94 343 VAL A CA 1
ATOM 2664 C C . VAL A 1 343 ? 12.222 -9.487 7.574 1.00 92.94 343 VAL A C 1
ATOM 2666 O O . VAL A 1 343 ? 11.743 -10.608 7.410 1.00 92.94 343 VAL A O 1
ATOM 2669 N N . GLY A 1 344 ? 11.481 -8.462 8.001 1.00 94.12 344 GLY A N 1
ATOM 2670 C CA . GLY A 1 344 ? 10.039 -8.572 8.243 1.00 94.12 344 GLY A CA 1
ATOM 2671 C C . GLY A 1 344 ? 9.281 -9.082 7.011 1.00 94.12 344 GLY A C 1
ATOM 2672 O O . GLY A 1 344 ? 8.450 -9.988 7.114 1.00 94.12 344 GLY A O 1
ATOM 2673 N N . ARG A 1 345 ? 9.640 -8.590 5.820 1.00 94.69 345 ARG A N 1
ATOM 2674 C CA . ARG A 1 345 ? 9.103 -9.074 4.537 1.00 94.69 345 ARG A CA 1
ATOM 2675 C C . ARG A 1 345 ? 9.481 -10.523 4.244 1.00 94.69 345 ARG A C 1
ATOM 2677 O O . ARG A 1 345 ? 8.649 -11.272 3.738 1.00 94.69 345 ARG A O 1
ATOM 2684 N N . MET A 1 346 ? 10.714 -10.936 4.536 1.00 94.12 346 MET A N 1
ATOM 2685 C CA . MET A 1 346 ? 11.153 -12.328 4.350 1.00 94.12 346 MET A CA 1
ATOM 2686 C C . MET A 1 346 ? 10.439 -13.290 5.308 1.00 94.12 346 MET A C 1
ATOM 2688 O O . MET A 1 346 ? 10.010 -14.363 4.884 1.00 94.12 346 MET A O 1
ATOM 2692 N N . ILE A 1 347 ? 10.245 -12.893 6.570 1.00 95.00 347 ILE A N 1
ATOM 2693 C CA . ILE A 1 347 ? 9.454 -13.641 7.561 1.00 95.00 347 ILE A CA 1
ATOM 2694 C C . ILE A 1 347 ? 8.032 -13.847 7.036 1.00 95.00 347 ILE A C 1
ATOM 2696 O O . ILE A 1 347 ? 7.532 -14.971 7.018 1.00 95.00 347 ILE A O 1
ATOM 2700 N N . LEU A 1 348 ? 7.398 -12.781 6.544 1.00 95.94 348 LEU A N 1
ATOM 2701 C CA . LEU A 1 348 ? 6.055 -12.854 5.977 1.00 95.94 348 LEU A CA 1
ATOM 2702 C C . LEU A 1 348 ? 5.987 -13.768 4.746 1.00 95.94 348 LEU A C 1
ATOM 2704 O O . LEU A 1 348 ? 5.104 -14.615 4.656 1.00 95.94 348 LEU A O 1
ATOM 2708 N N . GLN A 1 349 ? 6.937 -13.660 3.819 1.00 95.19 349 GLN A N 1
ATOM 2709 C CA . GLN A 1 349 ? 6.992 -14.548 2.653 1.00 95.19 349 GLN A CA 1
ATOM 2710 C C . GLN A 1 349 ? 7.220 -16.017 3.042 1.00 95.19 349 GLN A C 1
ATOM 2712 O O . GLN A 1 349 ? 6.635 -16.909 2.427 1.00 95.19 349 GLN A O 1
ATOM 2717 N N . SER A 1 350 ? 8.007 -16.279 4.088 1.00 95.50 350 SER A N 1
ATOM 2718 C CA . SER A 1 350 ? 8.209 -17.632 4.631 1.00 95.50 350 SER A CA 1
ATOM 2719 C C . SER A 1 350 ? 6.905 -18.188 5.213 1.00 95.50 350 SER A C 1
ATOM 2721 O O . SER A 1 350 ? 6.508 -19.304 4.892 1.00 95.50 350 SER A O 1
ATOM 2723 N N . LEU A 1 351 ? 6.165 -17.369 5.974 1.00 95.88 351 LEU A N 1
ATOM 2724 C CA . LEU A 1 351 ? 4.840 -17.730 6.486 1.00 95.88 351 LEU A CA 1
ATOM 2725 C C . LEU A 1 351 ? 3.863 -18.083 5.354 1.00 95.88 351 LEU A C 1
ATOM 2727 O O . LEU A 1 351 ? 3.163 -19.090 5.434 1.00 95.88 351 LEU A O 1
ATOM 2731 N N . LEU A 1 352 ? 3.822 -17.265 4.299 1.00 95.50 352 LEU A N 1
ATOM 2732 C CA . LEU A 1 352 ? 2.898 -17.437 3.172 1.00 95.50 352 LEU A CA 1
ATOM 2733 C C . LEU A 1 352 ? 3.256 -18.621 2.264 1.00 95.50 352 LEU A C 1
ATOM 2735 O O . LEU A 1 352 ? 2.366 -19.199 1.645 1.00 95.50 352 LEU A O 1
ATOM 2739 N N . SER A 1 353 ? 4.537 -18.985 2.181 1.00 95.31 353 SER A N 1
ATOM 2740 C CA . SER A 1 353 ? 5.015 -20.140 1.407 1.00 95.31 353 SER A CA 1
ATOM 2741 C C . SER A 1 353 ? 4.968 -21.462 2.181 1.00 95.31 353 SER A C 1
ATOM 2743 O O . SER A 1 353 ? 5.206 -22.515 1.593 1.00 95.31 353 SER A O 1
ATOM 2745 N N . GLY A 1 354 ? 4.632 -21.430 3.475 1.00 96.44 354 GLY A N 1
ATOM 2746 C CA . GLY A 1 354 ? 4.603 -22.613 4.340 1.00 96.44 354 GLY A CA 1
ATOM 2747 C C . GLY A 1 354 ? 5.971 -23.023 4.893 1.00 96.44 354 GLY A C 1
ATOM 2748 O O . GLY A 1 354 ? 6.072 -24.059 5.550 1.00 96.44 354 GLY A O 1
ATOM 2749 N N . ASP A 1 355 ? 7.017 -22.217 4.686 1.00 95.75 355 ASP A N 1
ATOM 2750 C CA . ASP A 1 355 ? 8.318 -22.396 5.334 1.00 95.75 355 ASP A CA 1
ATOM 2751 C C . ASP A 1 355 ? 8.265 -21.887 6.786 1.00 95.75 355 ASP A C 1
ATOM 2753 O O . ASP A 1 355 ? 8.782 -20.825 7.156 1.00 95.75 355 ASP A O 1
ATOM 2757 N N . TYR A 1 356 ? 7.585 -22.663 7.633 1.00 93.94 356 TYR A N 1
ATOM 2758 C CA . TYR A 1 356 ? 7.411 -22.337 9.045 1.00 93.94 356 TYR A CA 1
ATOM 2759 C C . TYR A 1 356 ? 8.730 -22.365 9.825 1.00 93.94 356 TYR A C 1
ATOM 2761 O O . TYR A 1 356 ? 8.846 -21.685 10.843 1.00 93.94 356 TYR A O 1
ATOM 2769 N N . THR A 1 357 ? 9.734 -23.113 9.361 1.00 91.62 357 THR A N 1
ATOM 2770 C CA . THR A 1 357 ? 11.050 -23.161 10.006 1.00 91.62 357 THR A CA 1
ATOM 2771 C C . THR A 1 357 ? 11.766 -21.823 9.861 1.00 91.62 357 THR A C 1
ATOM 2773 O O . THR A 1 357 ? 12.157 -21.238 10.874 1.00 91.62 357 THR A O 1
ATOM 2776 N N . THR A 1 358 ? 11.875 -21.290 8.641 1.00 89.88 358 THR A N 1
ATOM 2777 C CA . THR A 1 358 ? 12.482 -19.969 8.408 1.00 89.88 358 THR A CA 1
ATOM 2778 C C . THR A 1 358 ? 11.660 -18.855 9.052 1.00 89.88 358 THR A C 1
ATOM 2780 O O . THR A 1 358 ? 12.231 -17.946 9.664 1.00 89.88 358 THR A O 1
ATOM 2783 N N . PHE A 1 359 ? 10.326 -18.960 8.993 1.00 91.75 359 PHE A N 1
ATOM 2784 C CA . PHE A 1 359 ? 9.422 -18.043 9.685 1.00 91.75 359 PHE A CA 1
ATOM 2785 C C . PHE A 1 359 ? 9.730 -17.971 11.186 1.00 91.75 359 PHE A C 1
ATOM 2787 O O . PHE A 1 359 ? 9.990 -16.877 11.670 1.00 91.75 359 PHE A O 1
ATOM 2794 N N . LEU A 1 360 ? 9.762 -19.110 11.897 1.00 89.81 360 LEU A N 1
ATOM 2795 C CA . LEU A 1 360 ? 9.968 -19.168 13.353 1.00 89.81 360 LEU A CA 1
ATOM 2796 C C . LEU A 1 360 ? 11.382 -18.763 13.788 1.00 89.81 360 LEU A C 1
ATOM 2798 O O . LEU A 1 360 ? 11.555 -18.205 14.875 1.00 89.81 360 LEU A O 1
ATOM 2802 N N . ILE A 1 361 ? 12.395 -19.019 12.956 1.00 86.62 361 ILE A N 1
ATOM 2803 C CA . ILE A 1 361 ? 13.761 -18.552 13.222 1.00 86.62 361 ILE A CA 1
ATOM 2804 C C . ILE A 1 361 ? 13.814 -17.019 13.181 1.00 86.62 361 ILE A C 1
ATOM 2806 O O . ILE A 1 361 ? 14.544 -16.422 13.965 1.00 86.62 361 ILE A O 1
ATOM 2810 N N . GLY A 1 362 ? 13.018 -16.369 12.328 1.00 83.81 362 GLY A N 1
ATOM 2811 C CA . GLY A 1 362 ? 13.107 -14.923 12.125 1.00 83.81 362 GLY A CA 1
ATOM 2812 C C . GLY A 1 362 ? 14.325 -14.531 11.280 1.00 83.81 362 GLY A C 1
ATOM 2813 O O . GLY A 1 362 ? 14.943 -13.489 11.529 1.00 83.81 362 GLY A O 1
ATOM 2814 N N . PHE A 1 363 ? 14.667 -15.390 10.307 1.00 79.75 363 PHE A N 1
ATOM 2815 C CA . PHE A 1 363 ? 15.805 -15.316 9.373 1.00 79.75 363 PHE A CA 1
ATOM 2816 C C . PHE A 1 363 ? 17.205 -15.482 9.994 1.00 79.75 363 PHE A C 1
ATOM 2818 O O . PHE A 1 363 ? 18.040 -16.187 9.434 1.00 79.75 363 PHE A O 1
ATOM 2825 N N . GLU A 1 364 ? 17.460 -14.926 11.177 1.00 79.06 364 GLU A N 1
ATOM 2826 C CA . GLU A 1 364 ? 18.697 -15.165 11.929 1.00 79.06 364 GLU A CA 1
ATOM 2827 C C . GLU A 1 364 ? 18.392 -15.701 13.322 1.00 79.06 364 GLU A C 1
ATOM 2829 O O . GLU A 1 364 ? 17.298 -15.535 13.852 1.00 79.06 364 GLU A O 1
ATOM 2834 N N . LYS A 1 365 ? 19.393 -16.314 13.958 1.00 72.44 365 LYS A N 1
ATOM 2835 C CA . LYS A 1 365 ? 19.250 -16.811 15.328 1.00 72.44 365 LYS A CA 1
ATOM 2836 C C . LYS A 1 365 ? 18.896 -15.663 16.285 1.00 72.44 365 LYS A C 1
ATOM 2838 O O . LYS A 1 365 ? 19.550 -14.626 16.286 1.00 72.44 365 LYS A O 1
ATOM 2843 N N . VAL A 1 366 ? 17.928 -15.922 17.165 1.00 61.69 366 VAL A N 1
ATOM 2844 C CA . VAL A 1 366 ? 17.281 -14.992 18.120 1.00 61.69 366 VAL A CA 1
ATOM 2845 C C . VAL A 1 366 ? 18.232 -14.080 18.920 1.00 61.69 366 VAL A C 1
ATOM 2847 O O . VAL A 1 366 ? 17.833 -12.985 19.310 1.00 61.69 366 VAL A O 1
ATOM 2850 N N . PHE A 1 367 ? 19.477 -14.498 19.167 1.00 60.72 367 PHE A N 1
ATOM 2851 C CA . PHE A 1 367 ? 20.459 -13.746 19.962 1.00 60.72 367 PHE A CA 1
ATOM 2852 C C . PHE A 1 367 ? 21.356 -12.797 19.149 1.00 60.72 367 PHE A C 1
ATOM 2854 O O . PHE A 1 367 ? 22.238 -12.161 19.721 1.00 60.72 367 PHE A O 1
ATOM 2861 N N . TYR A 1 368 ? 21.162 -12.699 17.834 1.00 61.22 368 TYR A N 1
ATOM 2862 C CA . TYR A 1 368 ? 21.951 -11.836 16.959 1.00 61.22 368 TYR A CA 1
ATOM 2863 C C . TYR A 1 368 ? 21.165 -10.567 16.576 1.00 61.22 368 TYR A C 1
ATOM 2865 O O . TYR A 1 368 ? 19.970 -10.635 16.304 1.00 61.22 368 TYR A O 1
ATOM 2873 N N . TYR A 1 369 ? 21.843 -9.413 16.612 1.00 60.00 369 TYR A N 1
ATOM 2874 C CA . TYR A 1 369 ? 21.409 -8.072 16.171 1.00 60.00 369 TYR A CA 1
ATOM 2875 C C . TYR A 1 369 ? 19.962 -7.633 16.519 1.00 60.00 369 TYR A C 1
ATOM 2877 O O . TYR A 1 369 ? 19.000 -7.943 15.812 1.00 60.00 369 TYR A O 1
ATOM 2885 N N . GLY A 1 370 ? 19.816 -6.860 17.609 1.00 62.22 370 GLY A N 1
ATOM 2886 C CA . GLY A 1 370 ? 18.624 -6.053 17.948 1.00 62.22 370 GLY A CA 1
ATOM 2887 C C . GLY A 1 370 ? 17.308 -6.785 18.254 1.00 62.22 370 GLY A C 1
ATOM 2888 O O . GLY A 1 370 ? 16.280 -6.145 18.470 1.00 62.22 370 GLY A O 1
ATOM 2889 N N . GLY A 1 371 ? 17.351 -8.115 18.359 1.00 69.62 371 GLY A N 1
ATOM 2890 C CA . GLY A 1 371 ? 16.254 -8.954 18.840 1.00 69.62 371 GLY A CA 1
ATOM 2891 C C . GLY A 1 371 ? 15.151 -9.215 17.800 1.00 69.62 371 GLY A C 1
ATOM 2892 O O . GLY A 1 371 ? 14.902 -8.408 16.902 1.00 69.62 371 GLY A O 1
ATOM 2893 N N . PRO A 1 372 ? 14.436 -10.351 17.906 1.00 81.94 372 PRO A N 1
ATOM 2894 C CA . PRO A 1 372 ? 13.462 -10.765 16.893 1.00 81.94 372 PRO A CA 1
ATOM 2895 C C . PRO A 1 372 ? 12.175 -9.929 16.907 1.00 81.94 372 PRO A C 1
ATOM 2897 O O . PRO A 1 372 ? 11.470 -9.870 15.903 1.00 81.94 372 PRO A O 1
ATOM 2900 N N . ALA A 1 373 ? 11.855 -9.275 18.029 1.00 87.50 373 ALA A N 1
ATOM 2901 C CA . ALA A 1 373 ? 10.564 -8.622 18.241 1.00 87.50 373 ALA A CA 1
ATOM 2902 C C . ALA A 1 373 ? 10.250 -7.561 17.177 1.00 87.50 373 ALA A C 1
ATOM 2904 O O . ALA A 1 373 ? 9.142 -7.548 16.644 1.00 87.50 373 ALA A O 1
ATOM 2905 N N . LEU A 1 374 ? 11.225 -6.717 16.818 1.00 88.31 374 LEU A N 1
ATOM 2906 C CA . LEU A 1 374 ? 11.019 -5.681 15.803 1.00 88.31 374 LEU A CA 1
ATOM 2907 C C . LEU A 1 374 ? 10.819 -6.279 14.401 1.00 88.31 374 LEU A C 1
ATOM 2909 O O . LEU A 1 374 ? 9.994 -5.786 13.639 1.00 88.31 374 LEU A O 1
ATOM 2913 N N . ARG A 1 375 ? 11.502 -7.384 14.081 1.00 90.56 375 ARG A N 1
ATOM 2914 C CA . ARG A 1 375 ? 11.371 -8.090 12.793 1.00 90.56 375 ARG A CA 1
ATOM 2915 C C . ARG A 1 375 ? 9.963 -8.669 12.628 1.00 90.56 375 ARG A C 1
ATOM 2917 O O . ARG A 1 375 ? 9.316 -8.461 11.605 1.00 90.56 375 ARG A O 1
ATOM 2924 N N . TYR A 1 376 ? 9.455 -9.332 13.670 1.00 92.75 376 TYR A N 1
ATOM 2925 C CA . TYR A 1 376 ? 8.080 -9.838 13.690 1.00 92.75 376 TYR A CA 1
ATOM 2926 C C . TYR A 1 376 ? 7.042 -8.718 13.723 1.00 92.75 376 TYR A C 1
ATOM 2928 O O . TYR A 1 376 ? 5.991 -8.850 13.101 1.00 92.75 376 TYR A O 1
ATOM 2936 N N . PHE A 1 377 ? 7.336 -7.607 14.401 1.00 93.44 377 PHE A N 1
ATOM 2937 C CA . PHE A 1 377 ? 6.483 -6.425 14.359 1.00 93.44 377 PHE A CA 1
ATOM 2938 C C . PHE A 1 377 ? 6.351 -5.888 12.928 1.00 93.44 377 PHE A C 1
ATOM 2940 O O . PHE A 1 377 ? 5.227 -5.677 12.484 1.00 93.44 377 PHE A O 1
ATOM 2947 N N . ARG A 1 378 ? 7.454 -5.753 12.174 1.00 93.38 378 ARG A N 1
ATOM 2948 C CA . ARG A 1 378 ? 7.410 -5.351 10.753 1.00 93.38 378 ARG A CA 1
ATOM 2949 C C . ARG A 1 378 ? 6.651 -6.358 9.886 1.00 93.38 378 ARG A C 1
ATOM 2951 O O . ARG A 1 378 ? 5.835 -5.958 9.063 1.00 93.38 378 ARG A O 1
ATOM 2958 N N . ALA A 1 379 ? 6.841 -7.661 10.107 1.00 95.38 379 ALA A N 1
ATOM 2959 C CA . ALA A 1 379 ? 6.069 -8.691 9.406 1.00 95.38 379 ALA A CA 1
ATOM 2960 C C . ALA A 1 379 ? 4.555 -8.559 9.666 1.00 95.38 379 ALA A C 1
ATOM 2962 O O . ALA A 1 379 ? 3.753 -8.621 8.736 1.00 95.38 379 ALA A O 1
ATOM 2963 N N . PHE A 1 380 ? 4.158 -8.338 10.923 1.00 95.69 380 PHE A N 1
ATOM 2964 C CA . PHE A 1 380 ? 2.761 -8.118 11.299 1.00 95.69 380 PHE A CA 1
ATOM 2965 C C . PHE A 1 380 ? 2.206 -6.804 10.738 1.00 95.69 380 PHE A C 1
ATOM 2967 O O . PHE A 1 380 ? 1.067 -6.761 10.276 1.00 95.69 380 PHE A O 1
ATOM 2974 N N . GLU A 1 381 ? 3.010 -5.742 10.734 1.00 95.44 381 GLU A N 1
ATOM 2975 C CA . GLU A 1 381 ? 2.644 -4.465 10.131 1.00 95.44 381 GLU A CA 1
ATOM 2976 C C . GLU A 1 381 ? 2.312 -4.630 8.649 1.00 95.44 381 GLU A C 1
ATOM 2978 O O . GLU A 1 381 ? 1.282 -4.126 8.218 1.00 95.44 381 GLU A O 1
ATOM 2983 N N . HIS A 1 382 ? 3.082 -5.417 7.898 1.00 96.12 382 HIS A N 1
ATOM 2984 C CA . HIS A 1 382 ? 2.766 -5.719 6.502 1.00 96.12 382 HIS A CA 1
ATOM 2985 C C . HIS A 1 382 ? 1.458 -6.502 6.322 1.00 96.12 382 HIS A C 1
ATOM 2987 O O . HIS A 1 382 ? 0.734 -6.263 5.359 1.00 96.12 382 HIS A O 1
ATOM 2993 N N . ILE A 1 383 ? 1.106 -7.397 7.251 1.00 96.31 383 ILE A N 1
ATOM 2994 C CA . ILE A 1 383 ? -0.187 -8.102 7.212 1.00 96.31 383 ILE A CA 1
ATOM 2995 C C . ILE A 1 383 ? -1.344 -7.119 7.424 1.00 96.31 383 ILE A C 1
ATOM 2997 O O . ILE A 1 383 ? -2.362 -7.204 6.744 1.00 96.31 383 ILE A O 1
ATOM 3001 N N . VAL A 1 384 ? -1.224 -6.201 8.385 1.00 96.19 384 VAL A N 1
ATOM 3002 C CA . VAL A 1 384 ? -2.344 -5.329 8.771 1.00 96.19 384 VAL A CA 1
ATOM 3003 C C . VAL A 1 384 ? -2.430 -4.076 7.906 1.00 96.19 384 VAL A C 1
ATOM 3005 O O . VAL A 1 384 ? -3.527 -3.676 7.532 1.00 96.19 384 VAL A O 1
ATOM 3008 N N . PHE A 1 385 ? -1.298 -3.459 7.585 1.00 96.00 385 PHE A N 1
ATOM 3009 C CA . PHE A 1 385 ? -1.194 -2.140 6.958 1.00 96.00 385 PHE A CA 1
ATOM 3010 C C . PHE A 1 385 ? -0.536 -2.165 5.571 1.00 96.00 385 PHE A C 1
ATOM 3012 O O . PHE A 1 385 ? -0.369 -1.105 4.965 1.00 96.00 385 PHE A O 1
ATOM 3019 N N . GLY A 1 386 ? -0.177 -3.345 5.057 1.00 95.06 386 GLY A N 1
ATOM 3020 C CA . GLY A 1 386 ? 0.375 -3.494 3.713 1.00 95.06 386 GLY A CA 1
ATOM 3021 C C . GLY A 1 386 ? 1.745 -2.833 3.542 1.00 95.06 386 GLY A C 1
ATOM 3022 O O . GLY A 1 386 ? 2.604 -2.901 4.423 1.00 95.06 386 GLY A O 1
ATOM 3023 N N . GLU A 1 387 ? 1.968 -2.192 2.398 1.00 94.12 387 GLU A N 1
ATOM 3024 C CA . GLU A 1 387 ? 3.228 -1.505 2.061 1.00 94.12 387 GLU A CA 1
ATOM 3025 C C . GLU A 1 387 ? 3.266 -0.058 2.581 1.00 94.12 387 GLU A C 1
ATOM 3027 O O . GLU A 1 387 ? 3.491 0.892 1.829 1.00 94.12 387 GLU A O 1
ATOM 3032 N N . THR A 1 388 ? 3.018 0.127 3.881 1.00 93.44 388 THR A N 1
ATOM 3033 C CA . THR A 1 388 ? 2.969 1.451 4.523 1.00 93.44 388 THR A CA 1
ATOM 3034 C C . THR A 1 388 ? 3.673 1.463 5.884 1.00 93.44 388 THR A C 1
ATOM 3036 O O . THR A 1 388 ? 4.067 0.429 6.416 1.00 93.44 388 THR A O 1
ATOM 3039 N N . PHE A 1 389 ? 3.821 2.653 6.474 1.00 92.19 389 PHE A N 1
ATOM 3040 C CA . PHE A 1 389 ? 4.339 2.844 7.838 1.00 92.19 389 PHE A CA 1
ATOM 3041 C C . PHE A 1 389 ? 3.233 3.154 8.864 1.00 92.19 389 PHE A C 1
ATOM 3043 O O . PHE A 1 389 ? 3.491 3.768 9.904 1.00 92.19 389 PHE A O 1
ATOM 3050 N N . LEU A 1 390 ? 1.981 2.781 8.574 1.00 94.81 390 LEU A N 1
ATOM 3051 C CA . LEU A 1 390 ? 0.831 3.123 9.417 1.00 94.81 390 LEU A CA 1
ATOM 3052 C C . LEU A 1 390 ? 0.837 2.381 10.768 1.00 94.81 390 LEU A C 1
ATOM 3054 O O . LEU A 1 390 ? 0.343 2.911 11.769 1.00 94.81 390 LEU A O 1
ATOM 3058 N N . GLY A 1 391 ? 1.441 1.192 10.846 1.00 93.81 391 GLY A N 1
ATOM 3059 C CA . GLY A 1 391 ? 1.620 0.478 12.112 1.00 93.81 391 GLY A CA 1
ATOM 3060 C C . GLY A 1 391 ? 2.585 1.216 13.034 1.00 93.81 391 GLY A C 1
ATOM 3061 O O . GLY A 1 391 ? 2.259 1.486 14.191 1.00 93.81 391 GLY A O 1
ATOM 3062 N N . TYR A 1 392 ? 3.728 1.641 12.497 1.00 92.25 392 TYR A N 1
ATOM 3063 C CA . TYR A 1 392 ? 4.680 2.489 13.208 1.00 92.25 392 TYR A CA 1
ATOM 3064 C C . TYR A 1 392 ? 4.069 3.843 13.604 1.00 92.25 392 TYR A C 1
ATOM 3066 O O . TYR A 1 392 ? 4.213 4.277 14.749 1.00 92.25 392 TYR A O 1
ATOM 3074 N N . LEU A 1 393 ? 3.311 4.483 12.704 1.00 95.00 393 LEU A N 1
ATOM 3075 C CA . LEU A 1 393 ? 2.578 5.719 13.000 1.00 95.00 393 LEU A CA 1
ATOM 3076 C C . LEU A 1 393 ? 1.624 5.534 14.187 1.00 95.00 393 LEU A C 1
ATOM 3078 O O . LEU A 1 393 ? 1.562 6.391 15.064 1.00 95.00 393 LEU A O 1
ATOM 3082 N N . SER A 1 394 ? 0.936 4.394 14.268 1.00 95.81 394 SER A N 1
ATOM 3083 C CA . SER A 1 394 ? 0.007 4.099 15.366 1.00 95.81 394 SER A CA 1
ATOM 3084 C C . SER A 1 394 ? 0.694 4.124 16.733 1.00 95.81 394 SER A C 1
ATOM 3086 O O . SER A 1 394 ? 0.122 4.632 17.697 1.00 95.81 394 SER A O 1
ATOM 3088 N N . LEU A 1 395 ? 1.935 3.635 16.818 1.00 94.50 395 LEU A N 1
ATOM 3089 C CA . LEU A 1 395 ? 2.732 3.695 18.045 1.00 94.50 395 LEU A CA 1
ATOM 3090 C C . LEU A 1 395 ? 3.120 5.136 18.400 1.00 94.50 395 LEU A C 1
ATOM 3092 O O . LEU A 1 395 ? 3.002 5.532 19.562 1.00 94.50 395 LEU A O 1
ATOM 3096 N N . LEU A 1 396 ? 3.521 5.936 17.406 1.00 95.06 396 LEU A N 1
ATOM 3097 C CA . LEU A 1 396 ? 3.862 7.350 17.605 1.00 95.06 396 LEU A CA 1
ATOM 3098 C C . LEU A 1 396 ? 2.662 8.171 18.093 1.00 95.06 396 LEU A C 1
ATOM 3100 O O . LEU A 1 396 ? 2.805 8.992 18.996 1.00 95.06 396 LEU A O 1
ATOM 3104 N N . LEU A 1 397 ? 1.475 7.931 17.527 1.00 96.56 397 LEU A N 1
ATOM 3105 C CA . LEU A 1 397 ? 0.241 8.619 17.918 1.00 96.56 397 LEU A CA 1
ATOM 3106 C C . LEU A 1 397 ? -0.249 8.202 19.311 1.00 96.56 397 LEU A C 1
ATOM 3108 O O . LEU A 1 397 ? -0.840 9.010 20.028 1.00 96.56 397 LEU A O 1
ATOM 3112 N N . LEU A 1 398 ? -0.000 6.953 19.710 1.00 95.62 398 LEU A N 1
ATOM 3113 C CA . LEU A 1 398 ? -0.400 6.427 21.014 1.00 95.62 398 LEU A CA 1
ATOM 3114 C C . LEU A 1 398 ? 0.496 6.935 22.156 1.00 95.62 398 LEU A C 1
ATOM 3116 O O . LEU A 1 398 ? 0.010 7.152 23.268 1.00 95.62 398 LEU A O 1
ATOM 3120 N N . LEU A 1 399 ? 1.788 7.147 21.889 1.00 95.50 399 LEU A N 1
ATOM 3121 C CA . LEU A 1 399 ? 2.788 7.540 22.884 1.00 95.50 399 LEU A CA 1
ATOM 3122 C C . LEU A 1 399 ? 2.377 8.730 23.777 1.00 95.50 399 LEU A C 1
ATOM 3124 O O . LEU A 1 399 ? 2.404 8.563 24.998 1.00 95.50 399 LEU A O 1
ATOM 3128 N N . PRO A 1 400 ? 1.954 9.902 23.258 1.00 95.19 400 PRO A N 1
ATOM 3129 C CA . PRO A 1 400 ? 1.592 11.036 24.112 1.00 95.19 400 PRO A CA 1
ATOM 3130 C C . PRO A 1 400 ? 0.387 10.742 25.013 1.00 95.19 400 PRO A C 1
ATOM 3132 O O . PRO A 1 400 ? 0.326 11.242 26.134 1.00 95.19 400 PRO A O 1
ATOM 3135 N N . VAL A 1 401 ? -0.552 9.898 24.570 1.00 94.00 401 VAL A N 1
ATOM 3136 C CA . VAL A 1 401 ? -1.706 9.484 25.384 1.00 94.00 401 VAL A CA 1
ATOM 3137 C C . VAL A 1 401 ? -1.267 8.570 26.528 1.00 94.00 401 VAL A C 1
ATOM 3139 O O . VAL A 1 401 ? -1.786 8.687 27.639 1.00 94.00 401 VAL A O 1
ATOM 3142 N N . LEU A 1 402 ? -0.314 7.667 26.277 1.00 93.12 402 LEU A N 1
ATOM 3143 C CA . LEU A 1 402 ? 0.259 6.809 27.316 1.00 93.12 402 LEU A CA 1
ATOM 3144 C C . LEU A 1 402 ? 1.039 7.628 28.340 1.00 93.12 402 LEU A C 1
ATOM 3146 O O . LEU A 1 402 ? 0.823 7.452 29.534 1.00 93.12 402 LEU A O 1
ATOM 3150 N N . VAL A 1 403 ? 1.888 8.550 27.879 1.00 94.00 403 VAL A N 1
ATOM 3151 C CA . VAL A 1 403 ? 2.642 9.462 28.750 1.00 94.00 403 VAL A CA 1
ATOM 3152 C C . VAL A 1 403 ? 1.684 10.283 29.609 1.00 94.00 403 VAL A C 1
ATOM 3154 O O . VAL A 1 403 ? 1.837 10.301 30.825 1.00 94.00 403 VAL A O 1
ATOM 3157 N N . TYR A 1 404 ? 0.648 10.880 29.010 1.00 92.75 404 TYR A N 1
ATOM 3158 C CA . TYR A 1 404 ? -0.372 11.614 29.758 1.00 92.75 404 TYR A CA 1
ATOM 3159 C C . TYR A 1 404 ? -0.978 10.752 30.873 1.00 92.75 404 TYR A C 1
ATOM 3161 O O . TYR A 1 404 ? -0.928 11.155 32.021 1.00 92.75 404 TYR A O 1
ATOM 3169 N N . LYS A 1 405 ? -1.440 9.530 30.573 1.00 89.44 405 LYS A N 1
ATOM 3170 C CA . LYS A 1 405 ? -2.049 8.636 31.580 1.00 89.44 405 LYS A CA 1
ATOM 3171 C C . LYS A 1 405 ? -1.097 8.120 32.662 1.00 89.44 405 LYS A C 1
ATOM 3173 O O . LYS A 1 405 ? -1.572 7.639 33.688 1.00 89.44 405 LYS A O 1
ATOM 3178 N N . LEU A 1 406 ? 0.206 8.083 32.392 1.00 91.94 406 LEU A N 1
ATOM 3179 C CA . LEU A 1 406 ? 1.200 7.594 33.348 1.00 91.94 406 LEU A CA 1
ATOM 3180 C C . LEU A 1 406 ? 1.606 8.673 34.355 1.00 91.94 406 LEU A C 1
ATOM 3182 O O . LEU A 1 406 ? 1.949 8.329 35.483 1.00 91.94 406 LEU A O 1
ATOM 3186 N N . PHE A 1 407 ? 1.578 9.945 33.954 1.00 90.12 407 PHE A N 1
ATOM 3187 C CA . PHE A 1 407 ? 2.131 11.049 34.743 1.00 90.12 407 PHE A CA 1
ATOM 3188 C C . PHE A 1 407 ? 1.103 12.100 35.192 1.00 90.12 407 PHE A C 1
ATOM 3190 O O . PHE A 1 407 ? 1.430 12.900 36.068 1.00 90.12 407 PHE A O 1
ATOM 3197 N N . LEU A 1 408 ? -0.104 12.117 34.618 1.00 78.31 408 LEU A N 1
ATOM 3198 C CA . LEU A 1 408 ? -1.192 13.059 34.912 1.00 78.31 408 LEU A CA 1
ATOM 3199 C C . LEU A 1 408 ? -2.506 12.297 35.124 1.00 78.31 408 LEU A C 1
ATOM 3201 O O . LEU A 1 408 ? -3.285 12.741 35.997 1.00 78.31 408 LEU A O 1
#

Secondary structure (DSSP, 8-state):
-HHHHHHHHHHHHHHHHHHHH-S----HHHHHHHHHHHHHHHHSEEP--HHHHHHHHHHHHHHHHHHHHTPPP-EEEEEEE--TT-TT-HHHHHS-HHHHHHHHHHHHHHS-GGGPPPTTSTT-GGGS---SSSS---GGGTTS--SSSEEES--EESSGGGTT-GGGG-GGG---TTSSS-SEEE---TT-TTSSEEE-S-EEEEEE--GGGTT-EEEEESEEEEE-GGG-EEEEESSEEEE--GGGTT-EEEEEE-STT--EEEEE--HHHHHHHHHHHHHHHHHHHHHHHHHEE--HHHHHHHHHHHHHHHHHHHHH-GGGGT----PPTT-HHHHHHHHHHHHHHHHHHT-HHHHHHTSS-TTSSS-HHHHHHHHHHHHHH-SSSHHHHHHHHHHHHHHHHHH-

Foldseek 3Di:
DVVVVQVVLLVVLLVLLLLLLDPAAQALVSLVLSVLLSLQSVLFGWDPDVVLVVLLVVLSVVSNVLCVVLPFAWKFKFKDFDDPDAPLRQQCVPDDPVVNVVLVVLLCVLQPPVNFDDCPDPLEQNVFHDDNHNGDAWLQAPVPPDPHNHIHLWAFDLACLQVLRLNLLALSRQHFDVGPQFSWDADPDQQCQVPRIWGRGWMKMKIAAAQQQQQKKKWKFAWKWWQAPPRDTDIDHGTDMDGHHNRSHRTMMMDGCNGTSGITMGIGGPPSSVVSVVSSVVSSVVSSVSSCVSTTDGDVVSSVVLVVLLVVLLVSCSSRHVSQSNGAHSDGRPDVVSVLLNLLVVLLVCVVVVVVVCNVCSVDHQPDDPGSVSSVLSVVCCNHNISHNSSVSVVSSCVSVVVVVVPD

Sequence (408 aa):
MAKAAAGWRKFAVLLLALVIVGLPINGFYVYALLVIAAVIIFTGEVRTAPRAWLAAVTIVLVAVAGQIWLAPPRIDEGHNLFLPGGPTQALKRGLPPQVYDQLAVDFDKQYPSEKVCKATEAGCWLNMGFPDRTFAFSADGIFHKSDFSRSVTQINFSDPTWLGLGFINEYRYNWYPVSDVQRASRDRRFWMGWKRWHLTMPWFQMIRLPAAYVGGELCWSGDLMWEGHGEHFSLLRGDQCRAIEPADAGRRIVGLAIKPASLAMRLTPPASVRLLQIAQGMLTVGALLGLLLTLVSVEVRRLIVPSVLVGLAAVVVALHDLSFLGGLRALDGGDDGLFYDGVGRMILQSLLSGDYTTFLIGFEKVFYYGGPALRYFRAFEHIVFGETFLGYLSLLLLLPVLVYKLFL